Protein AF-A0A258JTA9-F1 (afdb_monomer_lite)

Sequence (506 aa):
QTIGQLLNALQRRSSAAPYWWALIGSVVWIAIGCTLALATQRNAVAEISSLDALLASPALLVILAGIVLPPLGFFATASVVRRTRDLQLIARSMTEVALRLAQPELIGTEAVVTVGQAVRREVAAMGDGVDRTIARAAELETVVRNEVSILERAYEDNEIRIRNLIEELQAERQNILIHSERLREGIIDADNLLSHEVQDVAEKVNAAVVGAAERVTALFQQRGDHITETLTRVGDSMIEAISSKGTELIDRLQATGADIRNDLTQSSDVVSEALKARTDELAANLLASSTEVTDLVARWSEDVRANADATRAALTEALAESSAQVNDEMTVRATEVNNAFRATAESVVFEFSNRGGELVRKVQDTGERVAETIAERGGDIADRIEMTGARIHEDVTVRGEALQQQLSETAERMVEAMDRTGGAVADVLTQKGDEISQLLVQSSTDLSERLDTVATDVNNALGTQGDKFNSSFRLTADQLVASLATNSDALDQMLTTRLTAIDETI

pLDDT: mean 79.35, std 16.79, range [24.11, 97.0]

Foldseek 3Di:
DDPVVVVVLVPDDFDPVLVVVLVVVLVVLLVVLVVVCCVPPVPLVVPCPDPVSCVVDVVNVVSVCSSPVVSVVSVVVSVVVRVVVVVVSVVPPPPPPPPPDDDDDDDDDDDDDDDDDDDDDDDDDDDYDDVCVVVVVVVVVVVVVVVVVVVVVVVVVVVVVVVVVVVVVVVVVVVVVVVVVVVVVVVVVVVVVVVVVVVVVVVVVVVVVVVVVVVVVVVVVVVVVVVVVVVVVVVVVVVVVCVVVVVVVVVVVVVVVVVVVVVVVVVVVVVVVVVVVVVVVVVVVVVVVVVVVVVVVVVVVVVVVVVVVVVVVVVVVVVVVVVVVVVVVVVVVVVVVVVVVVVVVVVVVVVVVVVVVVVVVVVVVVVVVVVVVVVVVVVVVVVVVVVVVVVVVVVCVVVVVVVVVVVVVVVVVVVVVVVVVVVVVVVVVVVVVVVVVVVVVVVVVVVVVVVVVVVVVVVVVVVVVVVVVVVVVVVVVVVVVVVVVPVVDVVVVPVVVVVVVVVPDD

Secondary structure (DSSP, 8-state):
--HHHHHHHTT-PPPSHHHHHHHHHHHHHHHHHHHHHHHHSHHHHHT--SHHHHHS-HHHHHHHHHHHHHHHHHHHHHHHHHHHHHHHHHTTSSSSSTT------------------------------STHHHHHHHHHHHHHHHHHHHHHHHHHHHHHHHHHHHHHHHHHHHHHHHHHHHHHHHHHHHHHHHHHHHHHHHHHHHHHHHHHHHHHHHHHHHHHHHHHHHHHHHHHHHHHHHHHHHHHHHHHHHHHHHHHHHHHHHHHHHHHHHHHHHHHHHHHHHHHHHHHHHHHHHHHHHHHHHHHHHHHHHHHHHHHHHHHHHHHHHHHHHHHHHHHHHHHHHHHHHHHHHHHHHHHHHHHHHHHHHHHHHHHHHHHHHHHHHHHHHHHHHHHHHHHHHHHHHHHHHHHHHHHHHHHHHHHHHHHHHHHHHHHHHHHHHHHHHHHHHHHHHHHHHHHHHHHHHHHHHHHHHHHHHHHHHHHHHHHHHHHHHHHHHHHHHHS--

Structure (mmCIF, N/CA/C/O backbone):
data_AF-A0A258JTA9-F1
#
_entry.id   AF-A0A258JTA9-F1
#
loop_
_atom_site.group_PDB
_atom_site.id
_atom_site.type_symbol
_atom_site.label_atom_id
_atom_site.label_alt_id
_atom_site.label_comp_id
_atom_site.label_asym_id
_atom_site.label_entity_id
_atom_site.label_seq_id
_atom_site.pdbx_PDB_ins_code
_atom_site.Cartn_x
_atom_site.Cartn_y
_atom_site.Cartn_z
_atom_site.occupancy
_atom_site.B_iso_or_equiv
_atom_site.auth_seq_id
_atom_site.auth_comp_id
_atom_site.auth_asym_id
_atom_site.auth_atom_id
_atom_site.pdbx_PDB_model_num
ATOM 1 N N . GLN A 1 1 ? -78.365 41.327 78.998 1.00 49.19 1 GLN A N 1
ATOM 2 C CA . GLN A 1 1 ? -78.152 40.523 77.769 1.00 49.19 1 GLN A CA 1
ATOM 3 C C . GLN A 1 1 ? -77.928 39.069 78.174 1.00 49.19 1 GLN A C 1
ATOM 5 O O . GLN A 1 1 ? -77.703 38.823 79.354 1.00 49.19 1 GLN A O 1
ATOM 10 N N . THR A 1 2 ? -78.083 38.107 77.263 1.00 46.44 2 THR A N 1
ATOM 11 C CA . THR A 1 2 ? -78.110 36.673 77.608 1.00 46.44 2 THR A CA 1
ATOM 12 C C . THR A 1 2 ? -76.718 36.037 77.604 1.00 46.44 2 THR A C 1
ATOM 14 O O . THR A 1 2 ? -75.885 36.339 76.752 1.00 46.44 2 THR A O 1
ATOM 17 N N . ILE A 1 3 ? -76.485 35.095 78.526 1.00 53.19 3 ILE A N 1
ATOM 18 C CA . ILE A 1 3 ? -75.197 34.391 78.716 1.00 53.19 3 ILE A CA 1
ATOM 19 C C . ILE A 1 3 ? -74.700 33.713 77.419 1.00 53.19 3 ILE A C 1
ATOM 21 O O . ILE A 1 3 ? -73.499 33.678 77.152 1.00 53.19 3 ILE A O 1
ATOM 25 N N . GLY A 1 4 ? -75.615 33.261 76.553 1.00 59.81 4 GLY A N 1
ATOM 26 C CA . GLY A 1 4 ? -75.282 32.684 75.245 1.00 59.81 4 GLY A CA 1
ATOM 27 C C . GLY A 1 4 ? -74.553 33.633 74.278 1.00 59.81 4 GLY A C 1
ATOM 28 O O . GLY A 1 4 ? -73.823 33.159 73.409 1.00 59.81 4 GLY A O 1
ATOM 29 N N . GLN A 1 5 ? -74.685 34.958 74.426 1.00 57.22 5 GLN A N 1
ATOM 30 C CA . GLN A 1 5 ? -73.959 35.920 73.583 1.00 57.22 5 GLN A CA 1
ATOM 31 C C . GLN A 1 5 ? -72.482 36.056 73.996 1.00 57.22 5 GLN A C 1
ATOM 33 O O . GLN A 1 5 ? -71.622 36.178 73.124 1.00 57.22 5 GLN A O 1
ATOM 38 N N . LEU A 1 6 ? -72.169 35.933 75.293 1.00 55.12 6 LEU A N 1
ATOM 39 C CA . LEU A 1 6 ? -70.789 35.893 75.798 1.00 55.12 6 LEU A CA 1
ATOM 40 C C . LEU A 1 6 ? -70.077 34.580 75.432 1.00 55.12 6 LEU A C 1
ATOM 42 O O . LEU A 1 6 ? -68.924 34.603 75.005 1.00 55.12 6 LEU A O 1
ATOM 46 N N . LEU A 1 7 ? -70.772 33.439 75.505 1.00 58.16 7 LEU A N 1
ATOM 47 C CA . LEU A 1 7 ? -70.212 32.143 75.093 1.00 58.16 7 LEU A CA 1
ATOM 48 C C . LEU A 1 7 ? -69.842 32.095 73.600 1.00 58.16 7 LEU A C 1
ATOM 50 O O . LEU A 1 7 ? -68.809 31.534 73.241 1.00 58.16 7 LEU A O 1
ATOM 54 N N . ASN A 1 8 ? -70.637 32.724 72.727 1.00 60.62 8 ASN A N 1
ATOM 55 C CA . ASN A 1 8 ? -70.366 32.754 71.284 1.00 60.62 8 ASN A CA 1
ATOM 56 C C . ASN A 1 8 ? -69.159 33.655 70.925 1.00 60.62 8 ASN A C 1
ATOM 58 O O . ASN A 1 8 ? -68.444 33.392 69.957 1.00 60.62 8 ASN A O 1
ATOM 62 N N . ALA A 1 9 ? -68.858 34.676 71.738 1.00 58.12 9 ALA A N 1
ATOM 63 C CA . ALA A 1 9 ? -67.655 35.496 71.561 1.00 58.12 9 ALA A CA 1
ATOM 64 C C . ALA A 1 9 ? -66.354 34.690 71.763 1.00 58.12 9 ALA A C 1
ATOM 66 O O . ALA A 1 9 ? -65.373 34.918 71.055 1.00 58.12 9 ALA A O 1
ATOM 67 N N . LEU A 1 10 ? -66.364 33.706 72.670 1.00 55.47 10 LEU A N 1
ATOM 68 C CA . LEU A 1 10 ? -65.202 32.877 73.021 1.00 55.47 10 LEU A CA 1
ATOM 69 C C . LEU A 1 10 ? -64.946 31.695 72.063 1.00 55.47 10 LEU A C 1
ATOM 71 O O . LEU A 1 10 ? -63.911 31.042 72.172 1.00 55.47 10 LEU A O 1
ATOM 75 N N . GLN A 1 11 ? -65.841 31.413 71.107 1.00 60.09 11 GLN A N 1
ATOM 76 C CA . GLN A 1 11 ? -65.712 30.265 70.189 1.00 60.09 11 GLN A CA 1
ATOM 77 C C . GLN A 1 11 ? -65.180 30.606 68.782 1.00 60.09 11 GLN A C 1
ATOM 79 O O . GLN A 1 11 ? -64.988 29.706 67.956 1.00 60.09 11 GLN A O 1
ATOM 84 N N . ARG A 1 12 ? -64.873 31.878 68.481 1.00 58.28 12 ARG A N 1
ATOM 85 C CA . ARG A 1 12 ? -64.285 32.277 67.186 1.00 58.28 12 ARG A CA 1
ATOM 86 C C . ARG A 1 12 ? -62.822 31.829 67.047 1.00 58.28 12 ARG A C 1
ATOM 88 O O . ARG A 1 12 ? -61.895 32.585 67.326 1.00 58.28 12 ARG A O 1
ATOM 95 N N . ARG A 1 13 ? -62.616 30.608 66.537 1.00 60.78 13 ARG A N 1
ATOM 96 C CA . ARG A 1 13 ? -61.301 30.091 66.109 1.00 60.78 13 ARG A CA 1
ATOM 97 C C . ARG A 1 13 ? -60.626 31.051 65.117 1.00 60.78 13 ARG A C 1
ATOM 99 O O . ARG A 1 13 ? -61.251 31.472 64.143 1.00 60.78 13 ARG A O 1
ATOM 106 N N . SER A 1 14 ? -59.344 31.357 65.328 1.00 64.62 14 SER A N 1
ATOM 107 C CA . SER A 1 14 ? -58.581 32.241 64.439 1.00 64.62 14 SER A CA 1
ATOM 108 C C . SER A 1 14 ? -58.376 31.645 63.045 1.00 64.62 14 SER A C 1
ATOM 110 O O . SER A 1 14 ? -58.149 30.443 62.884 1.00 64.62 14 SER A O 1
ATOM 112 N N . SER A 1 15 ? -58.471 32.496 62.018 1.00 74.69 15 SER A N 1
ATOM 113 C CA . SER A 1 15 ? -58.460 32.060 60.622 1.00 74.69 15 SER A CA 1
ATOM 114 C C . SER A 1 15 ? -57.087 31.538 60.188 1.00 74.69 15 SER A C 1
ATOM 116 O O . SER A 1 15 ? -56.055 32.174 60.396 1.00 74.69 15 SER A O 1
ATOM 118 N N . ALA A 1 16 ? -57.077 30.387 59.510 1.00 75.31 16 ALA A N 1
ATOM 119 C CA . ALA A 1 16 ? -55.859 29.743 59.006 1.00 75.31 16 ALA A CA 1
ATOM 120 C C . ALA A 1 16 ? -55.216 30.462 57.796 1.00 75.31 16 ALA A C 1
ATOM 122 O O . ALA A 1 16 ? -54.226 29.982 57.250 1.00 75.31 16 ALA A O 1
ATOM 123 N N . ALA A 1 17 ? -55.756 31.612 57.377 1.00 82.31 17 ALA A N 1
ATOM 124 C CA . ALA A 1 17 ? -55.323 32.350 56.191 1.00 82.31 17 ALA A CA 1
ATOM 125 C C . ALA A 1 17 ? -53.810 32.671 56.138 1.00 82.31 17 ALA A C 1
ATOM 127 O O . ALA A 1 17 ? -53.247 32.530 55.055 1.00 82.31 17 ALA A O 1
ATOM 128 N N . PRO A 1 18 ? -53.107 33.035 57.239 1.00 85.44 18 PRO A N 1
ATOM 129 C CA . PRO A 1 18 ? -51.659 33.262 57.186 1.00 85.44 18 PRO A CA 1
ATOM 130 C C . PRO A 1 18 ? -50.866 32.028 56.732 1.00 85.44 18 PRO A C 1
ATOM 132 O O . PRO A 1 18 ? -49.921 32.163 55.963 1.00 85.44 18 PRO A O 1
ATOM 135 N N . TYR A 1 19 ? -51.279 30.826 57.148 1.00 88.19 19 TYR A N 1
ATOM 136 C CA . TYR A 1 19 ? -50.619 29.581 56.745 1.00 88.19 19 TYR A CA 1
ATOM 137 C C . TYR A 1 19 ? -50.921 29.195 55.293 1.00 88.19 19 TYR A C 1
ATOM 139 O O . TYR A 1 19 ? -50.041 28.673 54.619 1.00 88.19 19 TYR A O 1
ATOM 147 N N . TRP A 1 20 ? -52.115 29.509 54.779 1.00 88.44 20 TRP A N 1
ATOM 148 C CA . TRP A 1 20 ? -52.418 29.342 53.352 1.00 88.44 20 TRP A CA 1
ATOM 149 C C . TRP A 1 20 ? -51.562 30.256 52.469 1.00 88.44 20 TRP A C 1
ATOM 151 O O . TRP A 1 20 ? -51.011 29.793 51.473 1.00 88.44 20 TRP A O 1
ATOM 161 N N . TRP A 1 21 ? -51.371 31.521 52.858 1.00 89.25 21 TRP A N 1
ATOM 162 C CA . TRP A 1 21 ? -50.460 32.426 52.146 1.00 89.25 21 TRP A CA 1
ATOM 163 C C . TRP A 1 21 ? -48.994 31.975 52.231 1.00 89.25 21 TRP A C 1
ATOM 165 O O . TRP A 1 21 ? -48.297 32.018 51.219 1.00 89.25 21 TRP A O 1
ATOM 175 N N . ALA A 1 22 ? -48.537 31.474 53.385 1.00 90.31 22 ALA A N 1
ATOM 176 C CA . ALA A 1 22 ? -47.195 30.898 53.520 1.00 90.31 22 ALA A CA 1
ATOM 177 C C . ALA A 1 22 ? -46.992 29.637 52.664 1.00 90.31 22 ALA A C 1
ATOM 179 O O . ALA A 1 22 ? -45.930 29.474 52.067 1.00 90.31 22 ALA A O 1
ATOM 180 N N . LEU A 1 23 ? -48.007 28.772 52.556 1.00 91.38 23 LEU A N 1
ATOM 181 C CA . LEU A 1 23 ? -47.975 27.585 51.701 1.00 91.38 23 LEU A CA 1
ATOM 182 C C . LEU A 1 23 ? -47.881 27.971 50.219 1.00 91.38 23 LEU A C 1
ATOM 184 O O . LEU A 1 23 ? -47.007 27.466 49.520 1.00 91.38 23 LEU A O 1
ATOM 188 N N . ILE A 1 24 ? -48.713 28.911 49.757 1.00 91.81 24 ILE A N 1
ATOM 189 C CA . ILE A 1 24 ? -48.670 29.421 48.375 1.00 91.81 24 ILE A CA 1
ATOM 190 C C . ILE A 1 24 ? -47.301 30.053 48.076 1.00 91.81 24 ILE A C 1
ATOM 192 O O . ILE A 1 24 ? -46.675 29.707 47.076 1.00 91.81 24 ILE A O 1
ATOM 196 N N . GLY A 1 25 ? -46.798 30.918 48.965 1.00 91.94 25 GLY A N 1
ATOM 197 C CA . GLY A 1 25 ? -45.475 31.535 48.825 1.00 91.94 25 GLY A CA 1
ATOM 198 C C . GLY A 1 25 ? -44.334 30.514 48.794 1.00 91.94 25 GLY A C 1
ATOM 199 O O . GLY A 1 25 ? -43.423 30.639 47.980 1.00 91.94 25 GLY A O 1
ATOM 200 N N . SER A 1 26 ? -44.417 29.460 49.612 1.00 93.31 26 SER A N 1
ATOM 201 C CA . SER A 1 26 ? -43.430 28.372 49.636 1.00 93.31 26 SER A CA 1
ATOM 202 C C . SER A 1 26 ? -43.426 27.563 48.338 1.00 93.31 26 SER A C 1
ATOM 204 O O . SER A 1 26 ? -42.358 27.300 47.797 1.00 93.31 26 SER A O 1
ATOM 206 N N . VAL A 1 27 ? -44.601 27.207 47.803 1.00 93.31 27 VAL A N 1
ATOM 207 C CA . VAL A 1 27 ? -44.718 26.471 46.530 1.00 93.31 27 VAL A CA 1
ATOM 208 C C . VAL A 1 27 ? -44.163 27.296 45.366 1.00 93.31 27 VAL A C 1
ATOM 210 O O . VAL A 1 27 ? -43.385 26.775 44.568 1.00 93.31 27 VAL A O 1
ATOM 213 N N . VAL A 1 28 ? -44.497 28.590 45.296 1.00 94.44 28 VAL A N 1
ATOM 214 C CA . VAL A 1 28 ? -43.964 29.500 44.268 1.00 94.44 28 VAL A CA 1
ATOM 215 C C . VAL A 1 28 ? -42.445 29.661 44.402 1.00 94.44 28 VAL A C 1
ATOM 217 O O . VAL A 1 28 ? -41.738 29.583 43.399 1.00 94.44 28 VAL A O 1
ATOM 220 N N . TRP A 1 29 ? -41.922 29.824 45.623 1.00 94.62 29 TRP A N 1
ATOM 221 C CA . TRP A 1 29 ? -40.479 29.952 45.849 1.00 94.62 29 TRP A CA 1
ATOM 222 C C . TRP A 1 29 ? -39.707 28.687 45.473 1.00 94.62 29 TRP A C 1
ATOM 224 O O . TRP A 1 29 ? -38.685 28.780 44.801 1.00 94.62 29 TRP A O 1
ATOM 234 N N . ILE A 1 30 ? -40.202 27.505 45.851 1.00 92.94 30 ILE A N 1
ATOM 235 C CA . ILE A 1 30 ? -39.561 26.227 45.512 1.00 92.94 30 ILE A CA 1
ATOM 236 C C . ILE A 1 30 ? -39.578 26.008 43.992 1.00 92.94 30 ILE A C 1
ATOM 238 O O . ILE A 1 30 ? -38.555 25.631 43.429 1.00 92.94 30 ILE A O 1
ATOM 242 N N . ALA A 1 31 ? -40.680 26.321 43.300 1.00 91.56 31 ALA A N 1
ATOM 243 C CA . ALA A 1 31 ? -40.740 26.233 41.839 1.00 91.56 31 ALA A CA 1
ATOM 244 C C . ALA A 1 31 ? -39.708 27.152 41.148 1.00 91.56 31 ALA A C 1
ATOM 246 O O . ALA A 1 31 ? -38.986 26.714 40.248 1.00 91.56 31 ALA A O 1
ATOM 247 N N . ILE A 1 32 ? -39.581 28.406 41.595 1.00 91.00 32 ILE A N 1
ATOM 248 C CA . ILE A 1 32 ? -38.581 29.352 41.071 1.00 91.00 32 ILE A CA 1
ATOM 249 C C . ILE A 1 32 ? -37.153 28.892 41.415 1.00 91.00 32 ILE A C 1
ATOM 251 O O . ILE A 1 32 ? -36.283 28.875 40.548 1.00 91.00 32 ILE A O 1
ATOM 255 N N . GLY A 1 33 ? -36.906 28.464 42.654 1.00 88.44 33 GLY A N 1
ATOM 256 C CA . GLY A 1 33 ? -35.593 28.007 43.107 1.00 88.44 33 GLY A CA 1
ATOM 257 C C . GLY A 1 33 ? -35.110 26.751 42.378 1.00 88.44 33 GLY A C 1
ATOM 258 O O . GLY A 1 33 ? -33.976 26.716 41.906 1.00 88.44 33 GLY A O 1
ATOM 259 N N . CYS A 1 34 ? -35.974 25.746 42.205 1.00 87.31 34 CYS A N 1
ATOM 260 C CA . CYS A 1 34 ? -35.643 24.525 41.469 1.00 87.31 34 CYS A CA 1
ATOM 261 C C . CYS A 1 34 ? -35.430 24.780 39.969 1.00 87.31 34 CYS A C 1
ATOM 263 O O . CYS A 1 34 ? -34.494 24.228 39.393 1.00 87.31 34 CYS A O 1
ATOM 265 N N . THR A 1 35 ? -36.245 25.627 39.326 1.00 87.81 35 THR A N 1
ATOM 266 C CA . THR A 1 35 ? -36.029 25.975 37.907 1.00 87.81 35 THR A CA 1
ATOM 267 C C . THR A 1 35 ? -34.733 26.764 37.700 1.00 87.81 35 THR A C 1
ATOM 269 O O . THR A 1 35 ? -33.990 26.461 36.768 1.00 87.81 35 THR A O 1
ATOM 272 N N . LEU A 1 36 ? -34.399 27.703 38.592 1.00 85.94 36 LEU A N 1
ATOM 273 C CA . LEU A 1 36 ? -33.142 28.457 38.535 1.00 85.94 36 LEU A CA 1
ATOM 274 C C . LEU A 1 36 ? -31.917 27.568 38.819 1.00 85.94 36 LEU A C 1
ATOM 276 O O . LEU A 1 36 ? -30.904 27.691 38.129 1.00 85.94 36 LEU A O 1
ATOM 280 N N . ALA A 1 37 ? -32.012 26.624 39.761 1.00 84.69 37 ALA A N 1
ATOM 281 C CA . ALA A 1 37 ? -30.968 25.627 40.015 1.00 84.69 37 ALA A CA 1
ATOM 282 C C . ALA A 1 37 ? -30.707 24.737 38.785 1.00 84.69 37 ALA A C 1
ATOM 284 O O . ALA A 1 37 ? -29.565 24.599 38.347 1.00 84.69 37 ALA A O 1
ATOM 285 N N . LEU A 1 38 ? -31.767 24.197 38.170 1.00 82.88 38 LEU A N 1
ATOM 286 C CA . LEU A 1 38 ? -31.668 23.377 36.957 1.00 82.88 38 LEU A CA 1
ATOM 287 C C . LEU A 1 38 ? -31.138 24.163 35.747 1.00 82.88 38 LEU A C 1
ATOM 289 O O . LEU A 1 38 ? -30.428 23.595 34.920 1.00 82.88 38 LEU A O 1
ATOM 293 N N . ALA A 1 39 ? -31.452 25.458 35.645 1.00 83.44 39 ALA A N 1
ATOM 294 C CA . ALA A 1 39 ? -30.948 26.324 34.580 1.00 83.44 39 ALA A CA 1
ATOM 295 C C . ALA A 1 39 ? -29.464 26.698 34.753 1.00 83.44 39 ALA A C 1
ATOM 297 O O . ALA A 1 39 ? -28.754 26.836 33.759 1.00 83.44 39 ALA A O 1
ATOM 298 N N . THR A 1 40 ? -28.987 26.859 35.992 1.00 82.06 40 THR A N 1
ATOM 299 C CA . THR A 1 40 ? -27.616 27.323 36.285 1.00 82.06 40 THR A CA 1
ATOM 300 C C . THR A 1 40 ? -26.603 26.196 36.484 1.00 82.06 40 THR A C 1
ATOM 302 O O . THR A 1 40 ? -25.434 26.384 36.158 1.00 82.06 40 THR A O 1
ATOM 305 N N . GLN A 1 41 ? -27.016 25.030 36.993 1.00 78.50 41 GLN A N 1
ATOM 306 C CA . GLN A 1 41 ? -26.116 23.919 37.341 1.00 78.50 41 GLN A CA 1
ATOM 307 C C . GLN A 1 41 ? -26.603 22.558 36.813 1.00 78.50 41 GLN A C 1
ATOM 309 O O . GLN A 1 41 ? -26.440 21.529 37.467 1.00 78.50 41 GLN A O 1
ATOM 314 N N . ARG A 1 42 ? -27.178 22.539 35.600 1.00 76.31 42 ARG A N 1
ATOM 315 C CA . ARG A 1 42 ? -27.792 21.353 34.968 1.00 76.31 42 ARG A CA 1
ATOM 316 C C . ARG A 1 42 ? -26.973 20.061 35.095 1.00 76.31 42 ARG A C 1
ATOM 318 O O . ARG A 1 42 ? -27.551 19.021 35.391 1.00 76.31 42 ARG A O 1
ATOM 325 N N . ASN A 1 43 ? -25.657 20.124 34.877 1.00 71.81 43 ASN A N 1
ATOM 326 C CA . ASN A 1 43 ? -24.784 18.947 34.921 1.00 71.81 43 ASN A CA 1
ATOM 327 C C . ASN A 1 43 ? -24.559 18.465 36.364 1.00 71.81 43 ASN A C 1
ATOM 329 O O . ASN A 1 43 ? -24.815 17.303 36.655 1.00 71.81 43 ASN A O 1
ATOM 333 N N . ALA A 1 44 ? -24.192 19.364 37.284 1.00 70.25 44 ALA A N 1
ATOM 334 C CA . ALA A 1 44 ? -23.971 19.014 38.690 1.00 70.25 44 ALA A CA 1
ATOM 335 C C . ALA A 1 44 ? -25.245 18.484 39.376 1.00 70.25 44 ALA A C 1
ATOM 337 O O . ALA A 1 44 ? -25.161 17.628 40.248 1.00 70.25 44 ALA A O 1
ATOM 338 N N . VAL A 1 45 ? -26.433 18.944 38.956 1.00 68.31 45 VAL A N 1
ATOM 339 C CA . VAL A 1 45 ? -27.718 18.401 39.433 1.00 68.31 45 VAL A CA 1
ATOM 340 C C . VAL A 1 45 ? -28.025 17.018 38.835 1.00 68.31 45 VAL A C 1
ATOM 342 O O . VAL A 1 45 ? -28.660 16.201 39.495 1.00 68.31 45 VAL A O 1
ATOM 345 N N . ALA A 1 46 ? -27.553 16.719 37.620 1.00 72.56 46 ALA A N 1
ATOM 346 C CA . ALA A 1 46 ? -27.692 15.394 37.006 1.00 72.56 46 ALA A CA 1
ATOM 347 C C . ALA A 1 46 ? -26.727 14.344 37.597 1.00 72.56 46 ALA A C 1
ATOM 349 O O . ALA A 1 46 ? -27.010 13.151 37.525 1.00 72.56 46 ALA A O 1
ATOM 350 N N . GLU A 1 47 ? -25.619 14.775 38.206 1.00 68.19 47 GLU A N 1
ATOM 351 C CA . GLU A 1 47 ? -24.616 13.908 38.846 1.00 68.19 47 GLU A CA 1
ATOM 352 C C . GLU A 1 47 ? -24.958 13.528 40.306 1.00 68.19 47 GLU A C 1
ATOM 354 O O . GLU A 1 47 ? -24.233 12.740 40.922 1.00 68.19 47 GLU A O 1
ATOM 359 N N . ILE A 1 48 ? -26.079 14.021 40.863 1.00 73.25 48 ILE A N 1
ATOM 360 C CA . ILE A 1 48 ? -26.550 13.694 42.225 1.00 73.25 48 ILE A CA 1
ATOM 361 C C . ILE A 1 48 ? -27.062 12.243 42.282 1.00 73.25 48 ILE A C 1
ATOM 363 O O . ILE A 1 48 ? -28.259 11.962 42.258 1.00 73.25 48 ILE A O 1
ATOM 367 N N . SER A 1 49 ? -26.122 11.309 42.380 1.00 72.31 49 SER A N 1
ATOM 368 C CA . SER A 1 49 ? -26.356 9.864 42.502 1.00 72.31 49 SER A CA 1
ATOM 369 C C . SER A 1 49 ? -26.452 9.379 43.955 1.00 72.31 49 SER A C 1
ATOM 371 O O . SER A 1 49 ? -26.911 8.266 44.203 1.00 72.31 49 SER A O 1
ATOM 373 N N . SER A 1 50 ? -26.054 10.203 44.932 1.00 78.38 50 SER A N 1
ATOM 374 C CA . SER A 1 50 ? -26.132 9.890 46.363 1.00 78.38 50 SER A CA 1
ATOM 375 C C . SER A 1 50 ? -26.289 11.149 47.227 1.00 78.38 50 SER A C 1
ATOM 377 O O . SER A 1 50 ? -25.998 12.266 46.795 1.00 78.38 50 SER A O 1
ATOM 379 N N . LEU A 1 51 ? -26.712 10.967 48.485 1.00 73.44 51 LEU A N 1
ATOM 380 C CA . LEU A 1 51 ? -26.708 12.037 49.497 1.00 73.44 51 LEU A CA 1
ATOM 381 C C . LEU A 1 51 ? -25.289 12.535 49.818 1.00 73.44 51 LEU A C 1
ATOM 383 O O . LEU A 1 51 ? -25.118 13.692 50.191 1.00 73.44 51 LEU A O 1
ATOM 387 N N . ASP A 1 52 ? -24.280 11.682 49.649 1.00 77.19 52 ASP A N 1
ATOM 388 C CA . ASP A 1 52 ? -22.881 12.015 49.919 1.00 77.19 52 ASP A CA 1
ATOM 389 C C . ASP A 1 52 ? -22.313 12.945 48.832 1.00 77.19 52 ASP A C 1
ATOM 391 O O . ASP A 1 52 ? -21.679 13.949 49.139 1.00 77.19 52 ASP A O 1
ATOM 395 N N . ALA A 1 53 ? -22.671 12.723 47.559 1.00 74.69 53 ALA A N 1
ATOM 396 C CA . ALA A 1 53 ? -22.344 13.637 46.458 1.00 74.69 53 ALA A CA 1
ATOM 397 C C . ALA A 1 53 ? -22.957 15.043 46.648 1.00 74.69 53 ALA A C 1
ATOM 399 O O . ALA A 1 53 ? -22.343 16.051 46.288 1.00 74.69 53 ALA A O 1
ATOM 400 N N . LEU A 1 54 ? -24.145 15.123 47.262 1.00 76.00 54 LEU A N 1
ATOM 401 C CA . LEU A 1 54 ? -24.797 16.388 47.622 1.00 76.00 54 LEU A CA 1
ATOM 402 C C . LEU A 1 54 ? -24.084 17.111 48.782 1.00 76.00 54 LEU A C 1
ATOM 404 O O . LEU A 1 54 ? -24.043 18.338 48.798 1.00 76.00 54 LEU A O 1
ATOM 408 N N . LEU A 1 55 ? -23.511 16.370 49.737 1.00 80.50 55 LEU A N 1
ATOM 409 C CA . LEU A 1 55 ? -22.739 16.922 50.860 1.00 80.50 55 LEU A CA 1
ATOM 410 C C . LEU A 1 55 ? -21.309 17.316 50.457 1.00 80.50 55 LEU A C 1
ATOM 412 O O . LEU A 1 55 ? -20.789 18.323 50.936 1.00 80.50 55 LEU A O 1
ATOM 416 N N . ALA A 1 56 ? -20.692 16.571 49.540 1.00 80.94 56 ALA A N 1
ATOM 417 C CA . ALA A 1 56 ? -19.339 16.812 49.038 1.00 80.94 56 ALA A CA 1
ATOM 418 C C . ALA A 1 56 ? -19.213 18.049 48.123 1.00 80.94 56 ALA A C 1
ATOM 420 O O . ALA A 1 56 ? -18.101 18.437 47.763 1.00 80.94 56 ALA A O 1
ATOM 421 N N . SER A 1 57 ? -20.328 18.678 47.732 1.00 79.81 57 SER A N 1
ATOM 422 C CA . SER A 1 57 ? -20.378 19.770 46.753 1.00 79.81 57 SER A CA 1
ATOM 423 C C . SER A 1 57 ? -20.892 21.088 47.375 1.00 79.81 57 SER A C 1
ATOM 425 O O . SER A 1 57 ? -22.097 21.351 47.402 1.00 79.81 57 SER A O 1
ATOM 427 N N . PRO A 1 58 ? -19.996 21.998 47.827 1.00 81.56 58 PRO A N 1
ATOM 428 C CA . PRO A 1 58 ? -20.389 23.235 48.516 1.00 81.56 58 PRO A CA 1
ATOM 429 C C . PRO A 1 58 ? -21.372 24.121 47.735 1.00 81.56 58 PRO A C 1
ATOM 431 O O . PRO A 1 58 ? -22.217 24.787 48.332 1.00 81.56 58 PRO A O 1
ATOM 434 N N . ALA A 1 59 ? -21.298 24.110 46.400 1.00 81.44 59 ALA A N 1
ATOM 435 C CA . ALA A 1 59 ? -22.208 24.859 45.537 1.00 81.44 59 ALA A CA 1
ATOM 436 C C . ALA A 1 59 ? -23.660 24.348 45.610 1.00 81.44 59 ALA A C 1
ATOM 438 O O . ALA A 1 59 ? -24.586 25.159 45.687 1.00 81.44 59 ALA A O 1
ATOM 439 N N . LEU A 1 60 ? -23.869 23.024 45.645 1.00 82.75 60 LEU A N 1
ATOM 440 C CA . LEU A 1 60 ? -25.209 22.446 45.762 1.00 82.75 60 LEU A CA 1
ATOM 441 C C . LEU A 1 60 ? -25.783 22.644 47.169 1.00 82.75 60 LEU A C 1
ATOM 443 O O . LEU A 1 60 ? -26.974 22.916 47.290 1.00 82.75 60 LEU A O 1
ATOM 447 N N . LEU A 1 61 ? -24.954 22.616 48.220 1.00 85.00 61 LEU A N 1
ATOM 448 C CA . LEU A 1 61 ? -25.396 22.944 49.582 1.00 85.00 61 LEU A CA 1
ATOM 449 C C . LEU A 1 61 ? -25.889 24.393 49.718 1.00 85.00 61 LEU A C 1
ATOM 451 O O . LEU A 1 61 ? -26.905 24.633 50.372 1.00 85.00 61 LEU A O 1
ATOM 455 N N . VAL A 1 62 ? -25.230 25.357 49.064 1.00 86.88 62 VAL A N 1
ATOM 456 C CA . VAL A 1 62 ? -25.692 26.759 49.032 1.00 86.88 62 VAL A CA 1
ATOM 457 C C . VAL A 1 62 ? -27.028 26.893 48.290 1.00 86.88 62 VAL A C 1
ATOM 459 O O . VAL A 1 62 ? -27.920 27.603 48.759 1.00 86.88 62 VAL A O 1
ATOM 462 N N . ILE A 1 63 ? -27.213 26.177 47.175 1.00 86.50 63 ILE A N 1
ATOM 463 C CA . ILE A 1 63 ? -28.485 26.154 46.433 1.00 86.50 63 ILE A CA 1
ATOM 464 C C . ILE A 1 63 ? -29.599 25.493 47.259 1.00 86.50 63 ILE A C 1
ATOM 466 O O . ILE A 1 63 ? -30.687 26.056 47.381 1.00 86.50 63 ILE A O 1
ATOM 470 N N . LEU A 1 64 ? -29.324 24.342 47.879 1.00 86.25 64 LEU A N 1
ATOM 471 C CA . LEU A 1 64 ? -30.254 23.630 48.758 1.00 86.25 64 LEU A CA 1
ATOM 472 C C . LEU A 1 64 ? -30.716 24.532 49.912 1.00 86.25 64 LEU A C 1
ATOM 474 O O . LEU A 1 64 ? -31.916 24.660 50.157 1.00 86.25 64 LEU A O 1
ATOM 478 N N . ALA A 1 65 ? -29.780 25.227 50.566 1.00 88.38 65 ALA A N 1
ATOM 479 C CA . ALA A 1 65 ? -30.091 26.203 51.604 1.00 88.38 65 ALA A CA 1
ATOM 480 C C . ALA A 1 65 ? -30.972 27.350 51.070 1.00 88.38 65 ALA A C 1
ATOM 482 O O . ALA A 1 65 ? -31.983 27.675 51.692 1.00 88.38 65 ALA A O 1
ATOM 483 N N . GLY A 1 66 ? -30.651 27.917 49.901 1.00 88.94 66 GLY A N 1
ATOM 484 C CA . GLY A 1 66 ? -31.437 28.984 49.262 1.00 88.94 66 GLY A CA 1
ATOM 485 C C . GLY A 1 66 ? -32.865 28.581 48.858 1.00 88.94 66 GLY A C 1
ATOM 486 O O . GLY A 1 66 ? -33.764 29.426 48.834 1.00 88.94 66 GLY A O 1
ATOM 487 N N . ILE A 1 67 ? -33.102 27.293 48.592 1.00 90.31 67 ILE A N 1
ATOM 488 C CA . ILE A 1 67 ? -34.437 26.743 48.312 1.00 90.31 67 ILE A CA 1
ATOM 489 C C . ILE A 1 67 ? -35.216 26.479 49.613 1.00 90.31 67 ILE A C 1
ATOM 491 O O . ILE A 1 67 ? -36.413 26.756 49.664 1.00 90.31 67 ILE A O 1
ATOM 495 N N . VAL A 1 68 ? -34.559 25.975 50.666 1.00 90.62 68 VAL A N 1
ATOM 496 C CA . VAL A 1 68 ? -35.221 25.477 51.892 1.00 90.62 68 VAL A CA 1
ATOM 497 C C . VAL A 1 68 ? -35.429 26.550 52.975 1.00 90.62 68 VAL A C 1
ATOM 499 O O . VAL A 1 68 ? -36.455 26.529 53.658 1.00 90.62 68 VAL A O 1
ATOM 502 N N . LEU A 1 69 ? -34.512 27.512 53.141 1.00 91.44 69 LEU A N 1
ATOM 503 C CA . LEU A 1 69 ? -34.626 28.548 54.186 1.00 91.44 69 LEU A CA 1
ATOM 504 C C . LEU A 1 69 ? -35.841 29.484 54.014 1.00 91.44 69 LEU A C 1
ATOM 506 O O . LEU A 1 69 ? -36.541 29.719 55.004 1.00 91.44 69 LEU A O 1
ATOM 510 N N . PRO A 1 70 ? -36.142 30.028 52.816 1.00 92.25 70 PRO A N 1
ATOM 511 C CA . PRO A 1 70 ? -37.236 30.992 52.668 1.00 92.25 70 PRO A CA 1
ATOM 512 C C . PRO A 1 70 ? -38.641 30.417 52.945 1.00 92.25 70 PRO A C 1
ATOM 514 O O . PRO A 1 70 ? -39.395 31.085 53.656 1.00 92.25 70 PRO A O 1
ATOM 517 N N . PRO A 1 71 ? -38.995 29.178 52.533 1.00 92.94 71 PRO A N 1
ATOM 518 C CA . PRO A 1 71 ? -40.203 28.490 53.002 1.00 92.94 71 PRO A CA 1
ATOM 519 C C . PRO A 1 71 ? -40.333 28.430 54.530 1.00 92.94 71 PRO A C 1
ATOM 521 O O . PRO A 1 71 ? -41.388 28.766 55.074 1.00 92.94 71 PRO A O 1
ATOM 524 N N . LEU A 1 72 ? -39.257 28.084 55.249 1.00 90.62 72 LEU A N 1
ATOM 525 C CA . LEU A 1 72 ? -39.256 28.095 56.719 1.00 90.62 72 LEU A CA 1
ATOM 526 C C . LEU A 1 72 ? -39.509 29.512 57.267 1.00 90.62 72 LEU A C 1
ATOM 528 O O . LEU A 1 72 ? -40.275 29.674 58.216 1.00 90.62 72 LEU A O 1
ATOM 532 N N . GLY A 1 73 ? -38.953 30.544 56.624 1.00 90.06 73 GLY A N 1
ATOM 533 C CA . GLY A 1 73 ? -39.232 31.953 56.925 1.00 90.06 73 GLY A CA 1
ATOM 534 C C . GLY A 1 73 ? -40.699 32.361 56.713 1.00 90.06 73 GLY A C 1
ATOM 535 O O . GLY A 1 73 ? -41.272 33.066 57.552 1.00 90.06 73 GLY A O 1
ATOM 536 N N . PHE A 1 74 ? -41.350 31.887 55.646 1.00 92.94 74 PHE A N 1
ATOM 537 C CA . PHE A 1 74 ? -42.777 32.137 55.402 1.00 92.94 74 PHE A CA 1
ATOM 538 C C . PHE A 1 74 ? -43.666 31.477 56.467 1.00 92.94 74 PHE A C 1
ATOM 540 O O . PHE A 1 74 ? -44.596 32.107 56.976 1.00 92.94 74 PHE A O 1
ATOM 547 N N . PHE A 1 75 ? -43.365 30.241 56.875 1.00 91.19 75 PHE A N 1
ATOM 548 C CA . PHE A 1 75 ? -44.107 29.578 57.953 1.00 91.19 75 PHE A CA 1
ATOM 549 C C . PHE A 1 75 ? -43.830 30.194 59.334 1.00 91.19 75 PHE A C 1
ATOM 551 O O . PHE A 1 75 ? -44.766 30.368 60.121 1.00 91.19 75 PHE A O 1
ATOM 558 N N . ALA A 1 76 ? -42.590 30.609 59.614 1.00 89.81 76 ALA A N 1
ATOM 559 C CA . ALA A 1 76 ? -42.240 31.322 60.841 1.00 89.81 76 ALA A CA 1
ATOM 560 C C . ALA A 1 76 ? -43.006 32.651 60.956 1.00 89.81 76 ALA A C 1
ATOM 562 O O . ALA A 1 76 ? -43.686 32.887 61.959 1.00 89.81 76 ALA A O 1
ATOM 563 N N . THR A 1 77 ? -42.987 33.484 59.910 1.00 87.88 77 THR A N 1
ATOM 564 C CA . THR A 1 77 ? -43.729 34.758 59.889 1.00 87.88 77 THR A CA 1
ATOM 565 C C . THR A 1 77 ? -45.246 34.558 59.974 1.00 87.88 77 THR A C 1
ATOM 567 O O . THR A 1 77 ? -45.901 35.256 60.751 1.00 87.88 77 THR A O 1
ATOM 570 N N . ALA A 1 78 ? -45.816 33.556 59.294 1.00 87.69 78 ALA A N 1
ATOM 571 C CA . ALA A 1 78 ? -47.231 33.203 59.441 1.00 87.69 78 ALA A CA 1
ATOM 572 C C . ALA A 1 78 ? -47.606 32.780 60.874 1.00 87.69 78 ALA A C 1
ATOM 574 O O . ALA A 1 78 ? -48.681 33.153 61.358 1.00 87.69 78 ALA A O 1
ATOM 575 N N . SER A 1 79 ? -46.723 32.057 61.574 1.00 86.19 79 SER A N 1
ATOM 576 C CA . SER A 1 79 ? -46.949 31.654 62.968 1.00 86.19 79 SER A CA 1
ATOM 577 C C . SER A 1 79 ? -46.996 32.854 63.923 1.00 86.19 79 SER A C 1
ATOM 579 O O . SER A 1 79 ? -47.897 32.936 64.763 1.00 86.19 79 SER A O 1
ATOM 581 N N . VAL A 1 80 ? -46.104 33.836 63.735 1.00 86.31 80 VAL A N 1
ATOM 582 C CA . VAL A 1 80 ? -46.082 35.088 64.507 1.00 86.31 80 VAL A CA 1
ATOM 583 C C . VAL A 1 80 ? -47.339 35.910 64.219 1.00 86.31 80 VAL A C 1
ATOM 585 O O . VAL A 1 80 ? -48.059 36.263 65.150 1.00 86.31 80 VAL A O 1
ATOM 588 N N . VAL A 1 81 ? -47.673 36.136 62.941 1.00 84.06 81 VAL A N 1
ATOM 589 C CA . VAL A 1 81 ? -48.871 36.896 62.531 1.00 84.06 81 VAL A CA 1
ATOM 590 C C . VAL A 1 81 ? -50.158 36.285 63.093 1.00 84.06 81 VAL A C 1
ATOM 592 O O . VAL A 1 81 ? -51.063 37.024 63.491 1.00 84.06 81 VAL A O 1
ATOM 595 N N . ARG A 1 82 ? -50.255 34.951 63.169 1.00 81.81 82 ARG A N 1
ATOM 596 C CA . ARG A 1 82 ? -51.384 34.285 63.830 1.00 81.81 82 ARG A CA 1
ATOM 597 C C . ARG A 1 82 ? -51.385 34.549 65.339 1.00 81.81 82 ARG A C 1
ATOM 599 O O . ARG A 1 82 ? -52.387 35.037 65.855 1.00 81.81 82 ARG A O 1
ATOM 606 N N . ARG A 1 83 ? -50.264 34.305 66.025 1.00 77.06 83 ARG A N 1
ATOM 607 C CA . ARG A 1 83 ? -50.157 34.440 67.489 1.00 77.06 83 ARG A CA 1
ATOM 608 C C . ARG A 1 83 ? -50.405 35.875 67.974 1.00 77.06 83 ARG A C 1
ATOM 610 O O . ARG A 1 83 ? -51.041 36.065 69.006 1.00 77.06 83 ARG A O 1
ATOM 617 N N . THR A 1 84 ? -49.994 36.889 67.210 1.00 78.38 84 THR A N 1
ATOM 618 C CA . THR A 1 84 ? -50.323 38.300 67.490 1.00 78.38 84 THR A CA 1
ATOM 619 C C . THR A 1 84 ? -51.827 38.577 67.380 1.00 78.38 84 THR A C 1
ATOM 621 O O . THR A 1 84 ? -52.370 39.310 68.206 1.00 78.38 84 THR A O 1
ATOM 624 N N . ARG A 1 85 ? -52.530 37.972 66.411 1.00 73.50 85 ARG A N 1
ATOM 625 C CA . ARG A 1 85 ? -53.995 38.105 66.272 1.00 73.50 85 ARG A CA 1
ATOM 626 C C . ARG A 1 85 ? -54.759 37.374 67.378 1.00 73.50 85 ARG A C 1
ATOM 628 O O . ARG A 1 85 ? -55.761 37.898 67.854 1.00 73.50 85 ARG A O 1
ATOM 635 N N . ASP A 1 86 ? -54.270 36.214 67.819 1.00 73.19 86 ASP A N 1
ATOM 636 C CA . ASP A 1 86 ? -54.841 35.487 68.961 1.00 73.19 86 ASP A CA 1
ATOM 637 C C . ASP A 1 86 ? -54.749 36.330 70.254 1.00 73.19 86 ASP A C 1
ATOM 639 O O . ASP A 1 86 ? -55.733 36.473 70.979 1.00 73.19 86 ASP A O 1
ATOM 643 N N . LEU A 1 87 ? -53.608 36.991 70.500 1.00 68.44 87 LEU A N 1
ATOM 644 C CA . LEU A 1 87 ? -53.431 37.904 71.642 1.00 68.44 87 LEU A CA 1
ATOM 645 C C . LEU A 1 87 ? -54.336 39.150 71.566 1.00 68.44 87 LEU A C 1
ATOM 647 O O . LEU A 1 87 ? -54.884 39.573 72.584 1.00 68.44 87 LEU A O 1
ATOM 651 N N . GLN A 1 88 ? -54.549 39.715 70.372 1.00 68.38 88 GLN A N 1
ATOM 652 C CA . GLN A 1 88 ? -55.463 40.851 70.170 1.00 68.38 88 GLN A CA 1
ATOM 653 C C . GLN A 1 88 ? -56.938 40.505 70.440 1.00 68.38 88 GLN A C 1
ATOM 655 O O . GLN A 1 88 ? -57.702 41.385 70.840 1.00 68.38 88 GLN A O 1
ATOM 660 N N . LEU A 1 89 ? -57.346 39.245 70.248 1.00 62.84 89 LEU A N 1
ATOM 661 C CA . LEU A 1 89 ? -58.693 38.776 70.593 1.00 62.84 89 LEU A CA 1
ATOM 662 C C . LEU A 1 89 ? -58.883 38.643 72.112 1.00 62.84 89 LEU A C 1
ATOM 664 O O . LEU A 1 89 ? -59.924 39.046 72.627 1.00 62.84 89 LEU A O 1
ATOM 668 N N . ILE A 1 90 ? -57.871 38.150 72.832 1.00 64.19 90 ILE A N 1
ATOM 669 C CA . ILE A 1 90 ? -57.915 37.961 74.295 1.00 64.19 90 ILE A CA 1
ATOM 670 C C . ILE A 1 90 ? -57.890 39.307 75.043 1.00 64.19 90 ILE A C 1
ATOM 672 O O . ILE A 1 90 ? -58.576 39.478 76.049 1.00 64.19 90 ILE A O 1
ATOM 676 N N . ALA A 1 91 ? -57.164 40.304 74.528 1.00 60.69 91 ALA A N 1
ATOM 677 C CA . ALA A 1 91 ? -57.037 41.621 75.162 1.00 60.69 91 ALA A CA 1
ATOM 678 C C . ALA A 1 91 ? -58.359 42.415 75.288 1.00 60.69 91 ALA A C 1
ATOM 680 O O . ALA A 1 91 ? -58.405 43.404 76.017 1.00 60.69 91 ALA A O 1
ATOM 681 N N . ARG A 1 92 ? -59.437 42.013 74.595 1.00 60.06 92 ARG A N 1
ATOM 682 C CA . ARG A 1 92 ? -60.738 42.711 74.613 1.00 60.06 92 ARG A CA 1
ATOM 683 C C . ARG A 1 92 ? -61.767 42.173 75.614 1.00 60.06 92 ARG A C 1
ATOM 685 O O . ARG A 1 92 ? -62.804 42.808 75.758 1.00 60.06 92 ARG A O 1
ATOM 692 N N . SER A 1 93 ? -61.511 41.060 76.308 1.00 55.72 93 SER A N 1
ATOM 693 C CA . SER A 1 93 ? -62.503 40.417 77.196 1.00 55.72 93 SER A CA 1
ATOM 694 C C . SER A 1 93 ? -62.223 40.541 78.702 1.00 55.72 93 SER A C 1
ATOM 696 O O . SER A 1 93 ? -62.927 39.925 79.494 1.00 55.72 93 SER A O 1
ATOM 698 N N . MET A 1 94 ? -61.212 41.313 79.120 1.00 47.09 94 MET A N 1
ATOM 699 C CA . MET A 1 94 ? -60.830 41.453 80.541 1.00 47.09 94 MET A CA 1
ATOM 700 C C . MET A 1 94 ? -61.505 42.622 81.283 1.00 47.09 94 MET A C 1
ATOM 702 O O . MET A 1 94 ? -61.551 42.622 82.509 1.00 47.09 94 MET A O 1
ATOM 706 N N . THR A 1 95 ? -62.042 43.619 80.576 1.00 54.81 95 THR A N 1
ATOM 707 C CA . THR A 1 95 ? -62.473 44.891 81.196 1.00 54.81 95 THR A CA 1
ATOM 708 C C . THR A 1 95 ? -63.878 44.851 81.815 1.00 54.81 95 THR A C 1
ATOM 710 O O . THR A 1 95 ? -64.202 45.689 82.649 1.00 54.81 95 THR A O 1
ATOM 713 N N . GLU A 1 96 ? -64.726 43.894 81.430 1.00 52.84 96 GLU A N 1
ATOM 714 C CA . GLU A 1 96 ? -66.157 43.880 81.795 1.00 52.84 96 GLU A CA 1
ATOM 715 C C . GLU A 1 96 ? -66.456 43.148 83.122 1.00 52.84 96 GLU A C 1
ATOM 717 O O . GLU A 1 96 ? -67.500 43.361 83.735 1.00 52.84 96 GLU A O 1
ATOM 722 N N . VAL A 1 97 ? -65.520 42.327 83.616 1.00 48.84 97 VAL A N 1
ATOM 723 C CA . VAL A 1 97 ? -65.682 41.539 84.859 1.00 48.84 97 VAL A CA 1
ATOM 724 C C . VAL A 1 97 ? -65.201 42.301 86.107 1.00 48.84 97 VAL A C 1
ATOM 726 O O . VAL A 1 97 ? -65.670 42.042 87.212 1.00 48.84 97 VAL A O 1
ATOM 729 N N . ALA A 1 98 ? -64.325 43.298 85.947 1.00 51.31 98 ALA A N 1
ATOM 730 C CA . ALA A 1 98 ? -63.691 44.026 87.054 1.00 51.31 98 ALA A CA 1
ATOM 731 C C . ALA A 1 98 ? -64.614 45.002 87.827 1.00 51.31 98 ALA A C 1
ATOM 733 O O . ALA A 1 98 ? -64.173 45.617 88.793 1.00 51.31 98 ALA A O 1
ATOM 734 N N . LEU A 1 99 ? -65.878 45.170 87.414 1.00 52.97 99 LEU A N 1
ATOM 735 C CA . LEU A 1 99 ? -66.783 46.234 87.889 1.00 52.97 99 LEU A CA 1
ATOM 736 C C . LEU A 1 99 ? -68.059 45.735 88.605 1.00 52.97 99 LEU A C 1
ATOM 738 O O . LEU A 1 99 ? -69.028 46.484 88.723 1.00 52.97 99 LEU A O 1
ATOM 742 N N . ARG A 1 100 ? -68.099 44.481 89.086 1.00 47.09 100 ARG A N 1
ATOM 743 C CA . ARG A 1 100 ? -69.297 43.894 89.735 1.00 47.09 100 ARG A CA 1
ATOM 744 C C . ARG A 1 100 ? -69.057 43.157 91.065 1.00 47.09 100 ARG A C 1
ATOM 746 O O . ARG A 1 100 ? -69.692 42.144 91.337 1.00 47.09 100 ARG A O 1
ATOM 753 N N . LEU A 1 101 ? -68.200 43.701 91.932 1.00 47.81 101 LEU A N 1
ATOM 754 C CA . LEU A 1 101 ? -68.056 43.254 93.328 1.00 47.81 101 LEU A CA 1
ATOM 755 C C . LEU A 1 101 ? -68.065 44.444 94.307 1.00 47.81 101 LEU A C 1
ATOM 757 O O . LEU A 1 101 ? -67.009 44.938 94.693 1.00 47.81 101 LEU A O 1
ATOM 761 N N . ALA A 1 102 ? -69.261 44.903 94.706 1.00 36.59 102 ALA A N 1
ATOM 762 C CA . ALA A 1 102 ? -69.441 45.911 95.759 1.00 36.59 102 ALA A CA 1
ATOM 763 C C . ALA A 1 102 ? -70.844 45.872 96.426 1.00 36.59 102 ALA A C 1
ATOM 765 O O . ALA A 1 102 ? -71.794 46.427 95.886 1.00 36.59 102 ALA A O 1
ATOM 766 N N . GLN A 1 103 ? -70.902 45.312 97.646 1.00 36.12 103 GLN A N 1
ATOM 767 C CA . GLN A 1 103 ? -71.893 45.551 98.730 1.00 36.12 103 GLN A CA 1
ATOM 768 C C . GLN A 1 103 ? -73.360 45.006 98.599 1.00 36.12 103 GLN A C 1
ATOM 770 O O . GLN A 1 103 ? -73.738 44.576 97.511 1.00 36.12 103 GLN A O 1
ATOM 775 N N . PRO A 1 104 ? -74.133 44.880 99.723 1.00 50.31 104 PRO A N 1
ATOM 776 C CA . PRO A 1 104 ? -75.223 43.885 99.882 1.00 50.31 104 PRO A CA 1
ATOM 777 C C . PRO A 1 104 ? -76.667 44.441 100.136 1.00 50.31 104 PRO A C 1
ATOM 779 O O . PRO A 1 104 ? -76.973 45.574 99.778 1.00 50.31 104 PRO A O 1
ATOM 782 N N . GLU A 1 105 ? -77.564 43.605 100.698 1.00 33.38 105 GLU A N 1
ATOM 783 C CA . GLU A 1 105 ? -79.055 43.671 100.711 1.00 33.38 105 GLU A CA 1
ATOM 784 C C . GLU A 1 105 ? -79.763 44.576 101.766 1.00 33.38 105 GLU A C 1
ATOM 786 O O . GLU A 1 105 ? -79.133 45.066 102.701 1.00 33.38 105 GLU A O 1
ATOM 791 N N . LEU A 1 106 ? -81.106 44.730 101.645 1.00 35.75 106 LEU A N 1
ATOM 792 C CA . LEU A 1 106 ? -82.059 45.319 102.627 1.00 35.75 106 LEU A CA 1
ATOM 793 C C . LEU A 1 106 ? -83.523 44.769 102.464 1.00 35.75 106 LEU A C 1
ATOM 795 O O . LEU A 1 106 ? -83.805 44.107 101.469 1.00 35.75 106 LEU A O 1
ATOM 799 N N . ILE A 1 107 ? -84.436 44.982 103.445 1.00 37.12 107 ILE A N 1
ATOM 800 C CA . ILE A 1 107 ? -85.564 44.060 103.831 1.00 37.12 107 ILE A CA 1
ATOM 801 C C . ILE A 1 107 ? -86.951 44.755 104.118 1.00 37.12 107 ILE A C 1
ATOM 803 O O . ILE A 1 107 ? -86.941 45.887 104.591 1.00 37.12 107 ILE A O 1
ATOM 807 N N . GLY A 1 108 ? -88.121 44.062 103.976 1.00 39.66 108 GLY A N 1
ATOM 808 C CA . GLY A 1 108 ? -89.333 44.208 104.871 1.00 39.66 108 GLY A CA 1
ATOM 809 C C . GLY A 1 108 ? -90.789 44.349 104.282 1.00 39.66 108 GLY A C 1
ATOM 810 O O . GLY A 1 108 ? -90.878 44.592 103.082 1.00 39.66 108 GLY A O 1
ATOM 811 N N . THR A 1 109 ? -91.964 44.343 105.006 1.00 45.84 109 THR A N 1
ATOM 812 C CA . THR A 1 109 ? -92.576 43.552 106.170 1.00 45.84 109 THR A CA 1
ATOM 813 C C . THR A 1 109 ? -93.997 44.061 106.702 1.00 45.84 109 THR A C 1
ATOM 815 O O . THR A 1 109 ? -94.627 44.805 105.957 1.00 45.84 109 THR A O 1
ATOM 818 N N . GLU A 1 110 ? -94.520 43.644 107.912 1.00 48.03 110 GLU A N 1
ATOM 819 C CA . GLU A 1 110 ? -95.829 43.947 108.666 1.00 48.03 110 GLU A CA 1
ATOM 820 C C . GLU A 1 110 ? -95.735 43.554 110.223 1.00 48.03 110 GLU A C 1
ATOM 822 O O . GLU A 1 110 ? -94.627 43.130 110.555 1.00 48.03 110 GLU A O 1
ATOM 827 N N . ALA A 1 111 ? -96.628 43.579 111.284 1.00 54.59 111 ALA A N 1
ATOM 828 C CA . ALA A 1 111 ? -98.092 43.791 111.650 1.00 54.59 111 ALA A CA 1
ATOM 829 C C . ALA A 1 111 ? -98.386 44.139 113.198 1.00 54.59 111 ALA A C 1
ATOM 831 O O . ALA A 1 111 ? -97.434 44.449 113.914 1.00 54.59 111 ALA A O 1
ATOM 832 N N . VAL A 1 112 ? -99.650 44.111 113.761 1.00 55.62 112 VAL A N 1
ATOM 833 C CA . VAL A 1 112 ? -100.119 44.757 115.081 1.00 55.62 112 VAL A CA 1
ATOM 834 C C . VAL A 1 112 ? -101.257 44.041 115.951 1.00 55.62 112 VAL A C 1
ATOM 836 O O . VAL A 1 112 ? -102.073 43.345 115.357 1.00 55.62 112 VAL A O 1
ATOM 839 N N . VAL A 1 113 ? -101.402 44.240 117.315 1.00 55.16 113 VAL A N 1
ATOM 840 C CA . VAL A 1 113 ? -102.534 43.759 118.244 1.00 55.16 113 VAL A CA 1
ATOM 841 C C . VAL A 1 113 ? -102.669 44.432 119.692 1.00 55.16 113 VAL A C 1
ATOM 843 O O . VAL A 1 113 ? -101.657 44.942 120.162 1.00 55.16 113 VAL A O 1
ATOM 846 N N . THR A 1 114 ? -103.837 44.437 120.434 1.00 56.66 114 THR A N 1
ATOM 847 C CA . THR A 1 114 ? -104.092 45.053 121.826 1.00 56.66 114 THR A CA 1
ATOM 848 C C . THR A 1 114 ? -105.312 44.527 122.720 1.00 56.66 114 THR A C 1
ATOM 850 O O . THR A 1 114 ? -106.200 43.890 122.160 1.00 56.66 114 THR A O 1
ATOM 853 N N . VAL A 1 115 ? -105.411 44.787 124.079 1.00 42.53 115 VAL A N 1
ATOM 854 C CA . VAL A 1 115 ? -106.570 44.472 125.051 1.00 42.53 115 VAL A CA 1
ATOM 855 C C . VAL A 1 115 ? -106.576 45.172 126.492 1.00 42.53 115 VAL A C 1
ATOM 857 O O . VAL A 1 115 ? -105.543 45.728 126.851 1.00 42.53 115 VAL A O 1
ATOM 860 N N . GLY A 1 116 ? -107.660 45.127 127.352 1.00 40.38 116 GLY A N 1
ATOM 861 C CA . GLY A 1 116 ? -107.702 45.540 128.829 1.00 40.38 116 GLY A CA 1
ATOM 862 C C . GLY A 1 116 ? -109.083 45.640 129.633 1.00 40.38 116 GLY A C 1
ATOM 863 O O . GLY A 1 116 ? -110.114 45.681 128.969 1.00 40.38 116 GLY A O 1
ATOM 864 N N . GLN A 1 117 ? -109.145 45.683 131.018 1.00 32.81 117 GLN A N 1
ATOM 865 C CA . GLN A 1 117 ? -110.368 45.789 131.952 1.00 32.81 117 GLN A CA 1
ATOM 866 C C . GLN A 1 117 ? -110.143 46.337 133.448 1.00 32.81 117 GLN A C 1
ATOM 868 O O . GLN A 1 117 ? -108.995 46.624 133.774 1.00 32.81 117 GLN A O 1
ATOM 873 N N . ALA A 1 118 ? -111.174 46.504 134.359 1.00 28.73 118 ALA A N 1
ATOM 874 C CA . ALA A 1 118 ? -111.110 47.093 135.773 1.00 28.73 118 ALA A CA 1
ATOM 875 C C . ALA A 1 118 ? -112.295 46.807 136.825 1.00 28.73 118 ALA A C 1
ATOM 877 O O . ALA A 1 118 ? -113.318 46.273 136.407 1.00 28.73 118 ALA A O 1
ATOM 878 N N . VAL A 1 119 ? -112.216 47.172 138.159 1.00 24.47 119 VAL A N 1
ATOM 879 C CA . VAL A 1 119 ? -113.218 46.888 139.297 1.00 24.47 119 VAL A CA 1
ATOM 880 C C . VAL A 1 119 ? -113.095 47.730 140.655 1.00 24.47 119 VAL A C 1
ATOM 882 O O . VAL A 1 119 ? -111.989 48.210 140.887 1.00 24.47 119 VAL A O 1
ATOM 885 N N . ARG A 1 120 ? -114.139 47.923 141.562 1.00 24.11 120 ARG A N 1
ATOM 886 C CA . ARG A 1 120 ? -114.110 48.543 142.986 1.00 24.11 120 ARG A CA 1
ATOM 887 C C . ARG A 1 120 ? -115.475 48.734 143.804 1.00 24.11 120 ARG A C 1
ATOM 889 O O . ARG A 1 120 ? -116.426 49.135 143.143 1.00 24.11 120 ARG A O 1
ATOM 896 N N . ARG A 1 121 ? -115.581 48.620 145.188 1.00 27.14 121 ARG A N 1
ATOM 897 C CA . ARG A 1 121 ? -116.647 49.202 146.158 1.00 27.14 121 ARG A CA 1
ATOM 898 C C . ARG A 1 121 ? -116.577 48.835 147.714 1.00 27.14 121 ARG A C 1
ATOM 900 O O . ARG A 1 121 ? -116.330 47.669 147.961 1.00 27.14 121 ARG A O 1
ATOM 907 N N . GLU A 1 122 ? -116.924 49.734 148.705 1.00 30.02 122 GLU A N 1
ATOM 908 C CA . GLU A 1 122 ? -117.625 49.564 150.073 1.00 30.02 122 GLU A CA 1
ATOM 909 C C . GLU A 1 122 ? -117.647 50.891 150.971 1.00 30.02 122 GLU A C 1
ATOM 911 O O . GLU A 1 122 ? -116.998 51.845 150.549 1.00 30.02 122 GLU A O 1
ATOM 916 N N . VAL A 1 123 ? -118.374 50.969 152.140 1.00 38.28 123 VAL A N 1
ATOM 917 C CA . VAL A 1 123 ? -118.162 51.739 153.449 1.00 38.28 123 VAL A CA 1
ATOM 918 C C . VAL A 1 123 ? -119.313 52.647 154.006 1.00 38.28 123 VAL A C 1
ATOM 920 O O . VAL A 1 123 ? -119.857 53.433 153.237 1.00 38.28 123 VAL A O 1
ATOM 923 N N . ALA A 1 124 ? -119.603 52.625 155.345 1.00 46.69 124 ALA A N 1
ATOM 924 C CA . ALA A 1 124 ? -120.036 53.783 156.207 1.00 46.69 124 ALA A CA 1
ATOM 925 C C . ALA A 1 124 ? -120.293 53.483 157.732 1.00 46.69 124 ALA A C 1
ATOM 927 O O . ALA A 1 124 ? -121.219 52.732 158.020 1.00 46.69 124 ALA A O 1
ATOM 928 N N . ALA A 1 125 ? -119.576 54.134 158.688 1.00 49.88 125 ALA A N 1
ATOM 929 C CA . ALA A 1 125 ? -120.010 54.517 160.075 1.00 49.88 125 ALA A CA 1
ATOM 930 C C . ALA A 1 125 ? -118.851 55.066 160.970 1.00 49.88 125 ALA A C 1
ATOM 932 O O . ALA A 1 125 ? -117.893 54.335 161.205 1.00 49.88 125 ALA A O 1
ATOM 933 N N . MET A 1 126 ? -118.941 56.291 161.531 1.00 51.09 126 MET A N 1
ATOM 934 C CA . MET A 1 126 ? -118.018 56.857 162.560 1.00 51.09 126 MET A CA 1
ATOM 935 C C . MET A 1 126 ? -118.659 58.015 163.370 1.00 51.09 126 MET A C 1
ATOM 937 O O . MET A 1 126 ? -119.611 58.627 162.890 1.00 51.09 126 MET A O 1
ATOM 941 N N . GLY A 1 127 ? -118.104 58.333 164.556 1.00 47.12 127 GLY A N 1
ATOM 942 C CA . GLY A 1 127 ? -118.474 59.473 165.425 1.00 47.12 127 GLY A CA 1
ATOM 943 C C . GLY A 1 127 ? -118.653 59.065 166.903 1.00 47.12 127 GLY A C 1
ATOM 944 O O . GLY A 1 127 ? -119.751 58.682 167.283 1.00 47.12 127 GLY A O 1
ATOM 945 N N . ASP A 1 128 ? -117.612 58.872 167.724 1.00 61.12 128 ASP A N 1
ATOM 946 C CA . ASP A 1 128 ? -116.643 59.829 168.321 1.00 61.12 128 ASP A CA 1
ATOM 947 C C . ASP A 1 128 ? -117.183 60.649 169.523 1.00 61.12 128 ASP A C 1
ATOM 949 O O . ASP A 1 128 ? -118.337 61.057 169.546 1.00 61.12 128 ASP A O 1
ATOM 953 N N . GLY A 1 129 ? -116.384 60.938 170.564 1.00 54.31 129 GLY A N 1
ATOM 954 C CA . GLY A 1 129 ? -114.966 60.563 170.709 1.00 54.31 129 GLY A CA 1
ATOM 955 C C . GLY A 1 129 ? -114.220 61.097 171.942 1.00 54.31 129 GLY A C 1
ATOM 956 O O . GLY A 1 129 ? -113.102 61.581 171.787 1.00 54.31 129 GLY A O 1
ATOM 957 N N . VAL A 1 130 ? -114.789 61.009 173.156 1.00 44.09 130 VAL A N 1
ATOM 958 C CA . VAL A 1 130 ? -114.099 61.447 174.397 1.00 44.09 130 VAL A CA 1
ATOM 959 C C . VAL A 1 130 ? -113.428 60.282 175.138 1.00 44.09 130 VAL A C 1
ATOM 961 O O . VAL A 1 130 ? -112.210 60.323 175.315 1.00 44.09 130 VAL A O 1
ATOM 964 N N . ASP A 1 131 ? -114.143 59.194 175.456 1.00 52.78 131 ASP A N 1
ATOM 965 C CA . ASP A 1 131 ? -113.551 57.991 176.088 1.00 52.78 131 ASP A CA 1
ATOM 966 C C . ASP A 1 131 ? -112.417 57.371 175.248 1.00 52.78 131 ASP A C 1
ATOM 968 O O . ASP A 1 131 ? -111.460 56.792 175.769 1.00 52.78 131 ASP A O 1
ATOM 972 N N . ARG A 1 132 ? -112.464 57.568 173.921 1.00 56.03 132 ARG A N 1
ATOM 973 C CA . ARG A 1 132 ? -111.430 57.093 172.990 1.00 56.03 132 ARG A CA 1
ATOM 974 C C . ARG A 1 132 ? -110.053 57.730 173.223 1.00 56.03 132 ARG A C 1
ATOM 976 O O . ARG A 1 132 ? -109.049 57.176 172.785 1.00 56.03 132 ARG A O 1
ATOM 983 N N . THR A 1 133 ? -109.962 58.857 173.928 1.00 47.44 133 THR A N 1
ATOM 984 C CA . THR A 1 133 ? -108.661 59.476 174.249 1.00 47.44 133 THR A CA 1
ATOM 985 C C . THR A 1 133 ? -107.816 58.630 175.205 1.00 47.44 133 THR A C 1
ATOM 987 O O . THR A 1 133 ? -106.595 58.642 175.079 1.00 47.44 133 THR A O 1
ATOM 990 N N . ILE A 1 134 ? -108.441 57.827 176.075 1.00 47.28 134 ILE A N 1
ATOM 991 C CA . ILE A 1 134 ? -107.743 56.854 176.931 1.00 47.28 134 ILE A CA 1
ATOM 992 C C . ILE A 1 134 ? -107.467 55.554 176.155 1.00 47.28 134 ILE A C 1
ATOM 994 O O . ILE A 1 134 ? -106.380 54.990 176.270 1.00 47.28 134 ILE A O 1
ATOM 998 N N . ALA A 1 135 ? -108.386 55.128 175.278 1.00 56.16 135 ALA A N 1
ATOM 999 C CA . ALA A 1 135 ? -108.157 53.983 174.387 1.00 56.16 135 ALA A CA 1
ATOM 1000 C C . ALA A 1 135 ? -106.942 54.178 173.455 1.00 56.16 135 ALA A C 1
ATOM 1002 O O . ALA A 1 135 ? -106.196 53.231 173.219 1.00 56.16 135 ALA A O 1
ATOM 1003 N N . ARG A 1 136 ? -106.681 55.411 172.993 1.00 53.00 136 ARG A N 1
ATOM 1004 C CA . ARG A 1 136 ? -105.548 55.749 172.109 1.00 53.00 136 ARG A CA 1
ATOM 1005 C C . ARG A 1 136 ? -104.162 55.415 172.672 1.00 53.00 136 ARG A C 1
ATOM 1007 O O . ARG A 1 136 ? -103.242 55.207 171.887 1.00 53.00 136 ARG A O 1
ATOM 1014 N N . ALA A 1 137 ? -103.998 55.337 173.995 1.00 50.84 137 ALA A N 1
ATOM 1015 C CA . ALA A 1 137 ? -102.742 54.880 174.596 1.00 50.84 137 ALA A CA 1
ATOM 1016 C C . ALA A 1 137 ? -102.552 53.355 174.445 1.00 50.84 137 ALA A C 1
ATOM 1018 O O . ALA A 1 137 ? -101.450 52.901 174.147 1.00 50.84 137 ALA A O 1
ATOM 1019 N N . ALA A 1 138 ? -103.631 52.575 174.579 1.00 56.53 138 ALA A N 1
ATOM 1020 C CA . ALA A 1 138 ? -103.619 51.116 174.423 1.00 56.53 138 ALA A CA 1
ATOM 1021 C C . ALA A 1 138 ? -103.608 50.663 172.946 1.00 56.53 138 ALA A C 1
ATOM 1023 O O . ALA A 1 138 ? -103.009 49.638 172.609 1.00 56.53 138 ALA A O 1
ATOM 1024 N N . GLU A 1 139 ? -104.220 51.443 172.045 1.00 54.41 139 GLU A N 1
ATOM 1025 C CA . GLU A 1 139 ? -104.130 51.224 170.592 1.00 54.41 139 GLU A CA 1
ATOM 1026 C C . GLU A 1 139 ? -102.659 51.284 170.115 1.00 54.41 139 GLU A C 1
ATOM 1028 O O . GLU A 1 139 ? -102.245 50.466 169.294 1.00 54.41 139 GLU A O 1
ATOM 1033 N N . LEU A 1 140 ? -101.838 52.186 170.673 1.00 53.97 140 LEU A N 1
ATOM 1034 C CA . LEU A 1 140 ? -100.446 52.400 170.246 1.00 53.97 140 LEU A CA 1
ATOM 1035 C C . LEU A 1 140 ? -99.488 51.247 170.596 1.00 53.97 140 LEU A C 1
ATOM 1037 O O . LEU A 1 140 ? -98.687 50.856 169.747 1.00 53.97 140 LEU A O 1
ATOM 1041 N N . GLU A 1 141 ? -99.584 50.665 171.798 1.00 59.00 141 GLU A N 1
ATOM 1042 C CA . GLU A 1 141 ? -98.787 49.479 172.168 1.00 59.00 141 GLU A CA 1
ATOM 1043 C C . GLU A 1 141 ? -99.114 48.290 171.248 1.00 59.00 141 GLU A C 1
ATOM 1045 O O . GLU A 1 141 ? -98.220 47.585 170.773 1.00 59.00 141 GLU A O 1
ATOM 1050 N N . THR A 1 142 ? -100.401 48.119 170.935 1.00 61.59 142 THR A N 1
ATOM 1051 C CA . THR A 1 142 ? -100.896 47.043 170.068 1.00 61.59 142 THR A CA 1
ATOM 1052 C C . THR A 1 142 ? -100.370 47.185 168.636 1.00 61.59 142 THR A C 1
ATOM 1054 O O . THR A 1 142 ? -99.919 46.198 168.054 1.00 61.59 142 THR A O 1
ATOM 1057 N N . VAL A 1 143 ? -100.358 48.404 168.080 1.00 60.41 143 VAL A N 1
ATOM 1058 C CA . VAL A 1 143 ? -99.827 48.672 166.730 1.00 60.41 143 VAL A CA 1
ATOM 1059 C C . VAL A 1 143 ? -98.325 48.398 166.650 1.00 60.41 143 VAL A C 1
ATOM 1061 O O . VAL A 1 143 ? -97.903 47.673 165.754 1.00 60.41 143 VAL A O 1
ATOM 1064 N N . VAL A 1 144 ? -97.515 48.892 167.596 1.00 61.47 144 VAL A N 1
ATOM 1065 C CA . VAL A 1 144 ? -96.055 48.650 167.577 1.00 61.47 144 VAL A CA 1
ATOM 1066 C C . VAL A 1 144 ? -95.740 47.153 167.645 1.00 61.47 144 VAL A C 1
ATOM 1068 O O . VAL A 1 144 ? -94.868 46.671 166.923 1.00 61.47 144 VAL A O 1
ATOM 1071 N N . ARG A 1 145 ? -96.476 46.394 168.464 1.00 62.69 145 ARG A N 1
ATOM 1072 C CA . ARG A 1 145 ? -96.281 44.944 168.600 1.00 62.69 145 ARG A CA 1
ATOM 1073 C C . ARG A 1 145 ? -96.674 44.171 167.335 1.00 62.69 145 ARG A C 1
ATOM 1075 O O . ARG A 1 145 ? -96.029 43.177 167.009 1.00 62.69 145 ARG A O 1
ATOM 1082 N N . ASN A 1 146 ? -97.690 44.642 166.614 1.00 65.50 146 ASN A N 1
ATOM 1083 C CA . ASN A 1 146 ? -98.100 44.081 165.328 1.00 65.50 146 ASN A CA 1
ATOM 1084 C C . ASN A 1 146 ? -97.073 44.382 164.222 1.00 65.50 146 ASN A C 1
ATOM 1086 O O . ASN A 1 146 ? -96.683 43.478 163.487 1.00 65.50 146 ASN A O 1
ATOM 1090 N N . GLU A 1 147 ? -96.570 45.616 164.151 1.00 67.56 147 GLU A N 1
ATOM 1091 C CA . GLU A 1 147 ? -95.603 46.028 163.126 1.00 67.56 147 GLU A CA 1
ATOM 1092 C C . GLU A 1 147 ? -94.242 45.333 163.293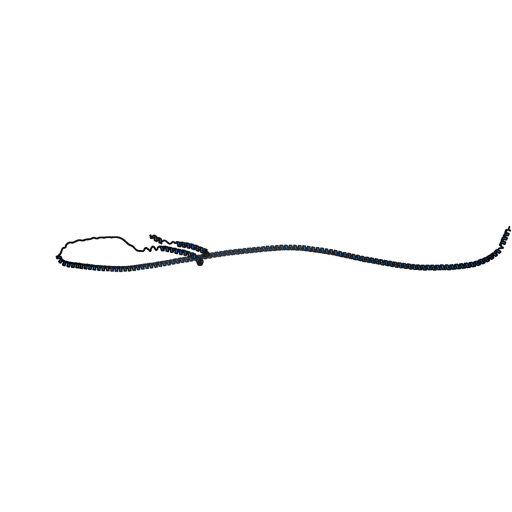 1.00 67.56 147 GLU A C 1
ATOM 1094 O O . GLU A 1 147 ? -93.629 44.923 162.308 1.00 67.56 147 GLU A O 1
ATOM 1099 N N . VAL A 1 148 ? -93.801 45.108 164.540 1.00 63.31 148 VAL A N 1
ATOM 1100 C CA . VAL A 1 148 ? -92.618 44.278 164.836 1.00 63.31 148 VAL A CA 1
ATOM 1101 C C . VAL A 1 148 ? -92.823 42.835 164.368 1.00 63.31 148 VAL A C 1
ATOM 1103 O O . VAL A 1 148 ? -91.923 42.282 163.745 1.00 63.31 148 VAL A O 1
ATOM 1106 N N . SER A 1 149 ? -94.004 42.241 164.584 1.00 65.00 149 SER A N 1
ATOM 1107 C CA . SER A 1 149 ? -94.299 40.873 164.127 1.00 65.00 149 SER A CA 1
ATOM 1108 C C . SER A 1 149 ? -94.339 40.749 162.595 1.00 65.00 149 SER A C 1
ATOM 1110 O O . SER A 1 149 ? -93.904 39.737 162.045 1.00 65.00 149 SER A O 1
ATOM 1112 N N . ILE A 1 150 ? -94.799 41.790 161.889 1.00 67.69 150 ILE A N 1
ATOM 1113 C CA . ILE A 1 150 ? -94.723 41.866 160.421 1.00 67.69 150 ILE A CA 1
ATOM 1114 C C . ILE A 1 150 ? -93.259 41.937 159.962 1.00 67.69 150 ILE A C 1
ATOM 1116 O O . ILE A 1 150 ? -92.887 41.242 159.016 1.00 67.69 150 ILE A O 1
ATOM 1120 N N . LEU A 1 151 ? -92.419 42.728 160.640 1.00 66.50 151 LEU A N 1
ATOM 1121 C CA . LEU A 1 151 ? -90.995 42.845 160.317 1.00 66.50 151 LEU A CA 1
ATOM 1122 C C . LEU A 1 151 ? -90.239 41.528 160.554 1.00 66.50 151 LEU A C 1
ATOM 1124 O O . LEU A 1 151 ? -89.489 41.084 159.690 1.00 66.50 151 LEU A O 1
ATOM 1128 N N . GLU A 1 152 ? -90.467 40.893 161.704 1.00 69.62 152 GLU A N 1
ATOM 1129 C CA . GLU A 1 152 ? -89.861 39.621 162.114 1.00 69.62 152 GLU A CA 1
ATOM 1130 C C . GLU A 1 152 ? -90.161 38.516 161.086 1.00 69.62 152 GLU A C 1
ATOM 1132 O O . GLU A 1 152 ? -89.244 37.878 160.567 1.00 69.62 152 GLU A O 1
ATOM 1137 N N . ARG A 1 153 ? -91.429 38.402 160.667 1.00 70.56 153 ARG A N 1
ATOM 1138 C CA . ARG A 1 153 ? -91.860 37.475 159.611 1.00 70.56 153 ARG A CA 1
ATOM 1139 C C . ARG A 1 153 ? -91.253 37.794 158.241 1.00 70.56 153 ARG A C 1
ATOM 1141 O O . ARG A 1 153 ? -90.869 36.884 157.513 1.00 70.56 153 ARG A O 1
ATOM 1148 N N . ALA A 1 154 ? -91.144 39.076 157.886 1.00 68.75 154 ALA A N 1
ATOM 1149 C CA . ALA A 1 154 ? -90.555 39.498 156.615 1.00 68.75 154 ALA A CA 1
ATOM 1150 C C . ALA A 1 154 ? -89.044 39.209 156.531 1.00 68.75 154 ALA A C 1
ATOM 1152 O O . ALA A 1 154 ? -88.536 38.955 155.439 1.00 68.75 154 ALA A O 1
ATOM 1153 N N . TYR A 1 155 ? -88.325 39.218 157.659 1.00 72.75 155 TYR A N 1
ATOM 1154 C CA . TYR A 1 155 ? -86.929 38.775 157.711 1.00 72.75 155 TYR A CA 1
ATOM 1155 C C . TYR A 1 155 ? -86.798 37.248 157.628 1.00 72.75 155 TYR A C 1
ATOM 1157 O O . TYR A 1 155 ? -85.923 36.772 156.905 1.00 72.75 155 TYR A O 1
ATOM 1165 N N . GLU A 1 156 ? -87.683 36.491 158.282 1.00 71.69 156 GLU A N 1
ATOM 1166 C CA . GLU A 1 156 ? -87.709 35.019 158.228 1.00 71.69 156 GLU A CA 1
ATOM 1167 C C . GLU A 1 156 ? -87.961 34.502 156.792 1.00 71.69 156 GLU A C 1
ATOM 1169 O O . GLU A 1 156 ? -87.163 33.722 156.262 1.00 71.69 156 GLU A O 1
ATOM 1174 N N . ASP A 1 157 ? -88.976 35.036 156.095 1.00 76.88 157 ASP A N 1
ATOM 1175 C CA . ASP A 1 157 ? -89.246 34.745 154.672 1.00 76.88 157 ASP A CA 1
ATOM 1176 C C . ASP A 1 157 ? -88.061 35.116 153.751 1.00 76.88 157 ASP A C 1
ATOM 1178 O O . ASP A 1 157 ? -87.827 34.480 152.715 1.00 76.88 157 ASP A O 1
ATOM 1182 N N . ASN A 1 158 ? -87.299 36.158 154.101 1.00 71.31 158 ASN A N 1
ATOM 1183 C CA . ASN A 1 158 ? -86.165 36.622 153.302 1.00 71.31 158 ASN A CA 1
ATOM 1184 C C . ASN A 1 158 ? -84.899 35.776 153.529 1.00 71.31 158 ASN A C 1
ATOM 1186 O O . ASN A 1 158 ? -84.157 35.535 152.576 1.00 71.31 158 ASN A O 1
ATOM 1190 N N . GLU A 1 159 ? -84.668 35.258 154.741 1.00 81.31 159 GLU A N 1
ATOM 1191 C CA . GLU A 1 159 ? -83.584 34.295 154.981 1.00 81.31 159 GLU A CA 1
ATOM 1192 C C . GLU A 1 159 ? -83.828 32.994 154.202 1.00 81.31 159 GLU A C 1
ATOM 1194 O O . GLU A 1 159 ? -82.925 32.511 153.514 1.00 81.31 159 GLU A O 1
ATOM 1199 N N . ILE A 1 160 ? -85.063 32.474 154.229 1.00 79.06 160 ILE A N 1
ATOM 1200 C CA . ILE A 1 160 ? -85.467 31.293 153.449 1.00 79.06 160 ILE A CA 1
ATOM 1201 C C . ILE A 1 160 ? -85.207 31.529 151.952 1.00 79.06 160 ILE A C 1
ATOM 1203 O O . ILE A 1 160 ? -84.589 30.697 151.286 1.00 79.06 160 ILE A O 1
ATOM 1207 N N . ARG A 1 161 ? -85.600 32.694 151.419 1.00 80.69 161 ARG A N 1
ATOM 1208 C CA . ARG A 1 161 ? -85.362 33.059 150.011 1.00 80.69 161 ARG A CA 1
ATOM 1209 C C . ARG A 1 161 ? -83.875 33.091 149.645 1.00 80.69 161 ARG A C 1
ATOM 1211 O O . ARG A 1 161 ? -83.507 32.574 148.592 1.00 80.69 161 ARG A O 1
ATOM 1218 N N . ILE A 1 162 ? -83.029 33.697 150.480 1.00 77.50 162 ILE A N 1
ATOM 1219 C CA . ILE A 1 162 ? -81.582 33.784 150.226 1.00 77.50 162 ILE A CA 1
ATOM 1220 C C . ILE A 1 162 ? -80.937 32.394 150.294 1.00 77.50 162 ILE A C 1
ATOM 1222 O O . ILE A 1 162 ? -80.092 32.077 149.458 1.00 77.50 162 ILE A O 1
ATOM 1226 N N . ARG A 1 163 ? -81.365 31.546 151.237 1.00 81.25 163 ARG A N 1
ATOM 1227 C CA . ARG A 1 163 ? -80.887 30.164 151.366 1.00 81.25 163 ARG A CA 1
ATOM 1228 C C . ARG A 1 163 ? -81.202 29.346 150.109 1.00 81.25 163 ARG A C 1
ATOM 1230 O O . ARG A 1 163 ? -80.282 28.783 149.521 1.00 81.25 163 ARG A O 1
ATOM 1237 N N . ASN A 1 164 ? -82.449 29.391 149.637 1.00 82.12 164 ASN A N 1
ATOM 1238 C CA . ASN A 1 164 ? -82.872 28.714 148.406 1.00 82.12 164 ASN A CA 1
ATOM 1239 C C . ASN A 1 164 ? -82.066 29.188 147.180 1.00 82.12 164 ASN A C 1
ATOM 1241 O O . ASN A 1 164 ? -81.600 28.366 146.399 1.00 82.12 164 ASN A O 1
ATOM 1245 N N . LEU A 1 165 ? -81.836 30.501 147.035 1.00 80.56 165 LEU A N 1
ATOM 1246 C CA . LEU A 1 165 ? -81.066 31.053 145.912 1.00 80.56 165 LEU A CA 1
ATOM 1247 C C . LEU A 1 165 ? -79.587 30.617 145.937 1.00 80.56 165 LEU A C 1
ATOM 1249 O O . LEU A 1 165 ? -78.971 30.432 144.888 1.00 80.56 165 LEU A O 1
ATOM 1253 N N . ILE A 1 166 ? -78.999 30.438 147.125 1.00 80.62 166 ILE A N 1
ATOM 1254 C CA . ILE A 1 166 ? -77.635 29.908 147.270 1.00 80.62 166 ILE A CA 1
ATOM 1255 C C . ILE A 1 166 ? -77.587 28.420 146.892 1.00 80.62 166 ILE A C 1
ATOM 1257 O O . ILE A 1 166 ? -76.631 28.003 146.239 1.00 80.62 166 ILE A O 1
ATOM 1261 N N . GLU A 1 167 ? -78.604 27.634 147.251 1.00 83.56 167 GLU A N 1
ATOM 1262 C CA . GLU A 1 167 ? -78.721 26.228 146.840 1.00 83.56 167 GLU A CA 1
ATOM 1263 C C . GLU A 1 167 ? -78.894 26.095 145.315 1.00 83.56 167 GLU A C 1
ATOM 1265 O O . GLU A 1 167 ? -78.170 25.317 144.690 1.00 83.56 167 GLU A O 1
ATOM 1270 N N . GLU A 1 168 ? -79.742 26.922 144.690 1.00 82.75 168 GLU A N 1
ATOM 1271 C CA . GLU A 1 168 ? -79.879 27.003 143.225 1.00 82.75 168 GLU A CA 1
ATOM 1272 C C . GLU A 1 168 ? -78.549 27.371 142.544 1.00 82.75 168 GLU A C 1
ATOM 1274 O O . GLU A 1 168 ? -78.114 26.677 141.626 1.00 82.75 168 GLU A O 1
ATOM 1279 N N . LEU A 1 169 ? -77.839 28.403 143.019 1.00 80.06 169 LEU A N 1
ATOM 1280 C CA . LEU A 1 169 ? -76.550 28.813 142.442 1.00 80.06 169 LEU A CA 1
ATOM 1281 C C . LEU A 1 169 ? -75.433 27.773 142.642 1.00 80.06 169 LEU A C 1
ATOM 1283 O O . LEU A 1 169 ? -74.535 27.664 141.800 1.00 80.06 169 LEU A O 1
ATOM 1287 N N . GLN A 1 170 ? -75.467 26.991 143.726 1.00 81.06 170 GLN A N 1
ATOM 1288 C CA . GLN A 1 170 ? -74.549 25.862 143.908 1.00 81.06 170 GLN A CA 1
ATOM 1289 C C . GLN A 1 170 ? -74.878 24.705 142.955 1.00 81.06 170 GLN A C 1
ATOM 1291 O O . GLN A 1 170 ? -73.954 24.143 142.360 1.00 81.06 170 GLN A O 1
ATOM 1296 N N . ALA A 1 171 ? -76.161 24.393 142.749 1.00 83.69 171 ALA A N 1
ATOM 1297 C CA . ALA A 1 171 ? -76.598 23.398 141.772 1.00 83.69 171 ALA A CA 1
ATOM 1298 C C . ALA A 1 171 ? -76.233 23.808 140.333 1.00 83.69 171 ALA A C 1
ATOM 1300 O O . ALA A 1 171 ? -75.668 23.003 139.591 1.00 83.69 171 ALA A O 1
ATOM 1301 N N . GLU A 1 172 ? -76.458 25.071 139.962 1.00 84.38 172 GLU A N 1
ATOM 1302 C CA . GLU A 1 172 ? -76.117 25.627 138.647 1.00 84.38 172 GLU A CA 1
ATOM 1303 C C . GLU A 1 172 ? -74.606 25.536 138.377 1.00 84.38 172 GLU A C 1
ATOM 1305 O O . GLU A 1 172 ? -74.170 25.005 137.353 1.00 84.38 172 GLU A O 1
ATOM 1310 N N . ARG A 1 173 ? -73.775 25.950 139.347 1.00 86.31 173 ARG A N 1
ATOM 1311 C CA . ARG A 1 173 ? -72.313 25.814 139.256 1.00 86.31 173 ARG A CA 1
ATOM 1312 C C . ARG A 1 173 ? -71.878 24.353 139.111 1.00 86.31 173 ARG A C 1
ATOM 1314 O O . ARG A 1 173 ? -70.974 24.068 138.325 1.00 86.31 173 ARG A O 1
ATOM 1321 N N . GLN A 1 174 ? -72.491 23.436 139.858 1.00 85.81 174 GLN A N 1
ATOM 1322 C CA . GLN A 1 174 ? -72.161 22.013 139.788 1.00 85.81 174 GLN A CA 1
ATOM 1323 C C . GLN A 1 174 ? -72.558 21.411 138.431 1.00 85.81 174 GLN A C 1
ATOM 1325 O O . GLN A 1 174 ? -71.779 20.653 137.852 1.00 85.81 174 GLN A O 1
ATOM 1330 N N . ASN A 1 175 ? -73.705 21.809 137.872 1.00 84.56 175 ASN A N 1
ATOM 1331 C CA . ASN A 1 175 ? -74.121 21.442 136.517 1.00 84.56 175 ASN A CA 1
ATOM 1332 C C . ASN A 1 175 ? -73.138 21.958 135.456 1.00 84.56 175 ASN A C 1
ATOM 1334 O O . ASN A 1 175 ? -72.756 21.193 134.571 1.00 84.56 175 ASN A O 1
ATOM 1338 N N . ILE A 1 176 ? -72.666 23.205 135.564 1.00 83.44 176 ILE A N 1
ATOM 1339 C CA . ILE A 1 176 ? -71.666 23.775 134.643 1.00 83.44 176 ILE A CA 1
ATOM 1340 C C . ILE A 1 176 ? -70.333 23.017 134.721 1.00 83.44 176 ILE A C 1
ATOM 1342 O O . ILE A 1 176 ? -69.733 22.738 133.682 1.00 83.44 176 ILE A O 1
ATOM 1346 N N . LEU A 1 177 ? -69.878 22.630 135.919 1.00 87.19 177 LEU A N 1
ATOM 1347 C CA . LEU A 1 177 ? -68.670 21.810 136.082 1.00 87.19 177 LEU A CA 1
ATOM 1348 C C . LEU A 1 177 ? -68.840 20.417 135.456 1.00 87.19 177 LEU A C 1
ATOM 1350 O O . LEU A 1 177 ? -67.982 19.992 134.687 1.00 87.19 177 LEU A O 1
ATOM 1354 N N . ILE A 1 178 ? -69.968 19.743 135.703 1.00 86.81 178 ILE A N 1
ATOM 1355 C CA . ILE A 1 178 ? -70.292 18.439 135.099 1.00 86.81 178 ILE A CA 1
ATOM 1356 C C . ILE A 1 178 ? -70.388 18.540 133.567 1.00 86.81 178 ILE A C 1
ATOM 1358 O O . ILE A 1 178 ? -69.927 17.647 132.859 1.00 86.81 178 ILE A O 1
ATOM 1362 N N . HIS A 1 179 ? -70.967 19.618 133.036 1.00 85.81 179 HIS A N 1
ATOM 1363 C CA . HIS A 1 179 ? -71.069 19.840 131.593 1.00 85.81 179 HIS A CA 1
ATOM 1364 C C . HIS A 1 179 ? -69.700 20.134 130.960 1.00 85.81 179 HIS A C 1
ATOM 1366 O O . HIS A 1 179 ? -69.398 19.617 129.888 1.00 85.81 179 HIS A O 1
ATOM 1372 N N . SER A 1 180 ? -68.851 20.906 131.643 1.00 87.19 180 SER A N 1
ATOM 1373 C CA . SER A 1 180 ? -67.484 21.209 131.195 1.00 87.19 180 SER A CA 1
ATOM 1374 C C . SER A 1 180 ? -66.594 19.965 131.194 1.00 87.19 180 SER A C 1
ATOM 1376 O O . SER A 1 180 ? -65.810 19.776 130.267 1.00 87.19 180 SER A O 1
ATOM 1378 N N . GLU A 1 181 ? -66.740 19.092 132.194 1.00 86.56 181 GLU A N 1
ATOM 1379 C CA . GLU A 1 181 ? -66.003 17.828 132.258 1.00 86.56 181 GLU A CA 1
ATOM 1380 C C . GLU A 1 181 ? -66.451 16.865 131.149 1.00 86.56 181 GLU A C 1
ATOM 1382 O O . GLU A 1 181 ? -65.607 16.356 130.422 1.00 86.56 181 GLU A O 1
ATOM 1387 N N . ARG A 1 182 ? -67.763 16.716 130.913 1.00 84.94 182 ARG A N 1
ATOM 1388 C CA . ARG A 1 182 ? -68.294 15.937 129.774 1.00 84.94 182 ARG A CA 1
ATOM 1389 C C . ARG A 1 182 ? -67.858 16.485 128.414 1.00 84.94 182 ARG A C 1
ATOM 1391 O O . ARG A 1 182 ? -67.633 15.713 127.489 1.00 84.94 182 ARG A O 1
ATOM 1398 N N . LEU A 1 183 ? -67.744 17.808 128.274 1.00 86.38 183 LEU A N 1
ATOM 1399 C CA . LEU A 1 183 ? -67.224 18.427 127.054 1.00 86.38 183 LEU A CA 1
ATOM 1400 C C . LEU A 1 183 ? -65.734 18.103 126.867 1.00 86.38 183 LEU A C 1
ATOM 1402 O O . LEU A 1 183 ? -65.311 17.806 125.754 1.00 86.38 183 LEU A O 1
ATOM 1406 N N . ARG A 1 184 ? -64.946 18.119 127.950 1.00 88.12 184 ARG A N 1
ATOM 1407 C CA . ARG A 1 184 ? -63.526 17.736 127.944 1.00 88.12 184 ARG A CA 1
ATOM 1408 C C . ARG A 1 184 ? -63.339 16.261 127.584 1.00 88.12 184 ARG A C 1
ATOM 1410 O O . ARG A 1 184 ? -62.519 15.957 126.725 1.00 88.12 184 ARG A O 1
ATOM 1417 N N . GLU A 1 185 ? -64.120 15.383 128.203 1.00 87.94 185 GLU A N 1
ATOM 1418 C CA . GLU A 1 185 ? -64.185 13.942 127.936 1.00 87.94 185 GLU A CA 1
ATOM 1419 C C . GLU A 1 185 ? -64.525 13.679 126.458 1.00 87.94 185 GLU A C 1
ATOM 1421 O O . GLU A 1 185 ? -63.725 13.083 125.742 1.00 87.94 185 GLU A O 1
ATOM 1426 N N . GLY A 1 186 ? -65.614 14.265 125.946 1.00 89.38 186 GLY A N 1
ATOM 1427 C CA . GLY A 1 186 ? -66.017 14.124 124.542 1.00 89.38 186 GLY A CA 1
ATOM 1428 C C . GLY A 1 186 ? -65.035 14.714 123.517 1.00 89.38 186 GLY A C 1
ATOM 1429 O O . GLY A 1 186 ? -64.960 14.215 122.396 1.00 89.38 186 GLY A O 1
ATOM 1430 N N . ILE A 1 187 ? -64.257 15.744 123.875 1.00 86.50 187 ILE A N 1
ATOM 1431 C CA . ILE A 1 187 ? -63.168 16.263 123.024 1.00 86.50 187 ILE A CA 1
ATOM 1432 C C . ILE A 1 187 ? -61.982 15.290 122.999 1.00 86.50 187 ILE A C 1
ATOM 1434 O O . ILE A 1 187 ? -61.415 15.065 121.933 1.00 86.50 187 ILE A O 1
ATOM 1438 N N . ILE A 1 188 ? -61.625 14.692 124.140 1.00 90.94 188 ILE A N 1
ATOM 1439 C CA . ILE A 1 188 ? -60.556 13.684 124.226 1.00 90.94 188 ILE A CA 1
ATOM 1440 C C . ILE A 1 188 ? -60.949 12.421 123.446 1.00 90.94 188 ILE A C 1
ATOM 1442 O O . ILE A 1 188 ? -60.135 11.893 122.691 1.00 90.94 188 ILE A O 1
ATOM 1446 N N . ASP A 1 189 ? -62.197 11.965 123.556 1.00 90.62 189 ASP A N 1
ATOM 1447 C CA . ASP A 1 189 ? -62.705 10.832 122.776 1.00 90.62 189 ASP A CA 1
ATOM 1448 C C . ASP A 1 189 ? -62.714 11.127 121.268 1.00 90.62 189 ASP A C 1
ATOM 1450 O O . ASP A 1 189 ? -62.329 10.270 120.472 1.00 90.62 189 ASP A O 1
ATOM 1454 N N . ALA A 1 190 ? -63.090 12.345 120.860 1.00 89.69 190 ALA A N 1
ATOM 1455 C CA . ALA A 1 190 ? -63.063 12.758 119.457 1.00 89.69 190 ALA A CA 1
ATOM 1456 C C . ALA A 1 190 ? -61.635 12.860 118.886 1.00 89.69 190 ALA A C 1
ATOM 1458 O O . ALA A 1 190 ? -61.416 12.465 117.742 1.00 89.69 190 ALA A O 1
ATOM 1459 N N . ASP A 1 191 ? -60.667 13.350 119.667 1.00 90.94 191 ASP A N 1
ATOM 1460 C CA . ASP A 1 191 ? -59.251 13.419 119.274 1.00 90.94 191 ASP A CA 1
ATOM 1461 C C . ASP A 1 191 ? -58.639 12.015 119.138 1.00 90.94 191 ASP A C 1
ATOM 1463 O O . ASP A 1 191 ? -58.031 11.698 118.115 1.00 90.94 191 ASP A O 1
ATOM 1467 N N . ASN A 1 192 ? -58.901 11.123 120.103 1.00 91.00 192 ASN A N 1
ATOM 1468 C CA . ASN A 1 192 ? -58.506 9.713 120.024 1.00 91.00 192 ASN A CA 1
ATOM 1469 C C . ASN A 1 192 ? -59.123 9.014 118.800 1.00 91.00 192 ASN A C 1
ATOM 1471 O O . ASN A 1 192 ? -58.415 8.325 118.064 1.00 91.00 192 ASN A O 1
ATOM 1475 N N . LEU A 1 193 ? -60.426 9.202 118.555 1.00 91.69 193 LEU A N 1
ATOM 1476 C CA . LEU A 1 193 ? -61.130 8.612 117.414 1.00 91.69 193 LEU A CA 1
ATOM 1477 C C . LEU A 1 193 ? -60.563 9.110 116.077 1.00 91.69 193 LEU A C 1
ATOM 1479 O O . LEU A 1 193 ? -60.305 8.304 115.186 1.00 91.69 193 LEU A O 1
ATOM 1483 N N . LEU A 1 194 ? -60.334 10.420 115.945 1.00 90.06 194 LEU A N 1
ATOM 1484 C CA . LEU A 1 194 ? -59.800 11.023 114.723 1.00 90.06 194 LEU A CA 1
ATOM 1485 C C . LEU A 1 194 ? -58.334 10.634 114.490 1.00 90.06 194 LEU A C 1
ATOM 1487 O O . LEU A 1 194 ? -57.954 10.363 113.354 1.00 90.06 194 LEU A O 1
ATOM 1491 N N . SER A 1 195 ? -57.526 10.544 115.548 1.00 93.06 195 SER A N 1
ATOM 1492 C CA . SER A 1 195 ? -56.154 10.027 115.488 1.00 93.06 195 SER A CA 1
ATOM 1493 C C . SER A 1 195 ? -56.127 8.576 114.990 1.00 93.06 195 SER A C 1
ATOM 1495 O O . SER A 1 195 ? -55.387 8.250 114.058 1.00 93.06 195 SER A O 1
ATOM 1497 N N . HIS A 1 196 ? -57.012 7.723 115.522 1.00 93.44 196 HIS A N 1
ATOM 1498 C CA . HIS A 1 196 ? -57.189 6.356 115.034 1.00 93.44 196 HIS A CA 1
ATOM 1499 C C . HIS A 1 196 ? -57.662 6.304 113.576 1.00 93.44 196 HIS A C 1
ATOM 1501 O O . HIS A 1 196 ? -57.068 5.569 112.795 1.00 93.44 196 HIS A O 1
ATOM 1507 N N . GLU A 1 197 ? -58.669 7.082 113.168 1.00 91.81 197 GLU A N 1
ATOM 1508 C CA . GLU A 1 197 ? -59.171 7.048 111.786 1.00 91.81 197 GLU A CA 1
ATOM 1509 C C . GLU A 1 197 ? -58.150 7.603 110.774 1.00 91.81 197 GLU A C 1
ATOM 1511 O O . GLU A 1 197 ? -58.015 7.060 109.675 1.00 91.81 197 GLU A O 1
ATOM 1516 N N . VAL A 1 198 ? -57.351 8.609 111.149 1.00 92.00 198 VAL A N 1
ATOM 1517 C CA . VAL A 1 198 ? -56.220 9.096 110.338 1.00 92.00 198 VAL A CA 1
ATOM 1518 C C . VAL A 1 198 ? -55.134 8.026 110.194 1.00 92.00 198 VAL A C 1
ATOM 1520 O O . VAL A 1 198 ? -54.635 7.838 109.083 1.00 92.00 198 VAL A O 1
ATOM 1523 N N . GLN A 1 199 ? -54.799 7.292 111.260 1.00 93.56 199 GLN A N 1
ATOM 1524 C CA . GLN A 1 199 ? -53.870 6.156 111.195 1.00 93.56 199 GLN A CA 1
ATOM 1525 C C . GLN A 1 199 ? -54.416 5.046 110.278 1.00 93.56 199 GLN A C 1
ATOM 1527 O O . GLN A 1 199 ? -53.721 4.602 109.364 1.00 93.56 199 GLN A O 1
ATOM 1532 N N . ASP A 1 200 ? -55.686 4.669 110.448 1.00 93.50 200 ASP A N 1
ATOM 1533 C CA . ASP A 1 200 ? -56.382 3.661 109.638 1.00 93.50 200 ASP A CA 1
ATOM 1534 C C . ASP A 1 200 ? -56.394 4.041 108.144 1.00 93.50 200 ASP A C 1
ATOM 1536 O O . ASP A 1 200 ? -56.197 3.196 107.268 1.00 93.50 200 ASP A O 1
ATOM 1540 N N . VAL A 1 201 ? -56.613 5.322 107.826 1.00 91.81 201 VAL A N 1
ATOM 1541 C CA . VAL A 1 201 ? -56.557 5.853 106.455 1.00 91.81 201 VAL A CA 1
ATOM 1542 C C . VAL A 1 201 ? -55.122 5.884 105.925 1.00 91.81 201 VAL A C 1
ATOM 1544 O O . VAL A 1 201 ? -54.906 5.505 104.773 1.00 91.81 201 VAL A O 1
ATOM 1547 N N . ALA A 1 202 ? -54.134 6.277 106.733 1.00 91.88 202 ALA A N 1
ATOM 1548 C CA . ALA A 1 202 ? -52.728 6.282 106.335 1.00 91.88 202 ALA A CA 1
ATOM 1549 C C . ALA A 1 202 ? -52.219 4.866 106.009 1.00 91.88 202 ALA A C 1
ATOM 1551 O O . ALA A 1 202 ? -51.550 4.675 104.991 1.00 91.88 202 ALA A O 1
ATOM 1552 N N . GLU A 1 203 ? -52.594 3.861 106.803 1.00 94.19 203 GLU A N 1
ATOM 1553 C CA . GLU A 1 203 ? -52.270 2.455 106.542 1.00 94.19 203 GLU A CA 1
ATOM 1554 C C . GLU A 1 203 ? -52.956 1.932 105.272 1.00 94.19 203 GLU A C 1
ATOM 1556 O O . GLU A 1 203 ? -52.293 1.333 104.421 1.00 94.19 203 GLU A O 1
ATOM 1561 N N . LYS A 1 204 ? -54.247 2.239 105.065 1.00 92.62 204 LYS A N 1
ATOM 1562 C CA . LYS A 1 204 ? -54.978 1.888 103.829 1.00 92.62 204 LYS A CA 1
ATOM 1563 C C . LYS A 1 204 ? -54.366 2.545 102.587 1.00 92.62 204 LYS A C 1
ATOM 1565 O O . LYS A 1 204 ? -54.245 1.890 101.552 1.00 92.62 204 LYS A O 1
ATOM 1570 N N . VAL A 1 205 ? -53.948 3.810 102.677 1.00 91.75 205 VAL A N 1
ATOM 1571 C CA . VAL A 1 205 ? -53.260 4.525 101.587 1.00 91.75 205 VAL A CA 1
ATOM 1572 C C . VAL A 1 205 ? -51.886 3.914 101.315 1.00 91.75 205 VAL A C 1
ATOM 1574 O O . VAL A 1 205 ? -51.566 3.661 100.155 1.00 91.75 205 VAL A O 1
ATOM 1577 N N . ASN A 1 206 ? -51.097 3.616 102.349 1.00 94.75 206 ASN A N 1
ATOM 1578 C CA . ASN A 1 206 ? -49.785 2.986 102.195 1.00 94.75 206 ASN A CA 1
ATOM 1579 C C . ASN A 1 206 ? -49.907 1.602 101.528 1.00 94.75 206 ASN A C 1
ATOM 1581 O O . ASN A 1 206 ? -49.261 1.347 100.513 1.00 94.75 206 ASN A O 1
ATOM 1585 N N . ALA A 1 207 ? -50.822 0.752 102.005 1.00 93.88 207 ALA A N 1
ATOM 1586 C CA . ALA A 1 207 ? -51.110 -0.548 101.397 1.00 93.88 207 ALA A CA 1
ATOM 1587 C C . ALA A 1 207 ? -51.574 -0.425 99.931 1.00 93.88 207 ALA A C 1
ATOM 1589 O O . ALA A 1 207 ? -51.130 -1.189 99.071 1.00 93.88 207 ALA A O 1
ATOM 1590 N N . ALA A 1 208 ? -52.415 0.566 99.611 1.00 92.31 208 ALA A N 1
ATOM 1591 C CA . ALA A 1 208 ? -52.852 0.828 98.239 1.00 92.31 208 ALA A CA 1
ATOM 1592 C C . ALA A 1 208 ? -51.711 1.314 97.324 1.00 92.31 208 ALA A C 1
ATOM 1594 O O . ALA A 1 208 ? -51.684 0.948 96.145 1.00 92.31 208 ALA A O 1
ATOM 1595 N N . VAL A 1 209 ? -50.764 2.102 97.849 1.00 93.94 209 VAL A N 1
ATOM 1596 C CA . VAL A 1 209 ? -49.571 2.576 97.126 1.00 93.94 209 VAL A CA 1
ATOM 1597 C C . VAL A 1 209 ? -48.570 1.441 96.903 1.00 93.94 209 VAL A C 1
ATOM 1599 O O . VAL A 1 209 ? -48.122 1.263 95.771 1.00 93.94 209 VAL A O 1
ATOM 1602 N N . VAL A 1 210 ? -48.273 0.626 97.921 1.00 94.81 210 VAL A N 1
ATOM 1603 C CA . VAL A 1 210 ? -47.414 -0.567 97.790 1.00 94.81 210 VAL A CA 1
ATOM 1604 C C . VAL A 1 210 ? -48.011 -1.534 96.767 1.00 94.81 210 VAL A C 1
ATOM 1606 O O . VAL A 1 210 ? -47.370 -1.835 95.761 1.00 94.81 210 VAL A O 1
ATOM 1609 N N . GLY A 1 211 ? -49.286 -1.901 96.921 1.00 94.31 211 GLY A N 1
ATOM 1610 C CA . GLY A 1 211 ? -49.981 -2.763 95.965 1.00 94.31 211 GLY A CA 1
ATOM 1611 C C . GLY A 1 211 ? -50.144 -2.143 94.570 1.00 94.31 211 GLY A C 1
ATOM 1612 O O . GLY A 1 211 ? -50.405 -2.860 93.605 1.00 94.31 211 GLY A O 1
ATOM 1613 N N . ALA A 1 212 ? -50.011 -0.821 94.402 1.00 92.88 212 ALA A N 1
ATOM 1614 C CA . ALA A 1 212 ? -49.900 -0.184 93.087 1.00 92.88 212 ALA A CA 1
ATOM 1615 C C . ALA A 1 212 ? -48.482 -0.298 92.508 1.00 92.88 212 ALA A C 1
ATOM 1617 O O . ALA A 1 212 ? -48.344 -0.648 91.336 1.00 92.88 212 ALA A O 1
ATOM 1618 N N . ALA A 1 213 ? -47.442 -0.069 93.313 1.00 92.69 213 ALA A N 1
ATOM 1619 C CA . ALA A 1 213 ? -46.045 -0.208 92.908 1.00 92.69 213 ALA A CA 1
ATOM 1620 C C . ALA A 1 213 ? -45.700 -1.652 92.501 1.00 92.69 213 ALA A C 1
ATOM 1622 O O . ALA A 1 213 ? -45.046 -1.859 91.479 1.00 92.69 213 ALA A O 1
ATOM 1623 N N . GLU A 1 214 ? -46.207 -2.651 93.226 1.00 95.00 214 GLU A N 1
ATOM 1624 C CA . GLU A 1 214 ? -46.073 -4.073 92.881 1.00 95.00 214 GLU A CA 1
ATOM 1625 C C . GLU A 1 214 ? -46.724 -4.391 91.527 1.00 95.00 214 GLU A C 1
ATOM 1627 O O . GLU A 1 214 ? -46.075 -4.951 90.642 1.00 95.00 214 GLU A O 1
ATOM 1632 N N . ARG A 1 215 ? -47.977 -3.959 91.309 1.00 93.75 215 ARG A N 1
ATOM 1633 C CA . ARG A 1 215 ? -48.682 -4.133 90.022 1.00 93.75 215 ARG A CA 1
ATOM 1634 C C . ARG A 1 215 ? -47.971 -3.437 88.861 1.00 93.75 215 ARG A C 1
ATOM 1636 O O . ARG A 1 215 ? -47.911 -3.997 87.770 1.00 93.75 215 ARG A O 1
ATOM 1643 N N . VAL A 1 216 ? -47.434 -2.236 89.079 1.00 94.06 216 VAL A N 1
ATOM 1644 C CA . VAL A 1 216 ? -46.661 -1.492 88.071 1.00 94.06 216 VAL A CA 1
ATOM 1645 C C . VAL A 1 216 ? -45.340 -2.199 87.760 1.00 94.06 216 VAL A C 1
ATOM 1647 O O . VAL A 1 216 ? -44.990 -2.329 86.590 1.00 94.06 216 VAL A O 1
ATOM 1650 N N . THR A 1 217 ? -44.647 -2.723 88.772 1.00 94.62 217 THR A N 1
ATOM 1651 C CA . THR A 1 217 ? -43.398 -3.484 88.599 1.00 94.62 217 THR A CA 1
ATOM 1652 C C . THR A 1 217 ? -43.647 -4.781 87.827 1.00 94.62 217 THR A C 1
ATOM 1654 O O . THR A 1 217 ? -42.959 -5.044 86.843 1.00 94.62 217 THR A O 1
ATOM 1657 N N . ALA A 1 218 ? -44.685 -5.540 88.190 1.00 94.94 218 ALA A N 1
ATOM 1658 C CA . ALA A 1 218 ? -45.087 -6.752 87.475 1.00 94.94 218 ALA A CA 1
ATOM 1659 C C . ALA A 1 218 ? -45.488 -6.466 86.015 1.00 94.94 218 ALA A C 1
ATOM 1661 O O . ALA A 1 218 ? -45.085 -7.199 85.112 1.00 94.94 218 ALA A O 1
ATOM 1662 N N . LEU A 1 219 ? -46.221 -5.372 85.760 1.00 95.25 219 LEU A N 1
ATOM 1663 C CA . LEU A 1 219 ? -46.548 -4.925 84.402 1.00 95.25 219 LEU A CA 1
ATOM 1664 C C . LEU A 1 219 ? -45.300 -4.545 83.599 1.00 95.25 219 LEU A C 1
ATOM 1666 O O . LEU A 1 219 ? -45.210 -4.918 82.431 1.00 95.25 219 LEU A O 1
ATOM 1670 N N . PHE A 1 220 ? -44.340 -3.829 84.194 1.00 94.19 220 PHE A N 1
ATOM 1671 C CA . PHE A 1 220 ? -43.084 -3.490 83.522 1.00 94.19 220 PHE A CA 1
ATOM 1672 C C . PHE A 1 220 ? -42.237 -4.724 83.222 1.00 94.19 220 PHE A C 1
ATOM 1674 O O . PHE A 1 220 ? -41.705 -4.811 82.119 1.00 94.19 220 PHE A O 1
ATOM 1681 N N . GLN A 1 221 ? -42.156 -5.687 84.143 1.00 94.81 221 GLN A N 1
ATOM 1682 C CA . GLN A 1 221 ? -41.432 -6.936 83.919 1.00 94.81 221 GLN A CA 1
ATOM 1683 C C . GLN A 1 221 ? -42.079 -7.746 82.787 1.00 94.81 221 GLN A C 1
ATOM 1685 O O . GLN A 1 221 ? -41.419 -8.008 81.787 1.00 94.81 221 GLN A O 1
ATOM 1690 N N . GLN A 1 222 ? -43.398 -7.973 82.837 1.00 95.19 222 GLN A N 1
ATOM 1691 C CA . GLN A 1 222 ? -44.143 -8.630 81.754 1.00 95.19 222 GLN A CA 1
ATOM 1692 C C . GLN A 1 222 ? -43.973 -7.913 80.399 1.00 95.19 222 GLN A C 1
ATOM 1694 O O . GLN A 1 222 ? -43.922 -8.557 79.348 1.00 95.19 222 GLN A O 1
ATOM 1699 N N . ARG A 1 223 ? -43.890 -6.573 80.389 1.00 93.94 223 ARG A N 1
ATOM 1700 C CA . ARG A 1 223 ? -43.632 -5.811 79.157 1.00 93.94 223 ARG A CA 1
ATOM 1701 C C . ARG A 1 223 ? -42.185 -5.924 78.689 1.00 93.94 223 ARG A C 1
ATOM 1703 O O . ARG A 1 223 ? -41.981 -5.995 77.485 1.00 93.94 223 ARG A O 1
ATOM 1710 N N . GLY A 1 224 ? -41.213 -5.957 79.598 1.00 96.06 224 GLY A N 1
ATOM 1711 C CA . GLY A 1 224 ? -39.798 -6.174 79.295 1.00 96.06 224 GLY A CA 1
ATOM 1712 C C . GLY A 1 224 ? -39.545 -7.558 78.701 1.00 96.06 224 GLY A C 1
ATOM 1713 O O . GLY A 1 224 ? -38.888 -7.662 77.667 1.00 96.06 224 GLY A O 1
ATOM 1714 N N . ASP A 1 225 ? -40.156 -8.592 79.279 1.00 94.88 225 ASP A N 1
ATOM 1715 C CA . ASP A 1 225 ? -40.101 -9.968 78.778 1.00 94.88 225 ASP A CA 1
ATOM 1716 C C . ASP A 1 225 ? -40.678 -10.049 77.353 1.00 94.88 225 ASP A C 1
ATOM 1718 O O . ASP A 1 225 ? -40.021 -10.544 76.440 1.00 94.88 225 ASP A O 1
ATOM 1722 N N . HIS A 1 226 ? -41.861 -9.467 77.118 1.00 95.38 226 HIS A N 1
ATOM 1723 C CA . HIS A 1 226 ? -42.492 -9.453 75.792 1.00 95.38 226 HIS A CA 1
ATOM 1724 C C . HIS A 1 226 ? -41.762 -8.562 74.765 1.00 95.38 226 HIS A C 1
ATOM 1726 O O . HIS A 1 226 ? -41.712 -8.886 73.577 1.00 95.38 226 HIS A O 1
ATOM 1732 N N . ILE A 1 227 ? -41.160 -7.445 75.188 1.00 94.12 227 ILE A N 1
ATOM 1733 C CA . ILE A 1 227 ? -40.281 -6.632 74.329 1.00 94.12 227 ILE A CA 1
ATOM 1734 C C . ILE A 1 227 ? -39.037 -7.440 73.943 1.00 94.12 227 ILE A C 1
ATOM 1736 O O . ILE A 1 227 ? -38.640 -7.421 72.783 1.00 94.12 227 ILE A O 1
ATOM 1740 N N . THR A 1 228 ? -38.465 -8.204 74.873 1.00 95.75 228 THR A N 1
ATOM 1741 C CA . THR A 1 228 ? -37.309 -9.071 74.601 1.00 95.75 228 THR A CA 1
ATOM 1742 C C . THR A 1 228 ? -37.688 -10.193 73.631 1.00 95.75 228 THR A C 1
ATOM 1744 O O . THR A 1 228 ? -37.053 -10.331 72.593 1.00 95.75 228 THR A O 1
ATOM 1747 N N . GLU A 1 229 ? -38.780 -10.918 73.891 1.00 96.62 229 GLU A N 1
ATOM 1748 C CA . GLU A 1 229 ? -39.337 -11.954 73.005 1.00 96.62 229 GLU A CA 1
ATOM 1749 C C . GLU A 1 229 ? -39.595 -11.431 71.580 1.00 96.62 229 GLU A C 1
ATOM 1751 O O . GLU A 1 229 ? -39.224 -12.067 70.589 1.00 96.62 229 GLU A O 1
ATOM 1756 N N . THR A 1 230 ? -40.230 -10.261 71.455 1.00 95.50 230 THR A N 1
ATOM 1757 C CA . THR A 1 230 ? -40.534 -9.666 70.146 1.00 95.50 230 THR A CA 1
ATOM 1758 C C . THR A 1 230 ? -39.282 -9.170 69.427 1.00 95.50 230 THR A C 1
ATOM 1760 O O . THR A 1 230 ? -39.188 -9.367 68.216 1.00 95.50 230 THR A O 1
ATOM 1763 N N . LEU A 1 231 ? -38.300 -8.604 70.137 1.00 94.12 231 LEU A N 1
ATOM 1764 C CA . LEU A 1 231 ? -37.017 -8.200 69.556 1.00 94.12 231 LEU A CA 1
ATOM 1765 C C . LEU A 1 231 ? -36.167 -9.399 69.124 1.00 94.12 231 LEU A C 1
ATOM 1767 O O . LEU A 1 231 ? -35.639 -9.365 68.016 1.00 94.12 231 LEU A O 1
ATOM 1771 N N . THR A 1 232 ? -36.080 -10.466 69.926 1.00 96.12 232 THR A N 1
ATOM 1772 C CA . THR A 1 232 ? -35.398 -11.714 69.541 1.00 96.12 232 THR A CA 1
ATOM 1773 C C . THR A 1 232 ? -36.024 -12.290 68.275 1.00 96.12 232 THR A C 1
ATOM 1775 O O . THR A 1 232 ? -35.331 -12.445 67.276 1.00 96.12 232 THR A O 1
ATOM 1778 N N . ARG A 1 233 ? -37.352 -12.466 68.244 1.00 95.31 233 ARG A N 1
ATOM 1779 C CA . ARG A 1 233 ? -38.065 -12.992 67.069 1.00 95.31 233 ARG A CA 1
ATOM 1780 C C . ARG A 1 233 ? -37.900 -12.125 65.813 1.00 95.31 233 ARG A C 1
ATOM 1782 O O . ARG A 1 233 ? -37.835 -12.663 64.708 1.00 95.31 233 ARG A O 1
ATOM 1789 N N . VAL A 1 234 ? -37.836 -10.797 65.951 1.00 95.50 234 VAL A N 1
ATOM 1790 C CA . VAL A 1 234 ? -37.530 -9.880 64.834 1.00 95.50 234 VAL A CA 1
ATOM 1791 C C . VAL A 1 234 ? -36.064 -9.991 64.400 1.00 95.50 234 VAL A C 1
ATOM 1793 O O . VAL A 1 234 ? -35.797 -9.971 63.200 1.00 95.50 234 VAL A O 1
ATOM 1796 N N . GLY A 1 235 ? -35.132 -10.155 65.341 1.00 95.62 235 GLY A N 1
ATOM 1797 C CA . GLY A 1 235 ? -33.717 -10.411 65.069 1.00 95.62 235 GLY A CA 1
ATOM 1798 C C . GLY A 1 235 ? -33.507 -11.712 64.296 1.00 95.62 235 GLY A C 1
ATOM 1799 O O . GLY A 1 235 ? -32.895 -11.685 63.233 1.00 95.62 235 GLY A O 1
ATOM 1800 N N . ASP A 1 236 ? -34.093 -12.815 64.760 1.00 96.44 236 ASP A N 1
ATOM 1801 C CA . ASP A 1 236 ? -34.029 -14.123 64.099 1.00 96.44 236 ASP A CA 1
ATOM 1802 C C . ASP A 1 236 ? -34.619 -14.059 62.681 1.00 96.44 236 ASP A C 1
ATOM 1804 O O . ASP A 1 236 ? -33.968 -14.465 61.719 1.00 96.44 236 ASP A O 1
ATOM 1808 N N . SER A 1 237 ? -35.798 -13.438 62.525 1.00 95.69 237 SER A N 1
ATOM 1809 C CA . SER A 1 237 ? -36.431 -13.218 61.211 1.00 95.69 237 SER A CA 1
ATOM 1810 C C . SER A 1 237 ? -35.553 -12.378 60.274 1.00 95.69 237 SER A C 1
ATOM 1812 O O . SER A 1 237 ? -35.529 -12.606 59.065 1.00 95.69 237 SER A O 1
ATOM 1814 N N . MET A 1 238 ? -34.830 -11.389 60.811 1.00 94.69 238 MET A N 1
ATOM 1815 C CA . MET A 1 238 ? -33.912 -10.551 60.039 1.00 94.69 238 MET A CA 1
ATOM 1816 C C . MET A 1 238 ? -32.643 -11.316 59.645 1.00 94.69 238 MET A C 1
ATOM 1818 O O . MET A 1 238 ? -32.197 -11.185 58.508 1.00 94.69 238 MET A O 1
ATOM 1822 N N . ILE A 1 239 ? -32.087 -12.138 60.539 1.00 96.44 239 ILE A N 1
ATOM 1823 C CA . ILE A 1 239 ? -30.932 -13.003 60.258 1.00 96.44 239 ILE A CA 1
ATOM 1824 C C . ILE A 1 239 ? -31.290 -14.031 59.179 1.00 96.44 239 ILE A C 1
ATOM 1826 O O . ILE A 1 239 ? -30.534 -14.193 58.222 1.00 96.44 239 ILE A O 1
ATOM 1830 N N . GLU A 1 240 ? -32.458 -14.671 59.274 1.00 96.62 240 GL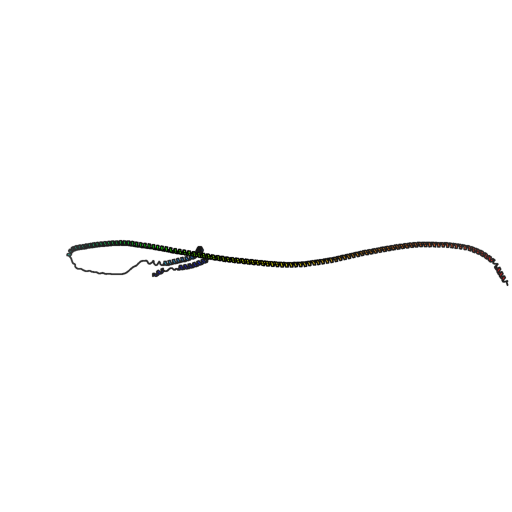U A N 1
ATOM 1831 C CA . GLU A 1 240 ? -32.951 -15.614 58.265 1.00 96.62 240 GLU A CA 1
ATOM 1832 C C . GLU A 1 240 ? -33.179 -14.924 56.909 1.00 96.62 240 GLU A C 1
ATOM 1834 O O . GLU A 1 240 ? -32.697 -15.406 55.881 1.00 96.62 240 GLU A O 1
ATOM 1839 N N . ALA A 1 241 ? -33.825 -13.752 56.893 1.00 94.94 241 ALA A N 1
ATOM 1840 C CA . ALA A 1 241 ? -34.052 -12.983 55.670 1.00 94.94 241 ALA A CA 1
ATOM 1841 C C . ALA A 1 241 ? -32.742 -12.510 55.009 1.00 94.94 241 ALA A C 1
ATOM 1843 O O . ALA A 1 241 ? -32.607 -12.609 53.787 1.00 94.94 241 ALA A O 1
ATOM 1844 N N . ILE A 1 242 ? -31.769 -12.033 55.794 1.00 95.12 242 ILE A N 1
ATOM 1845 C CA . ILE A 1 242 ? -30.444 -11.620 55.303 1.00 95.12 242 ILE A CA 1
ATOM 1846 C C . ILE A 1 242 ? -29.658 -12.830 54.791 1.00 95.12 242 ILE A C 1
ATOM 1848 O O . ILE A 1 242 ? -29.075 -12.746 53.714 1.00 95.12 242 ILE A O 1
ATOM 1852 N N . SER A 1 243 ? -29.679 -13.959 55.503 1.00 96.62 243 SER A N 1
ATOM 1853 C CA . SER A 1 243 ? -29.022 -15.201 55.078 1.00 96.62 243 SER A CA 1
ATOM 1854 C C . SER A 1 243 ? -29.613 -15.720 53.761 1.00 96.62 243 SER A C 1
ATOM 1856 O O . SER A 1 243 ? -28.890 -15.922 52.788 1.00 96.62 243 SER A O 1
ATOM 1858 N N . SER A 1 244 ? -30.946 -15.808 53.671 1.00 96.44 244 SER A N 1
ATOM 1859 C CA . SER A 1 244 ? -31.671 -16.194 52.455 1.00 96.44 244 SER A CA 1
ATOM 1860 C C . SER A 1 244 ? -31.352 -15.282 51.265 1.00 96.44 244 SER A C 1
ATOM 1862 O O . SER A 1 244 ? -31.058 -15.769 50.173 1.00 96.44 244 SER A O 1
ATOM 1864 N N . LYS A 1 245 ? -31.381 -13.955 51.458 1.00 94.62 245 LYS A N 1
ATOM 1865 C CA . LYS A 1 245 ? -31.083 -12.980 50.394 1.00 94.62 245 LYS A CA 1
ATOM 1866 C C . LYS A 1 245 ? -29.599 -12.928 50.036 1.00 94.62 245 LYS A C 1
ATOM 1868 O O . LYS A 1 245 ? -29.283 -12.675 48.879 1.00 94.62 245 LYS A O 1
ATOM 1873 N N . GLY A 1 246 ? -28.706 -13.202 50.986 1.00 95.94 246 GLY A N 1
ATOM 1874 C CA . GLY A 1 246 ? -27.273 -13.362 50.750 1.00 95.94 246 GLY A CA 1
ATOM 1875 C C . GLY A 1 246 ? -26.983 -14.563 49.852 1.00 95.94 246 GLY A C 1
ATOM 1876 O O . GLY A 1 246 ? -26.292 -14.409 48.849 1.00 95.94 246 GLY A O 1
ATOM 1877 N N . THR A 1 247 ? -27.581 -15.720 50.149 1.00 96.38 247 THR A N 1
ATOM 1878 C CA . THR A 1 247 ? -27.491 -16.919 49.299 1.00 96.38 247 THR A CA 1
ATOM 1879 C C . THR A 1 247 ? -28.077 -16.657 47.912 1.00 96.38 247 THR A C 1
ATOM 1881 O O . THR A 1 247 ? -27.379 -16.847 46.924 1.00 96.38 247 THR A O 1
ATOM 1884 N N . GLU A 1 248 ? -29.289 -16.095 47.815 1.00 95.94 248 GLU A N 1
ATOM 1885 C CA . GLU A 1 248 ? -29.905 -15.763 46.518 1.00 95.94 248 GLU A CA 1
ATOM 1886 C C . GLU A 1 248 ? -29.042 -14.792 45.686 1.00 95.94 248 GLU A C 1
ATOM 1888 O O . GLU A 1 248 ? -28.959 -14.916 44.464 1.00 95.94 248 GLU A O 1
ATOM 1893 N N . LEU A 1 249 ? -28.378 -13.824 46.328 1.00 94.56 249 LEU A N 1
ATOM 1894 C CA . LEU A 1 249 ? -27.464 -12.901 45.654 1.00 94.56 249 LEU A CA 1
ATOM 1895 C C . LEU A 1 249 ? -26.191 -13.611 45.168 1.00 94.56 249 LEU A C 1
ATOM 1897 O O . LEU A 1 249 ? -25.746 -13.345 44.053 1.00 94.56 249 LEU A O 1
ATOM 1901 N N . ILE A 1 250 ? -25.624 -14.520 45.968 1.00 96.75 250 ILE A N 1
ATOM 1902 C CA . ILE A 1 250 ? -24.467 -15.342 45.582 1.00 96.75 250 ILE A CA 1
ATOM 1903 C C . ILE A 1 250 ? -24.829 -16.241 44.396 1.00 96.75 250 ILE A C 1
ATOM 1905 O O . ILE A 1 250 ? -24.099 -16.238 43.407 1.00 96.75 250 ILE A O 1
ATOM 1909 N N . ASP A 1 251 ? -25.968 -16.932 44.443 1.00 97.00 251 ASP A N 1
ATOM 1910 C CA . ASP A 1 251 ? -26.445 -17.807 43.367 1.00 97.00 251 ASP A CA 1
ATOM 1911 C C . ASP A 1 251 ? -26.659 -17.019 42.063 1.00 97.00 251 ASP A C 1
ATOM 1913 O O . ASP A 1 251 ? -26.176 -17.414 40.999 1.00 97.00 251 ASP A O 1
ATOM 1917 N N . ARG A 1 252 ? -27.307 -15.845 42.141 1.00 95.44 252 ARG A N 1
ATOM 1918 C CA . ARG A 1 252 ? -27.487 -14.932 40.995 1.00 95.44 252 ARG A CA 1
ATOM 1919 C C . ARG A 1 252 ? -26.155 -14.444 40.425 1.00 95.44 252 ARG A C 1
ATOM 1921 O O . ARG A 1 252 ? -26.014 -14.382 39.204 1.00 95.44 252 ARG A O 1
ATOM 1928 N N . LEU A 1 253 ? -25.182 -14.099 41.272 1.00 94.12 253 LEU A N 1
ATOM 1929 C CA . LEU A 1 253 ? -23.849 -13.663 40.836 1.00 94.12 253 LEU A CA 1
ATOM 1930 C C . LEU A 1 253 ? -23.043 -14.811 40.212 1.00 94.12 253 LEU A C 1
ATOM 1932 O O . LEU A 1 253 ? -22.350 -14.588 39.220 1.00 94.12 253 LEU A O 1
ATOM 1936 N N . GLN A 1 254 ? -23.154 -16.033 40.740 1.00 95.94 254 GLN A N 1
ATOM 1937 C CA . GLN A 1 254 ? -22.511 -17.216 40.165 1.00 95.94 254 GLN A CA 1
ATOM 1938 C C . GLN A 1 254 ? -23.115 -17.597 38.811 1.00 95.94 254 GLN A C 1
ATOM 1940 O O . GLN A 1 254 ? -22.354 -17.855 37.881 1.00 95.94 254 GLN A O 1
ATOM 1945 N N . ALA A 1 255 ? -24.446 -17.566 38.674 1.00 95.69 255 ALA A N 1
ATOM 1946 C CA . ALA A 1 255 ? -25.129 -17.784 37.398 1.00 95.69 255 ALA A CA 1
ATOM 1947 C C . ALA A 1 255 ? -24.713 -16.728 36.362 1.00 95.69 255 ALA A C 1
ATOM 1949 O O . ALA A 1 255 ? -24.130 -17.069 35.338 1.00 95.69 255 ALA A O 1
ATOM 1950 N N . THR A 1 256 ? -24.856 -15.439 36.693 1.00 95.19 256 THR A N 1
ATOM 1951 C CA . THR A 1 256 ? -24.460 -14.330 35.800 1.00 95.19 256 THR A CA 1
ATOM 1952 C C . THR A 1 256 ? -22.973 -14.409 35.411 1.00 95.19 256 THR A C 1
ATOM 1954 O O . THR A 1 256 ? -22.608 -14.150 34.268 1.00 95.19 256 THR A O 1
ATOM 1957 N N . GLY A 1 257 ? -22.094 -14.804 36.340 1.00 95.62 257 GLY A N 1
ATOM 1958 C CA . GLY A 1 257 ? -20.658 -14.996 36.095 1.00 95.62 257 GLY A CA 1
ATOM 1959 C C . GLY A 1 257 ? -20.278 -16.294 35.361 1.00 95.62 257 GLY A C 1
ATOM 1960 O O . GLY A 1 257 ? -19.113 -16.458 34.975 1.00 95.62 257 GLY A O 1
ATOM 1961 N N . ALA A 1 258 ? -21.223 -17.219 35.180 1.00 95.31 258 ALA A N 1
ATOM 1962 C CA . ALA A 1 258 ? -21.112 -18.363 34.280 1.00 95.31 258 ALA A CA 1
ATOM 1963 C C . ALA A 1 258 ? -21.630 -17.995 32.881 1.00 95.31 258 ALA A C 1
ATOM 1965 O O . ALA A 1 258 ? -20.931 -18.250 31.905 1.00 95.31 258 ALA A O 1
ATOM 1966 N N . ASP A 1 259 ? -22.771 -17.307 32.795 1.00 96.50 259 ASP A N 1
ATOM 1967 C CA . ASP A 1 259 ? -23.358 -16.824 31.539 1.00 96.50 259 ASP A CA 1
ATOM 1968 C C . ASP A 1 259 ? -22.388 -15.888 30.800 1.00 96.50 259 ASP A C 1
ATOM 1970 O O . ASP A 1 259 ? -21.988 -16.183 29.677 1.00 96.50 259 ASP A O 1
ATOM 1974 N N . ILE A 1 260 ? -21.857 -14.858 31.478 1.00 94.44 260 ILE A N 1
ATOM 1975 C CA . ILE A 1 260 ? -20.831 -13.947 30.923 1.00 94.44 260 ILE A CA 1
ATOM 1976 C C . ILE A 1 260 ? -19.589 -14.707 30.425 1.00 94.44 260 ILE A C 1
ATOM 1978 O O . ILE A 1 260 ? -18.940 -14.284 29.468 1.00 94.44 260 ILE A O 1
ATOM 1982 N N . ARG A 1 261 ? -19.227 -15.827 31.065 1.00 96.19 261 ARG A N 1
ATOM 1983 C CA . ARG A 1 261 ? -18.076 -16.641 30.648 1.00 96.19 261 ARG A CA 1
ATOM 1984 C C . ARG A 1 261 ? -18.386 -17.433 29.383 1.00 96.19 261 ARG A C 1
ATOM 1986 O O . ARG A 1 261 ? -17.539 -17.480 28.498 1.00 96.19 261 ARG A O 1
ATOM 1993 N N . ASN A 1 262 ? -19.581 -18.012 29.295 1.00 96.25 262 ASN A N 1
ATOM 1994 C CA . ASN A 1 262 ? -20.050 -18.724 28.110 1.00 96.25 262 ASN A CA 1
ATOM 1995 C C . ASN A 1 262 ? -20.168 -17.767 26.914 1.00 96.25 262 ASN A C 1
ATOM 1997 O O . ASN A 1 262 ? -19.615 -18.062 25.858 1.00 96.25 262 ASN A O 1
ATOM 2001 N N . ASP A 1 263 ? -20.779 -16.594 27.106 1.00 95.69 263 ASP A N 1
ATOM 2002 C CA . ASP A 1 263 ? -20.901 -15.540 26.090 1.00 95.69 263 ASP A CA 1
ATOM 2003 C C . ASP A 1 263 ? -19.526 -15.062 25.597 1.00 95.69 263 ASP A C 1
ATOM 2005 O O . ASP A 1 263 ? -19.316 -14.873 24.395 1.00 95.69 263 ASP A O 1
ATOM 2009 N N . LEU A 1 264 ? -18.558 -14.893 26.509 1.00 93.62 264 LEU A N 1
ATOM 2010 C CA . LEU A 1 264 ? -17.193 -14.486 26.169 1.00 93.62 264 LEU A CA 1
ATOM 2011 C C . LEU A 1 264 ? -16.429 -15.586 25.417 1.00 93.62 264 LEU A C 1
ATOM 2013 O O . LEU A 1 264 ? -15.740 -15.277 24.446 1.00 93.62 264 LEU A O 1
ATOM 2017 N N . THR A 1 265 ? -16.564 -16.854 25.818 1.00 96.56 265 THR A N 1
ATOM 2018 C CA . THR A 1 265 ? -15.993 -17.993 25.082 1.00 96.56 265 THR A CA 1
ATOM 2019 C C . THR A 1 265 ? -16.610 -18.101 23.688 1.00 96.56 265 THR A C 1
ATOM 2021 O O . THR A 1 265 ? -15.870 -18.086 22.710 1.00 96.56 265 THR A O 1
ATOM 2024 N N . GLN A 1 266 ? -17.940 -18.076 23.567 1.00 96.31 266 GLN A N 1
ATOM 2025 C CA . GLN A 1 266 ? -18.625 -18.120 22.273 1.00 96.31 266 GLN A CA 1
ATOM 2026 C C . GLN A 1 266 ? -18.224 -16.940 21.371 1.00 96.31 266 GLN A C 1
ATOM 2028 O O . GLN A 1 266 ? -17.987 -17.123 20.178 1.00 96.31 266 GLN A O 1
ATOM 2033 N N . SER A 1 267 ? -18.093 -15.736 21.934 1.00 94.62 267 SER A N 1
ATOM 2034 C CA . SER A 1 267 ? -17.612 -14.559 21.200 1.00 94.62 267 SER A CA 1
ATOM 2035 C C . SER A 1 267 ? -16.157 -14.719 20.746 1.00 94.62 267 SER A C 1
ATOM 2037 O O . SER A 1 267 ? -15.825 -14.353 19.620 1.00 94.62 267 SER A O 1
ATOM 2039 N N . SER A 1 268 ? -15.293 -15.292 21.589 1.00 95.31 268 SER A N 1
ATOM 2040 C CA . SER A 1 268 ? -13.894 -15.595 21.261 1.00 95.31 268 SER A CA 1
ATOM 2041 C C . SER A 1 268 ? -13.779 -16.628 20.136 1.00 95.31 268 SER A C 1
ATOM 2043 O O . SER A 1 268 ? -12.957 -16.460 19.234 1.00 95.31 268 SER A O 1
ATOM 2045 N N . ASP A 1 269 ? -14.620 -17.662 20.150 1.00 96.00 269 ASP A N 1
ATOM 2046 C CA . ASP A 1 269 ? -14.655 -18.697 19.115 1.00 96.00 269 ASP A CA 1
ATOM 2047 C C . ASP A 1 269 ? -15.140 -18.116 17.777 1.00 96.00 269 ASP A C 1
ATOM 2049 O O . ASP A 1 269 ? -14.476 -18.283 16.755 1.00 96.00 269 ASP A O 1
ATOM 2053 N N . VAL A 1 270 ? -16.227 -17.330 17.784 1.00 96.12 270 VAL A N 1
ATOM 2054 C CA . VAL A 1 270 ? -16.745 -16.630 16.590 1.00 96.12 270 VAL A CA 1
ATOM 2055 C C . VAL A 1 270 ? -15.716 -15.653 16.011 1.00 96.12 270 VAL A C 1
ATOM 2057 O O . VAL A 1 270 ? -15.531 -15.609 14.793 1.00 96.12 270 VAL A O 1
ATOM 2060 N N . VAL A 1 271 ? -15.012 -14.890 16.855 1.00 94.62 271 VAL A N 1
ATOM 2061 C CA . VAL A 1 271 ? -13.926 -14.000 16.411 1.00 94.62 271 VAL A CA 1
ATOM 2062 C C . VAL A 1 271 ? -12.763 -14.801 15.823 1.00 94.62 271 VAL A C 1
ATOM 2064 O O . VAL A 1 271 ? -12.219 -14.398 14.796 1.00 94.62 271 VAL A O 1
ATOM 2067 N N . SER A 1 272 ? -12.402 -15.941 16.416 1.00 96.50 272 SER A N 1
ATOM 2068 C CA . SER A 1 272 ? -11.305 -16.793 15.936 1.00 96.50 272 SER A CA 1
ATOM 2069 C C . SER A 1 272 ? -11.623 -17.442 14.585 1.00 96.50 272 SER A C 1
ATOM 2071 O O . SER A 1 272 ? -10.791 -17.404 13.678 1.00 96.50 272 SER A O 1
ATOM 2073 N N . GLU A 1 273 ? -12.838 -17.972 14.417 1.00 96.00 273 GLU A N 1
ATOM 2074 C CA . GLU A 1 273 ? -13.329 -18.534 13.152 1.00 96.00 273 GLU A CA 1
ATOM 2075 C C . GLU A 1 273 ? -13.366 -17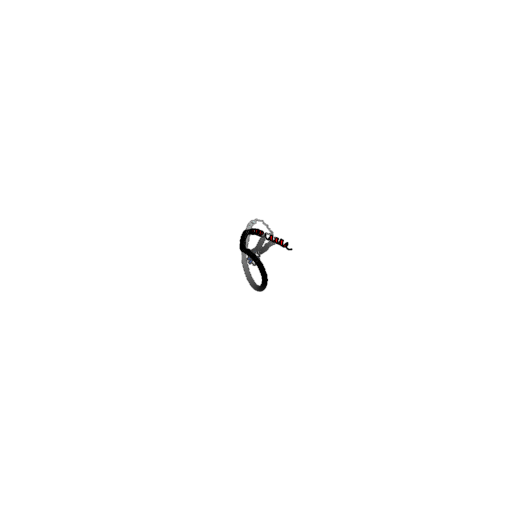.456 12.053 1.00 96.00 273 GLU A C 1
ATOM 2077 O O . GLU A 1 273 ? -12.866 -17.670 10.947 1.00 96.00 273 GLU A O 1
ATOM 2082 N N . ALA A 1 274 ? -13.870 -16.256 12.369 1.00 95.38 274 ALA A N 1
ATOM 2083 C CA . ALA A 1 274 ? -13.902 -15.133 11.435 1.00 95.38 274 ALA A CA 1
ATOM 2084 C C . ALA A 1 274 ? -12.495 -14.643 11.045 1.00 95.38 274 ALA A C 1
ATOM 2086 O O . ALA A 1 274 ? -12.238 -14.389 9.867 1.00 95.38 274 ALA A O 1
ATOM 2087 N N . LEU A 1 275 ? -11.563 -14.533 12.001 1.00 94.31 275 LEU A N 1
ATOM 2088 C CA . LEU A 1 275 ? -10.187 -14.105 11.728 1.00 94.31 275 LEU A CA 1
ATOM 2089 C C . LEU A 1 275 ? -9.452 -15.122 10.843 1.00 94.31 275 LEU A C 1
ATOM 2091 O O . LEU A 1 275 ? -8.751 -14.739 9.904 1.00 94.31 275 LEU A O 1
ATOM 2095 N N . LYS A 1 276 ? -9.656 -16.417 11.108 1.00 96.06 276 LYS A N 1
ATOM 2096 C CA . LYS A 1 276 ? -9.127 -17.518 10.300 1.00 96.06 276 LYS A CA 1
ATOM 2097 C C . LYS A 1 276 ? -9.692 -17.483 8.880 1.00 96.06 276 LYS A C 1
ATOM 2099 O O . LYS A 1 276 ? -8.913 -17.387 7.939 1.00 96.06 276 LYS A O 1
ATOM 2104 N N . ALA A 1 277 ? -11.017 -17.441 8.718 1.00 95.62 277 ALA A N 1
ATOM 2105 C CA . ALA A 1 277 ? -11.660 -17.386 7.403 1.00 95.62 277 ALA A CA 1
ATOM 2106 C C . ALA A 1 277 ? -11.174 -16.192 6.558 1.00 95.62 277 ALA A C 1
ATOM 2108 O O . ALA A 1 277 ? -10.934 -16.337 5.361 1.00 95.62 277 ALA A O 1
ATOM 2109 N N . ARG A 1 278 ? -10.953 -15.025 7.182 1.00 94.31 278 ARG A N 1
ATOM 2110 C CA . ARG A 1 278 ? -10.397 -13.837 6.507 1.00 94.31 278 ARG A CA 1
ATOM 2111 C C . ARG A 1 278 ? -8.906 -13.956 6.185 1.00 94.31 278 ARG A C 1
ATOM 2113 O O . ARG A 1 278 ? -8.448 -13.353 5.218 1.00 94.31 278 ARG A O 1
ATOM 2120 N N . THR A 1 279 ? -8.156 -14.738 6.959 1.00 95.81 279 THR A N 1
ATOM 2121 C CA . THR A 1 279 ? -6.749 -15.063 6.669 1.00 95.81 279 THR A CA 1
ATOM 2122 C C . THR A 1 279 ? -6.648 -16.037 5.493 1.00 95.81 279 THR A C 1
ATOM 2124 O O . THR A 1 279 ? -5.841 -15.816 4.593 1.00 95.81 279 THR A O 1
ATOM 2127 N N . ASP A 1 280 ? -7.516 -17.051 5.450 1.00 95.31 280 ASP A N 1
ATOM 2128 C CA . ASP A 1 280 ? -7.610 -18.016 4.348 1.00 95.31 280 ASP A CA 1
ATOM 2129 C C . ASP A 1 280 ? -8.063 -17.326 3.038 1.00 95.31 280 ASP A C 1
ATOM 2131 O O . ASP A 1 280 ? -7.466 -17.540 1.982 1.00 95.31 280 ASP A O 1
ATOM 2135 N N . GLU A 1 281 ? -9.050 -16.420 3.110 1.00 95.81 281 GLU A N 1
ATOM 2136 C CA . GLU A 1 281 ? -9.488 -15.556 1.996 1.00 95.81 281 GLU A CA 1
ATOM 2137 C C . GLU A 1 281 ? -8.338 -14.677 1.467 1.00 95.81 281 GLU A C 1
ATOM 2139 O O . GLU A 1 281 ? -8.102 -14.606 0.259 1.00 95.81 281 GLU A O 1
ATOM 2144 N N . LEU A 1 282 ? -7.579 -14.031 2.362 1.00 93.50 282 LEU A N 1
ATOM 2145 C CA . LEU A 1 282 ? -6.428 -13.204 1.991 1.00 93.50 282 LEU A CA 1
ATOM 2146 C C . LEU A 1 282 ? -5.310 -14.032 1.338 1.00 93.50 282 LEU A C 1
ATOM 2148 O O . LEU A 1 282 ? -4.739 -13.599 0.337 1.00 93.50 282 LEU A O 1
ATOM 2152 N N . ALA A 1 283 ? -5.016 -15.223 1.865 1.00 94.44 283 ALA A N 1
ATOM 2153 C CA . ALA A 1 283 ? -4.016 -16.126 1.301 1.00 94.44 283 ALA A CA 1
ATOM 2154 C C . ALA A 1 283 ? -4.403 -16.597 -0.113 1.00 94.44 283 ALA A C 1
ATOM 2156 O O . ALA A 1 283 ? -3.564 -16.575 -1.016 1.00 94.44 283 ALA A O 1
ATOM 2157 N N . ALA A 1 284 ? -5.675 -16.950 -0.330 1.00 94.62 284 ALA A N 1
ATOM 2158 C CA . ALA A 1 284 ? -6.192 -17.317 -1.648 1.00 94.62 284 ALA A CA 1
ATOM 2159 C C . ALA A 1 284 ? -6.096 -16.152 -2.652 1.00 94.62 284 ALA A C 1
ATOM 2161 O O . ALA A 1 284 ? -5.604 -16.340 -3.766 1.00 94.62 284 ALA A O 1
ATOM 2162 N N . ASN A 1 285 ? -6.487 -14.940 -2.243 1.00 95.31 285 ASN A N 1
ATOM 2163 C CA . ASN A 1 285 ? -6.414 -13.741 -3.085 1.00 95.31 285 ASN A CA 1
ATOM 2164 C C . ASN A 1 285 ? -4.967 -13.362 -3.454 1.00 95.31 285 ASN A C 1
ATOM 2166 O O . ASN A 1 285 ? -4.696 -13.010 -4.603 1.00 95.31 285 ASN A O 1
ATOM 2170 N N . LEU A 1 286 ? -4.017 -13.479 -2.518 1.00 94.00 286 LEU A N 1
ATOM 2171 C CA . LEU A 1 286 ? -2.592 -13.248 -2.788 1.00 94.00 286 LEU A CA 1
ATOM 2172 C C . LEU A 1 286 ? -2.006 -14.289 -3.753 1.00 94.00 286 LEU A C 1
ATOM 2174 O O . LEU A 1 286 ? -1.229 -13.932 -4.637 1.00 94.00 286 LEU A O 1
ATOM 2178 N N . LEU A 1 287 ? -2.393 -15.562 -3.626 1.00 95.25 287 LEU A N 1
ATOM 2179 C CA . LEU A 1 287 ? -1.944 -16.632 -4.524 1.00 95.25 287 LEU A CA 1
ATOM 2180 C C . LEU A 1 287 ? -2.513 -16.441 -5.942 1.00 95.25 287 LEU A C 1
ATOM 2182 O O . LEU A 1 287 ? -1.771 -16.544 -6.922 1.00 95.25 287 LEU A O 1
ATOM 2186 N N . ALA A 1 288 ? -3.793 -16.072 -6.056 1.00 94.12 288 ALA A N 1
ATOM 2187 C CA . ALA A 1 288 ? -4.423 -15.723 -7.328 1.00 94.12 288 ALA A CA 1
ATOM 2188 C C . ALA A 1 288 ? -3.729 -14.526 -8.004 1.00 94.12 288 ALA A C 1
ATOM 2190 O O . ALA A 1 288 ? -3.312 -14.636 -9.155 1.00 94.12 288 ALA A O 1
ATOM 2191 N N . SER A 1 289 ? -3.510 -13.426 -7.274 1.00 94.06 289 SER A N 1
ATOM 2192 C CA . SER A 1 289 ? -2.831 -12.234 -7.806 1.00 94.06 289 SER A CA 1
ATOM 2193 C C . SER A 1 289 ? -1.368 -12.509 -8.191 1.00 94.06 289 SER A C 1
ATOM 2195 O O . SER A 1 289 ? -0.912 -12.063 -9.239 1.00 94.06 289 SER A O 1
ATOM 2197 N N . SER A 1 290 ? -0.640 -13.324 -7.418 1.00 94.69 290 SER A N 1
ATOM 2198 C CA . SER A 1 290 ? 0.715 -13.776 -7.781 1.00 94.69 290 SER A CA 1
ATOM 2199 C C . SER A 1 290 ? 0.731 -14.601 -9.079 1.00 94.69 290 SER A C 1
ATOM 2201 O O . SER A 1 290 ? 1.647 -14.481 -9.897 1.00 94.69 290 SER A O 1
ATOM 2203 N N . THR A 1 291 ? -0.316 -15.398 -9.313 1.00 94.50 291 THR A N 1
ATOM 2204 C CA . THR A 1 291 ? -0.484 -16.176 -10.552 1.00 94.50 291 THR A CA 1
ATOM 2205 C C . THR A 1 291 ? -0.786 -15.262 -11.743 1.00 94.50 291 THR A C 1
ATOM 2207 O O . THR A 1 291 ? -0.152 -15.394 -12.788 1.00 94.50 291 THR A O 1
ATOM 2210 N N . GLU A 1 292 ? -1.685 -14.288 -11.572 1.00 95.19 292 GLU A N 1
ATOM 2211 C CA . GLU A 1 292 ? -2.008 -13.266 -12.578 1.00 95.19 292 GLU A CA 1
ATOM 2212 C C . GLU A 1 292 ? -0.776 -12.432 -12.964 1.00 95.19 292 GL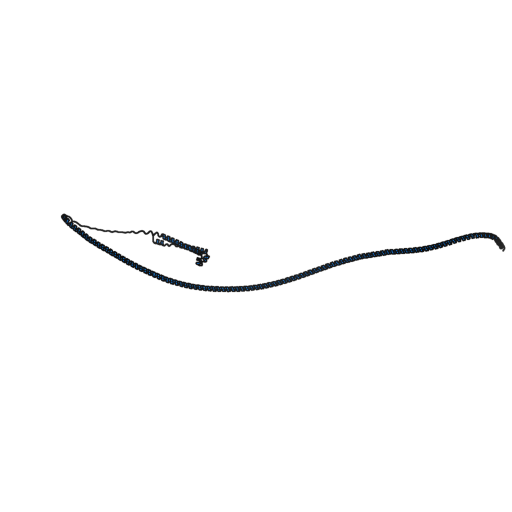U A C 1
ATOM 2214 O O . GLU A 1 292 ? -0.478 -12.282 -14.147 1.00 95.19 292 GLU A O 1
ATOM 2219 N N . VAL A 1 293 ? 0.003 -11.959 -11.984 1.00 94.25 293 VAL A N 1
ATOM 2220 C CA . VAL A 1 293 ? 1.263 -11.235 -12.226 1.00 94.25 293 VAL A CA 1
ATOM 2221 C C . VAL A 1 293 ? 2.273 -12.105 -12.982 1.00 94.25 293 VAL A C 1
ATOM 2223 O O . VAL A 1 293 ? 2.955 -11.606 -13.876 1.00 94.25 293 VAL A O 1
ATOM 2226 N N . THR A 1 294 ? 2.351 -13.403 -12.678 1.00 95.56 294 THR A N 1
ATOM 2227 C CA . THR A 1 294 ? 3.252 -14.333 -13.381 1.00 95.56 294 THR A CA 1
ATOM 2228 C C . THR A 1 294 ? 2.855 -14.507 -14.853 1.00 95.56 294 THR A C 1
ATOM 2230 O O . THR A 1 294 ? 3.720 -14.459 -15.727 1.00 95.56 294 THR A O 1
ATOM 2233 N N . ASP A 1 295 ? 1.560 -14.649 -15.145 1.00 95.62 295 ASP A N 1
ATOM 2234 C CA . ASP A 1 295 ? 1.029 -14.747 -16.513 1.00 95.62 295 ASP A CA 1
ATOM 2235 C C . ASP A 1 295 ? 1.206 -13.425 -17.291 1.00 95.62 295 ASP A C 1
ATOM 2237 O O . ASP A 1 295 ? 1.688 -13.424 -18.423 1.00 95.62 295 ASP A O 1
ATOM 2241 N N . LEU A 1 296 ? 0.939 -12.273 -16.663 1.00 95.19 296 LEU A N 1
ATOM 2242 C CA . LEU A 1 296 ? 1.193 -10.955 -17.260 1.00 95.19 296 LEU A CA 1
ATOM 2243 C C . LEU A 1 296 ? 2.675 -10.745 -17.614 1.00 95.19 296 LEU A C 1
ATOM 2245 O O . LEU A 1 296 ? 2.978 -10.260 -18.705 1.00 95.19 296 LEU A O 1
ATOM 2249 N N . VAL A 1 297 ? 3.604 -11.141 -16.737 1.00 94.88 297 VAL A N 1
ATOM 2250 C CA . VAL A 1 297 ? 5.053 -11.064 -17.003 1.00 94.88 297 VAL A CA 1
ATOM 2251 C C . VAL A 1 297 ? 5.476 -12.035 -18.110 1.00 94.88 297 VAL A C 1
ATOM 2253 O O . VAL A 1 297 ? 6.310 -11.671 -18.944 1.00 94.88 297 VAL A O 1
ATOM 2256 N N . ALA A 1 298 ? 4.894 -13.237 -18.171 1.00 94.56 298 ALA A N 1
ATOM 2257 C CA . ALA A 1 298 ? 5.156 -14.193 -19.247 1.00 94.56 298 ALA A CA 1
ATOM 2258 C C . ALA A 1 298 ? 4.697 -13.650 -20.613 1.00 94.56 298 ALA A C 1
ATOM 2260 O O . ALA A 1 298 ? 5.495 -13.601 -21.549 1.00 94.56 298 ALA A O 1
ATOM 2261 N N . ARG A 1 299 ? 3.456 -13.153 -20.706 1.00 95.12 299 ARG A N 1
ATOM 2262 C CA . ARG A 1 299 ? 2.900 -12.537 -21.926 1.00 95.12 299 ARG A CA 1
ATOM 2263 C C . ARG A 1 299 ? 3.706 -11.322 -22.377 1.00 95.12 299 ARG A C 1
ATOM 2265 O O . ARG A 1 299 ? 4.076 -11.236 -23.541 1.00 95.12 299 ARG A O 1
ATOM 2272 N N . TRP A 1 300 ? 4.052 -10.425 -21.452 1.00 94.38 300 TRP A N 1
ATOM 2273 C CA . TRP A 1 300 ? 4.887 -9.261 -21.760 1.00 94.38 300 TRP A CA 1
ATOM 2274 C C . TRP A 1 300 ? 6.279 -9.660 -22.274 1.00 94.38 300 TRP A C 1
ATOM 2276 O O . TRP A 1 300 ? 6.812 -9.021 -23.179 1.00 94.38 300 TRP A O 1
ATOM 2286 N N . SER A 1 301 ? 6.854 -10.749 -21.753 1.00 94.50 301 SER A N 1
ATOM 2287 C CA . SER A 1 301 ? 8.131 -11.287 -22.241 1.00 94.50 301 SER A CA 1
ATOM 2288 C C . SER A 1 301 ? 8.020 -11.845 -23.669 1.00 94.50 301 SER A C 1
ATOM 2290 O O . SER A 1 301 ? 8.942 -11.659 -24.465 1.00 94.50 301 SER A O 1
ATOM 2292 N N . GLU A 1 302 ? 6.894 -12.480 -24.011 1.00 94.88 302 GLU A N 1
ATOM 2293 C CA . GLU A 1 302 ? 6.577 -12.939 -25.373 1.00 94.88 302 GLU A CA 1
ATOM 2294 C C . GLU A 1 302 ? 6.398 -11.747 -26.336 1.00 94.88 302 GLU A C 1
ATOM 2296 O O . GLU A 1 302 ? 7.030 -11.711 -27.391 1.00 94.88 302 GLU A O 1
ATOM 2301 N N . ASP A 1 303 ? 5.640 -10.714 -25.945 1.00 95.88 303 ASP A N 1
ATOM 2302 C CA . ASP A 1 303 ? 5.432 -9.490 -26.740 1.00 95.88 303 ASP A CA 1
ATOM 2303 C C . ASP A 1 303 ? 6.740 -8.714 -26.986 1.00 95.88 303 ASP A C 1
ATOM 2305 O O . ASP A 1 303 ? 6.988 -8.211 -28.088 1.00 95.88 303 ASP A O 1
ATOM 2309 N N . VAL A 1 304 ? 7.607 -8.611 -25.971 1.00 94.75 304 VAL A N 1
ATOM 2310 C CA . VAL A 1 304 ? 8.935 -7.985 -26.095 1.00 94.75 304 VAL A CA 1
ATOM 2311 C C . VAL A 1 304 ? 9.829 -8.797 -27.034 1.00 94.75 304 VAL A C 1
ATOM 2313 O O . VAL A 1 304 ? 10.505 -8.218 -27.886 1.00 94.75 304 VAL A O 1
ATOM 2316 N N . ARG A 1 305 ? 9.803 -10.132 -26.933 1.00 95.81 305 ARG A N 1
ATOM 2317 C CA . ARG A 1 305 ? 10.533 -11.036 -27.834 1.00 95.81 305 ARG A CA 1
ATOM 2318 C C . ARG A 1 305 ? 10.041 -10.904 -29.281 1.00 95.81 305 ARG A C 1
ATOM 2320 O O . ARG A 1 305 ? 10.866 -10.766 -30.183 1.00 95.81 305 ARG A O 1
ATOM 2327 N N . ALA A 1 306 ? 8.728 -10.890 -29.503 1.00 94.75 306 ALA A N 1
ATOM 2328 C CA . ALA A 1 306 ? 8.126 -10.736 -30.825 1.00 94.75 306 ALA A CA 1
ATOM 2329 C C . ALA A 1 306 ? 8.486 -9.384 -31.468 1.00 94.75 306 ALA A C 1
ATOM 2331 O O . ALA A 1 306 ? 8.912 -9.345 -32.623 1.00 94.75 306 ALA A O 1
ATOM 2332 N N . ASN A 1 307 ? 8.410 -8.284 -30.709 1.00 95.38 307 ASN A N 1
ATOM 2333 C CA . ASN A 1 307 ? 8.851 -6.965 -31.177 1.00 95.38 307 ASN A CA 1
ATOM 2334 C C . ASN A 1 307 ? 10.359 -6.915 -31.470 1.00 95.38 307 ASN A C 1
ATOM 2336 O O . ASN A 1 307 ? 10.770 -6.270 -32.437 1.00 95.38 307 ASN A O 1
ATOM 2340 N N . ALA A 1 308 ? 11.192 -7.600 -30.681 1.00 93.75 308 ALA A N 1
ATOM 2341 C CA . ALA A 1 308 ? 12.632 -7.670 -30.923 1.00 93.75 308 ALA A CA 1
ATOM 2342 C C . ALA A 1 308 ? 12.963 -8.426 -32.223 1.00 93.75 308 ALA A C 1
ATOM 2344 O O . ALA A 1 308 ? 13.760 -7.931 -33.021 1.00 93.75 308 ALA A O 1
ATOM 2345 N N . ASP A 1 309 ? 12.328 -9.574 -32.483 1.00 95.31 309 ASP A N 1
ATOM 2346 C CA . ASP A 1 309 ? 12.518 -10.314 -33.739 1.00 95.31 309 ASP A CA 1
ATOM 2347 C C . ASP A 1 309 ? 11.948 -9.558 -34.956 1.00 95.31 309 ASP A C 1
ATOM 2349 O O . ASP A 1 309 ? 12.602 -9.519 -36.000 1.00 95.31 309 ASP A O 1
ATOM 2353 N N . ALA A 1 310 ? 10.804 -8.874 -34.823 1.00 94.44 310 ALA A N 1
ATOM 2354 C CA . ALA A 1 310 ? 10.259 -8.011 -35.877 1.00 94.44 310 ALA A CA 1
ATOM 2355 C C . ALA A 1 310 ? 11.187 -6.820 -36.193 1.00 94.44 310 ALA A C 1
ATOM 2357 O O . ALA A 1 310 ? 11.481 -6.548 -37.358 1.00 94.44 310 ALA A O 1
ATOM 2358 N N . THR A 1 311 ? 11.724 -6.158 -35.163 1.00 94.31 311 THR A N 1
ATOM 2359 C CA . THR A 1 311 ? 12.707 -5.069 -35.317 1.00 94.31 311 THR A CA 1
ATOM 2360 C C . THR A 1 311 ? 13.995 -5.575 -35.970 1.00 94.31 311 THR A C 1
ATOM 2362 O O . THR A 1 311 ? 14.557 -4.910 -36.840 1.00 94.31 311 THR A O 1
ATOM 2365 N N . ARG A 1 312 ? 14.453 -6.778 -35.599 1.00 95.06 312 ARG A N 1
ATOM 2366 C CA . ARG A 1 312 ? 15.632 -7.428 -36.187 1.00 95.06 312 ARG A CA 1
ATOM 2367 C C . ARG A 1 312 ? 15.419 -7.778 -37.663 1.00 95.06 312 ARG A C 1
ATOM 2369 O O . ARG A 1 312 ? 16.350 -7.611 -38.450 1.00 95.06 312 ARG A O 1
ATOM 2376 N N . ALA A 1 313 ? 14.222 -8.223 -38.046 1.00 93.94 313 ALA A N 1
ATOM 2377 C CA . ALA A 1 313 ? 13.864 -8.467 -39.442 1.00 93.94 313 ALA A CA 1
ATOM 2378 C C . ALA A 1 313 ? 13.884 -7.163 -40.258 1.00 93.94 313 ALA A C 1
ATOM 2380 O O . ALA A 1 313 ? 14.636 -7.076 -41.226 1.00 93.94 313 ALA A O 1
ATOM 2381 N N . ALA A 1 314 ? 13.170 -6.126 -39.804 1.00 95.06 314 ALA A N 1
ATOM 2382 C CA . ALA A 1 314 ? 13.114 -4.826 -40.479 1.00 95.06 314 ALA A CA 1
ATOM 2383 C C . ALA A 1 314 ? 14.500 -4.163 -40.620 1.00 95.06 314 ALA A C 1
ATOM 2385 O O . ALA A 1 314 ? 14.826 -3.617 -41.672 1.00 95.06 314 ALA A O 1
ATOM 2386 N N . LEU A 1 315 ? 15.356 -4.262 -39.594 1.00 94.44 315 LEU A N 1
ATOM 2387 C CA . LEU A 1 315 ? 16.741 -3.783 -39.665 1.00 94.44 315 LEU A CA 1
ATOM 2388 C C . LEU A 1 315 ? 17.578 -4.573 -40.683 1.00 94.44 315 LEU A C 1
ATOM 2390 O O . LEU A 1 315 ? 18.413 -3.988 -41.368 1.00 94.44 315 LEU A O 1
ATOM 2394 N N . THR A 1 316 ? 17.365 -5.888 -40.795 1.00 95.06 316 THR A N 1
ATOM 2395 C CA . THR A 1 316 ? 18.075 -6.732 -41.771 1.00 95.06 316 THR A CA 1
ATOM 2396 C C . THR A 1 316 ? 17.664 -6.382 -43.204 1.00 95.06 316 THR A C 1
ATOM 2398 O O . THR A 1 316 ? 18.520 -6.306 -44.082 1.00 95.06 316 THR A O 1
ATOM 2401 N N . GLU A 1 317 ? 16.375 -6.123 -43.431 1.00 95.31 317 GLU A N 1
ATOM 2402 C CA . GLU A 1 317 ? 15.825 -5.727 -44.731 1.00 95.31 317 GLU A CA 1
ATOM 2403 C C . GLU A 1 317 ? 16.321 -4.336 -45.161 1.00 95.31 317 GLU A C 1
ATOM 2405 O O . GLU A 1 317 ? 16.900 -4.205 -46.238 1.00 95.31 317 GLU A O 1
ATOM 2410 N N . ALA A 1 318 ? 16.238 -3.332 -44.281 1.00 94.00 318 ALA A N 1
ATOM 2411 C CA . ALA A 1 318 ? 16.755 -1.986 -44.551 1.00 94.00 318 ALA A CA 1
ATOM 2412 C C . ALA A 1 318 ? 18.279 -1.963 -44.798 1.00 94.00 318 ALA A C 1
ATOM 2414 O O . ALA A 1 318 ? 18.774 -1.190 -45.621 1.00 94.00 318 ALA A O 1
ATOM 2415 N N . LEU A 1 319 ? 19.044 -2.826 -44.116 1.00 93.31 319 LEU A N 1
ATOM 2416 C CA . LEU A 1 319 ? 20.486 -2.956 -44.345 1.00 93.31 319 LEU A CA 1
ATOM 2417 C C . LEU A 1 319 ? 20.796 -3.639 -45.690 1.00 93.31 319 LEU A C 1
ATOM 2419 O O . LEU A 1 319 ? 21.770 -3.273 -46.347 1.00 93.31 319 LEU A O 1
ATOM 2423 N N . ALA A 1 320 ? 19.966 -4.593 -46.124 1.00 94.62 320 ALA A N 1
ATOM 2424 C CA . ALA A 1 320 ? 20.087 -5.228 -47.435 1.00 94.62 320 ALA A CA 1
ATOM 2425 C C . ALA A 1 320 ? 19.740 -4.255 -48.578 1.00 94.62 320 ALA A C 1
ATOM 2427 O O . ALA A 1 320 ? 20.496 -4.171 -49.545 1.00 94.62 320 ALA A O 1
ATOM 2428 N N . GLU A 1 321 ? 18.662 -3.475 -48.439 1.00 94.94 321 GLU A N 1
ATOM 2429 C CA . GLU A 1 321 ? 18.280 -2.415 -49.385 1.00 94.94 321 GLU A CA 1
ATOM 2430 C C . GLU A 1 321 ? 19.384 -1.353 -49.506 1.00 94.94 321 GLU A C 1
ATOM 2432 O O . GLU A 1 321 ? 19.859 -1.068 -50.607 1.00 94.94 321 GLU A O 1
ATOM 2437 N N . SER A 1 322 ? 19.880 -0.837 -48.375 1.00 94.31 322 SER A N 1
ATOM 2438 C CA . SER A 1 322 ? 20.982 0.132 -48.360 1.00 94.31 322 SER A CA 1
ATOM 2439 C C . SER A 1 322 ? 22.267 -0.440 -48.976 1.00 94.31 322 SER A C 1
ATOM 2441 O O . SER A 1 322 ? 22.951 0.248 -49.735 1.00 94.31 322 SER A O 1
ATOM 2443 N N . SER A 1 323 ? 22.580 -1.715 -48.721 1.00 93.50 323 SER A N 1
ATOM 2444 C CA . SER A 1 323 ? 23.743 -2.374 -49.324 1.00 93.50 323 SER A CA 1
ATOM 2445 C C . SER A 1 323 ? 23.600 -2.572 -50.837 1.00 93.50 323 SER A C 1
ATOM 2447 O O . SER A 1 323 ? 24.612 -2.503 -51.538 1.00 93.50 323 SER A O 1
ATOM 2449 N N . ALA A 1 324 ? 22.388 -2.812 -51.347 1.00 93.50 324 ALA A N 1
ATOM 2450 C CA . ALA A 1 324 ? 22.118 -2.861 -52.782 1.00 93.50 324 ALA A CA 1
ATOM 2451 C C . ALA A 1 324 ? 22.269 -1.471 -53.420 1.00 93.50 324 ALA A C 1
ATOM 2453 O O . ALA A 1 324 ? 23.014 -1.325 -54.387 1.00 93.50 324 ALA A O 1
ATOM 2454 N N . GLN A 1 325 ? 21.676 -0.434 -52.816 1.00 95.19 325 GLN A N 1
ATOM 2455 C CA . GLN A 1 325 ? 21.773 0.950 -53.291 1.00 95.19 325 GLN A CA 1
ATOM 2456 C C . GLN A 1 325 ? 23.231 1.435 -53.397 1.00 95.19 325 GLN A C 1
ATOM 2458 O O . GLN A 1 325 ? 23.608 2.057 -54.390 1.00 95.19 325 GLN A O 1
ATOM 2463 N N . VAL A 1 326 ? 24.072 1.120 -52.404 1.00 93.81 326 VAL A N 1
ATOM 2464 C CA . VAL A 1 326 ? 25.508 1.459 -52.421 1.00 93.81 326 VAL A CA 1
ATOM 2465 C C . VAL A 1 326 ? 26.261 0.711 -53.530 1.00 93.81 326 VAL A C 1
ATOM 2467 O O . VAL A 1 326 ? 27.178 1.273 -54.130 1.00 93.81 326 VAL A O 1
ATOM 2470 N N . ASN A 1 327 ? 25.880 -0.532 -53.838 1.00 95.31 327 ASN A N 1
ATOM 2471 C CA . ASN A 1 327 ? 26.482 -1.316 -54.920 1.00 95.31 327 ASN A CA 1
ATOM 2472 C C . ASN A 1 327 ? 26.112 -0.747 -56.304 1.00 95.31 327 ASN A C 1
ATOM 2474 O O . ASN A 1 327 ? 26.988 -0.558 -57.153 1.00 95.31 327 ASN A O 1
ATOM 2478 N N . ASP A 1 328 ? 24.844 -0.377 -56.498 1.00 95.00 328 ASP A N 1
ATOM 2479 C CA . ASP A 1 328 ? 24.373 0.277 -57.721 1.00 95.00 328 ASP A CA 1
ATOM 2480 C C . ASP A 1 328 ? 25.050 1.644 -57.924 1.00 95.00 328 ASP A C 1
ATOM 2482 O O . ASP A 1 328 ? 25.588 1.909 -59.001 1.00 95.00 328 ASP A O 1
ATOM 2486 N N . GLU A 1 329 ? 25.125 2.492 -56.889 1.00 95.12 329 GLU A N 1
ATOM 2487 C CA . GLU A 1 329 ? 25.817 3.787 -56.983 1.00 95.12 329 GLU A CA 1
ATOM 2488 C C . GLU A 1 329 ? 27.317 3.610 -57.277 1.00 95.12 329 GLU A C 1
ATOM 2490 O O . GLU A 1 329 ? 27.885 4.329 -58.104 1.00 95.12 329 GLU A O 1
ATOM 2495 N N . MET A 1 330 ? 27.973 2.622 -56.658 1.00 92.44 330 MET A N 1
ATOM 2496 C CA . MET A 1 330 ? 29.378 2.311 -56.931 1.00 92.44 330 MET A CA 1
ATOM 2497 C C . MET A 1 330 ? 29.588 1.793 -58.363 1.00 92.44 330 MET A C 1
ATOM 2499 O O . MET A 1 330 ? 30.586 2.145 -58.996 1.00 92.44 330 MET A O 1
ATOM 2503 N N . THR A 1 331 ? 28.636 1.032 -58.907 1.00 95.69 331 THR A N 1
ATOM 2504 C CA . THR A 1 331 ? 28.645 0.545 -60.297 1.00 95.69 331 THR A CA 1
ATOM 2505 C C . THR A 1 331 ? 28.442 1.687 -61.300 1.00 95.69 331 THR A C 1
ATOM 2507 O O . THR A 1 331 ? 29.150 1.758 -62.312 1.00 95.69 331 THR A O 1
ATOM 2510 N N . VAL A 1 332 ? 27.547 2.637 -61.002 1.00 95.50 332 VAL A N 1
ATOM 2511 C CA . VAL A 1 332 ? 27.374 3.869 -61.790 1.00 95.50 332 VAL A CA 1
ATOM 2512 C C . VAL A 1 332 ? 28.659 4.699 -61.765 1.00 95.50 332 VAL A C 1
ATOM 2514 O O . VAL A 1 332 ? 29.224 4.960 -62.827 1.00 95.50 332 VAL A O 1
ATOM 2517 N N . ARG A 1 333 ? 29.199 5.018 -60.581 1.00 93.56 333 ARG A N 1
ATOM 2518 C CA . ARG A 1 333 ? 30.445 5.795 -60.433 1.00 93.56 333 ARG A CA 1
ATOM 2519 C C . ARG A 1 333 ? 31.642 5.133 -61.123 1.00 93.56 333 ARG A C 1
ATOM 2521 O O . ARG A 1 333 ? 32.444 5.822 -61.749 1.00 93.56 333 ARG A O 1
ATOM 2528 N N . ALA A 1 334 ? 31.770 3.806 -61.058 1.00 93.25 334 ALA A N 1
ATOM 2529 C CA . ALA A 1 334 ? 32.815 3.076 -61.780 1.00 93.25 334 ALA A CA 1
ATOM 2530 C C . ALA A 1 334 ? 32.669 3.220 -63.307 1.00 93.25 334 ALA A C 1
ATOM 2532 O O . ALA A 1 334 ? 33.662 3.399 -64.017 1.00 93.25 334 ALA A O 1
ATOM 2533 N N . THR A 1 335 ? 31.431 3.210 -63.809 1.00 94.44 335 THR A N 1
ATOM 2534 C CA . THR A 1 335 ? 31.119 3.424 -65.230 1.00 94.44 335 THR A CA 1
ATOM 2535 C C . THR A 1 335 ? 31.412 4.864 -65.665 1.00 94.44 335 THR A C 1
ATOM 2537 O O . THR A 1 335 ? 32.009 5.078 -66.722 1.00 94.44 335 THR A O 1
ATOM 2540 N N . GLU A 1 336 ? 31.065 5.858 -64.844 1.00 94.50 336 GLU A N 1
ATOM 2541 C CA . GLU A 1 336 ? 31.395 7.275 -65.062 1.00 94.50 336 GLU A CA 1
ATOM 2542 C C . GLU A 1 336 ? 32.910 7.507 -65.111 1.00 94.50 336 GLU A C 1
ATOM 2544 O O . GLU A 1 336 ? 33.408 8.115 -66.059 1.00 94.50 336 GLU A O 1
ATOM 2549 N N . VAL A 1 337 ? 33.659 6.961 -64.145 1.00 93.81 337 VAL A N 1
ATOM 2550 C CA . VAL A 1 337 ? 35.129 7.035 -64.098 1.00 93.81 337 VAL A CA 1
ATOM 2551 C C . VAL A 1 337 ? 35.754 6.379 -65.332 1.00 93.81 337 VAL A C 1
ATOM 2553 O O . VAL A 1 337 ? 36.638 6.968 -65.952 1.00 93.81 337 VAL A O 1
ATOM 2556 N N . ASN A 1 338 ? 35.274 5.203 -65.747 1.00 94.81 338 ASN A N 1
ATOM 2557 C CA . ASN A 1 338 ? 35.750 4.539 -66.963 1.00 94.81 338 ASN A CA 1
ATOM 2558 C C . ASN A 1 338 ? 35.463 5.367 -68.234 1.00 94.81 338 ASN A C 1
ATOM 2560 O O . ASN A 1 338 ? 36.324 5.485 -69.106 1.00 94.81 338 ASN A O 1
ATOM 2564 N N . ASN A 1 339 ? 34.288 5.997 -68.326 1.00 94.19 339 ASN A N 1
ATOM 2565 C CA . ASN A 1 339 ? 33.946 6.890 -69.435 1.00 94.19 339 ASN A CA 1
ATOM 2566 C C . ASN A 1 339 ? 34.806 8.166 -69.444 1.00 94.19 339 ASN A C 1
ATOM 2568 O O . ASN A 1 339 ? 35.264 8.578 -70.511 1.00 94.19 339 ASN A O 1
ATOM 2572 N N . ALA A 1 340 ? 35.089 8.754 -68.278 1.00 93.75 340 ALA A N 1
ATOM 2573 C CA . ALA A 1 340 ? 35.985 9.903 -68.144 1.00 93.75 340 ALA A CA 1
ATOM 2574 C C . ALA A 1 340 ? 37.435 9.551 -68.525 1.00 93.75 340 ALA A C 1
ATOM 2576 O O . ALA A 1 340 ? 38.089 10.318 -69.237 1.00 93.75 340 ALA A O 1
ATOM 2577 N N . PHE A 1 341 ? 37.927 8.368 -68.139 1.00 92.81 341 PHE A N 1
ATOM 2578 C CA . PHE A 1 341 ? 39.221 7.860 -68.604 1.00 92.81 341 PHE A CA 1
ATOM 2579 C C . PHE A 1 341 ? 39.243 7.654 -70.122 1.00 92.81 341 PHE A C 1
ATOM 2581 O O . PHE A 1 341 ? 40.207 8.066 -70.765 1.00 92.81 341 PHE A O 1
ATOM 2588 N N . ARG A 1 342 ? 38.184 7.082 -70.714 1.00 94.06 342 ARG A N 1
ATOM 2589 C CA . ARG A 1 342 ? 38.100 6.886 -72.170 1.00 94.06 342 ARG A CA 1
ATOM 2590 C C . ARG A 1 342 ? 38.104 8.213 -72.932 1.00 94.06 342 ARG A C 1
ATOM 2592 O O . ARG A 1 342 ? 38.901 8.363 -73.851 1.00 94.06 342 ARG A O 1
ATOM 2599 N N . ALA A 1 343 ? 37.301 9.190 -72.509 1.00 93.56 343 ALA A N 1
ATOM 2600 C CA . ALA A 1 343 ? 37.292 10.530 -73.103 1.00 93.56 343 ALA A CA 1
ATOM 2601 C C . ALA A 1 343 ? 38.659 11.233 -72.971 1.00 93.56 343 ALA A C 1
ATOM 2603 O O . ALA A 1 343 ? 39.129 11.872 -73.911 1.00 93.56 343 ALA A O 1
ATOM 2604 N N . THR A 1 344 ? 39.336 11.061 -71.829 1.00 93.06 344 THR A N 1
ATOM 2605 C CA . THR A 1 344 ? 40.699 11.576 -71.610 1.00 93.06 344 THR A CA 1
ATOM 2606 C C . THR A 1 344 ? 41.703 10.919 -72.562 1.00 93.06 344 THR A C 1
ATOM 2608 O O . THR A 1 344 ? 42.501 11.613 -73.188 1.00 93.06 344 THR A O 1
ATOM 2611 N N . ALA A 1 345 ? 41.644 9.594 -72.724 1.00 91.62 345 ALA A N 1
ATOM 2612 C CA . ALA A 1 345 ? 42.507 8.852 -73.641 1.00 91.62 345 ALA A CA 1
ATOM 2613 C C . ALA A 1 345 ? 42.266 9.245 -75.111 1.00 91.62 345 ALA A C 1
ATOM 2615 O O . ALA A 1 345 ? 43.223 9.454 -75.853 1.00 91.62 345 ALA A O 1
ATOM 2616 N N . GLU A 1 346 ? 41.006 9.415 -75.517 1.00 93.62 346 GLU A N 1
ATOM 2617 C CA . GLU A 1 346 ? 40.627 9.901 -76.851 1.00 93.62 346 GLU A CA 1
ATOM 2618 C C . GLU A 1 346 ? 41.148 11.327 -77.102 1.00 93.62 346 GLU A C 1
ATOM 2620 O O . GLU A 1 346 ? 41.724 11.589 -78.160 1.00 93.62 346 GLU A O 1
ATOM 2625 N N . SER A 1 347 ? 41.060 12.221 -76.109 1.00 94.62 347 SER A N 1
ATOM 2626 C CA . SER A 1 347 ? 41.639 13.571 -76.178 1.00 94.62 347 SER A CA 1
ATOM 2627 C C . SER A 1 347 ? 43.167 13.548 -76.309 1.00 94.62 347 SER A C 1
ATOM 2629 O O . SER A 1 347 ? 43.723 14.262 -77.142 1.00 94.62 347 SER A O 1
ATOM 2631 N N . VAL A 1 348 ? 43.861 12.698 -75.543 1.00 91.81 348 VAL A N 1
ATOM 2632 C CA . VAL A 1 348 ? 45.324 12.539 -75.629 1.00 91.81 348 VAL A CA 1
ATOM 2633 C C . VAL A 1 348 ? 45.740 11.997 -77.001 1.00 91.81 348 VAL A C 1
ATOM 2635 O O . VAL A 1 348 ? 46.680 12.514 -77.604 1.00 91.81 348 VAL A O 1
ATOM 2638 N N . VAL A 1 349 ? 45.025 11.008 -77.548 1.00 92.81 349 VAL A N 1
ATOM 2639 C CA . VAL A 1 349 ? 45.276 10.486 -78.906 1.00 92.81 349 VAL A CA 1
ATOM 2640 C C . VAL A 1 349 ? 45.052 11.567 -79.971 1.00 92.81 349 VAL A C 1
ATOM 2642 O O . VAL A 1 349 ? 45.840 11.660 -80.917 1.00 92.81 349 VAL A O 1
ATOM 2645 N N . PHE A 1 350 ? 44.037 12.420 -79.815 1.00 92.88 350 PHE A N 1
ATOM 2646 C CA . PHE A 1 350 ? 43.789 13.555 -80.709 1.00 92.88 350 PHE A CA 1
ATOM 2647 C C . PHE A 1 350 ? 44.907 14.611 -80.643 1.00 92.88 350 PHE A C 1
ATOM 2649 O O . PHE A 1 350 ? 45.405 15.041 -81.687 1.00 92.88 350 PHE A O 1
ATOM 2656 N N . GLU A 1 351 ? 45.370 14.985 -79.445 1.00 92.94 351 GLU A N 1
ATOM 2657 C CA . GLU A 1 351 ? 46.504 15.906 -79.276 1.00 92.94 351 GLU A CA 1
ATOM 2658 C C . GLU A 1 351 ? 47.801 15.345 -79.873 1.00 92.94 351 GLU A C 1
ATOM 2660 O O . GLU A 1 351 ? 48.468 16.042 -80.643 1.00 92.94 351 GLU A O 1
ATOM 2665 N N . PHE A 1 352 ? 48.133 14.076 -79.605 1.00 89.56 352 PHE A N 1
ATOM 2666 C CA . PHE A 1 352 ? 49.293 13.415 -80.215 1.00 89.56 352 PHE A CA 1
ATOM 2667 C C . PHE A 1 352 ? 49.188 13.353 -81.744 1.00 89.56 352 PHE A C 1
ATOM 2669 O O . PHE A 1 352 ? 50.185 13.586 -82.428 1.00 89.56 352 PHE A O 1
ATOM 2676 N N . SER A 1 353 ? 47.995 13.103 -82.291 1.00 92.56 353 SER A N 1
ATOM 2677 C CA . SER A 1 353 ? 47.764 13.075 -83.743 1.00 92.56 353 SER A CA 1
ATOM 2678 C C . SER A 1 353 ? 47.973 14.454 -84.376 1.00 92.56 353 SER A C 1
ATOM 2680 O O . SER A 1 353 ? 48.700 14.580 -85.363 1.00 92.56 353 SER A O 1
ATOM 2682 N N . ASN A 1 354 ? 47.419 15.512 -83.773 1.00 91.75 354 ASN A N 1
ATOM 2683 C CA . ASN A 1 354 ? 47.623 16.891 -84.229 1.00 91.75 354 ASN A CA 1
ATOM 2684 C C . ASN A 1 354 ? 49.090 17.322 -84.124 1.00 91.75 354 ASN A C 1
ATOM 2686 O O . ASN A 1 354 ? 49.625 17.923 -85.059 1.00 91.75 354 ASN A O 1
ATOM 2690 N N . ARG A 1 355 ? 49.766 16.988 -83.018 1.00 91.19 355 ARG A N 1
ATOM 2691 C CA . ARG A 1 355 ? 51.179 17.323 -82.798 1.00 91.19 355 ARG A CA 1
ATOM 2692 C C . ARG A 1 355 ? 52.108 16.536 -83.724 1.00 91.19 355 ARG A C 1
ATOM 2694 O O . ARG A 1 355 ? 53.088 17.096 -84.207 1.00 91.19 355 ARG A O 1
ATOM 2701 N N . GLY A 1 356 ? 51.767 15.287 -84.043 1.00 90.69 356 GLY A N 1
ATOM 2702 C CA . GLY A 1 356 ? 52.415 14.498 -85.091 1.00 90.69 356 GLY A CA 1
ATOM 2703 C C . GLY A 1 356 ? 52.238 15.128 -86.475 1.00 90.69 356 GLY A C 1
ATOM 2704 O O . GLY A 1 356 ? 53.218 15.322 -87.188 1.00 90.69 356 GLY A O 1
ATOM 2705 N N . GLY A 1 357 ? 51.020 15.550 -86.829 1.00 91.00 357 GLY A N 1
ATOM 2706 C CA . GLY A 1 357 ? 50.745 16.263 -88.082 1.00 91.00 357 GLY A CA 1
ATOM 2707 C C . GLY A 1 357 ? 51.388 17.656 -88.171 1.00 91.00 357 GLY A C 1
ATOM 2708 O O . GLY A 1 357 ? 51.679 18.138 -89.263 1.00 91.00 357 GLY A O 1
ATOM 2709 N N . GLU A 1 358 ? 51.633 18.329 -87.045 1.00 91.81 358 GLU A N 1
ATOM 2710 C CA . GLU A 1 358 ? 52.450 19.550 -86.968 1.00 91.81 358 GLU A CA 1
ATOM 2711 C C . GLU A 1 358 ? 53.944 19.252 -87.160 1.00 91.81 358 GLU A C 1
ATOM 2713 O O . GLU A 1 358 ? 54.620 19.971 -87.894 1.00 91.81 358 GLU A O 1
ATOM 2718 N N . LEU A 1 359 ? 54.452 18.179 -86.545 1.00 92.00 359 LEU A N 1
ATOM 2719 C CA . LEU A 1 359 ? 55.838 17.738 -86.690 1.00 92.00 359 LEU A CA 1
ATOM 2720 C C . LEU A 1 359 ? 56.149 17.331 -88.136 1.00 92.00 359 LEU A C 1
ATOM 2722 O O . LEU A 1 359 ? 57.151 17.782 -88.680 1.00 92.00 359 LEU A O 1
ATOM 2726 N N . VAL A 1 360 ? 55.277 16.541 -88.773 1.00 91.69 360 VAL A N 1
ATOM 2727 C CA . VAL A 1 360 ? 55.424 16.125 -90.180 1.00 91.69 360 VAL A CA 1
ATOM 2728 C C . VAL A 1 360 ? 55.476 17.339 -91.106 1.00 91.69 360 VAL A C 1
ATOM 2730 O O . VAL A 1 360 ? 56.386 17.413 -91.926 1.00 91.69 360 VAL A O 1
ATOM 2733 N N . ARG A 1 361 ? 54.586 18.327 -90.928 1.00 91.50 361 ARG A N 1
ATOM 2734 C CA . ARG A 1 361 ? 54.639 19.583 -91.697 1.00 91.50 361 ARG A CA 1
ATOM 2735 C C . ARG A 1 361 ? 55.945 20.337 -91.468 1.00 91.50 361 ARG A C 1
ATOM 2737 O O . ARG A 1 361 ? 56.634 20.622 -92.429 1.00 91.50 361 ARG A O 1
ATOM 2744 N N . LYS A 1 362 ? 56.375 20.544 -90.219 1.00 92.31 362 LYS A N 1
ATOM 2745 C CA . LYS A 1 362 ? 57.660 21.214 -89.930 1.00 92.31 362 LYS A CA 1
ATOM 2746 C C . LYS A 1 362 ? 58.874 20.489 -90.517 1.00 92.31 362 LYS A C 1
ATOM 2748 O O . LYS A 1 362 ? 59.840 21.144 -90.908 1.00 92.31 362 LYS A O 1
ATOM 2753 N N . VAL A 1 363 ? 58.844 19.156 -90.581 1.00 90.94 363 VAL A N 1
ATOM 2754 C CA . VAL A 1 363 ? 59.875 18.348 -91.251 1.00 90.94 363 VAL A CA 1
ATOM 2755 C C . VAL A 1 363 ? 59.798 18.513 -92.771 1.00 90.94 363 VAL A C 1
ATOM 2757 O O . VAL A 1 363 ? 60.845 18.674 -93.392 1.00 90.94 363 VAL A O 1
ATOM 2760 N N . GLN A 1 364 ? 58.598 18.549 -93.358 1.00 91.94 364 GLN A N 1
ATOM 2761 C CA . GLN A 1 364 ? 58.394 18.830 -94.781 1.00 91.94 364 GLN A CA 1
ATOM 2762 C C . GLN A 1 364 ? 58.854 20.249 -95.150 1.00 91.94 364 GLN A C 1
ATOM 2764 O O . GLN A 1 364 ? 59.740 20.368 -95.987 1.00 91.94 364 GLN A O 1
ATOM 2769 N N . ASP A 1 365 ? 58.377 21.295 -94.467 1.00 91.94 365 ASP A N 1
ATOM 2770 C CA . ASP A 1 365 ? 58.792 22.695 -94.662 1.00 91.94 365 ASP A CA 1
ATOM 2771 C C . ASP A 1 365 ? 60.326 22.839 -94.580 1.00 91.94 365 ASP A C 1
ATOM 2773 O O . ASP A 1 365 ? 60.957 23.576 -95.338 1.00 91.94 365 ASP A O 1
ATOM 2777 N N . THR A 1 366 ? 60.958 22.114 -93.646 1.00 91.06 366 THR A N 1
ATOM 2778 C CA . THR A 1 366 ? 62.421 22.092 -93.492 1.00 91.06 366 THR A CA 1
ATOM 2779 C C . THR A 1 366 ? 63.104 21.332 -94.630 1.00 91.06 366 THR A C 1
ATOM 2781 O O . THR A 1 366 ? 64.152 21.772 -95.096 1.00 91.06 366 THR A O 1
ATOM 2784 N N . GLY A 1 367 ? 62.528 20.222 -95.095 1.00 89.94 367 GLY A N 1
ATOM 2785 C CA . GLY A 1 367 ? 63.015 19.458 -96.243 1.00 89.94 367 GLY A CA 1
ATOM 2786 C C . GLY A 1 367 ? 62.913 20.234 -97.556 1.00 89.94 367 GLY A C 1
ATOM 2787 O O . GLY A 1 367 ? 63.871 20.242 -98.323 1.00 89.94 367 GLY A O 1
ATOM 2788 N N . GLU A 1 368 ? 61.809 20.947 -97.775 1.00 91.25 368 GLU A N 1
ATOM 2789 C CA . GLU A 1 368 ? 61.593 21.832 -98.925 1.00 91.25 368 GLU A CA 1
ATOM 2790 C C . GLU A 1 368 ? 62.594 22.993 -98.911 1.00 91.25 368 GLU A C 1
ATOM 2792 O O . GLU A 1 368 ? 63.318 23.175 -99.885 1.00 91.25 368 GLU A O 1
ATOM 2797 N N . ARG A 1 369 ? 62.768 23.679 -97.772 1.00 90.38 369 ARG A N 1
ATOM 2798 C CA . ARG A 1 369 ? 63.824 24.696 -97.580 1.00 90.38 369 ARG A CA 1
ATOM 2799 C C . ARG A 1 369 ? 65.241 24.163 -97.815 1.00 90.38 369 ARG A C 1
ATOM 2801 O O . ARG A 1 369 ? 66.100 24.888 -98.314 1.00 90.38 369 ARG A O 1
ATOM 2808 N N . VAL A 1 370 ? 65.526 22.917 -97.428 1.00 89.50 370 VAL A N 1
ATOM 2809 C CA . VAL A 1 370 ? 66.829 22.276 -97.679 1.00 89.50 370 VAL A CA 1
ATOM 2810 C C . VAL A 1 370 ? 66.995 21.945 -99.162 1.00 89.50 370 VAL A C 1
ATOM 2812 O O . VAL A 1 370 ? 68.068 22.194 -99.706 1.00 89.50 370 VAL A O 1
ATOM 2815 N N . ALA A 1 371 ? 65.952 21.453 -99.833 1.00 88.81 371 ALA A N 1
ATOM 2816 C CA . ALA A 1 371 ? 65.961 21.207 -101.273 1.00 88.81 371 ALA A CA 1
ATOM 2817 C C . ALA A 1 371 ? 66.125 22.511 -102.074 1.00 88.81 371 ALA A C 1
ATOM 2819 O O . ALA A 1 371 ? 66.933 22.550 -102.995 1.00 88.81 371 ALA A O 1
ATOM 2820 N N . GLU A 1 372 ? 65.444 23.586 -101.674 1.00 90.81 372 GLU A N 1
ATOM 2821 C CA . GLU A 1 372 ? 65.595 24.946 -102.205 1.00 90.81 372 GLU A CA 1
ATOM 2822 C C . GLU A 1 372 ? 67.032 25.459 -102.021 1.00 90.81 372 GLU A C 1
ATOM 2824 O O . GLU A 1 372 ? 67.680 25.821 -102.998 1.00 90.81 372 GLU A O 1
ATOM 2829 N N . THR A 1 373 ? 67.590 25.369 -100.807 1.00 91.69 373 THR A N 1
ATOM 2830 C CA . THR A 1 373 ? 68.989 25.760 -100.524 1.00 91.69 373 THR A CA 1
ATOM 2831 C C . THR A 1 373 ? 70.001 24.938 -101.340 1.00 91.69 373 THR A C 1
ATOM 2833 O O . THR A 1 373 ? 71.062 25.439 -101.712 1.00 91.69 373 THR A O 1
ATOM 2836 N N . ILE A 1 374 ? 69.708 23.661 -101.612 1.00 88.62 374 ILE A N 1
ATOM 2837 C CA . ILE A 1 374 ? 70.541 22.788 -102.455 1.00 88.62 374 ILE A CA 1
ATOM 2838 C C . ILE A 1 374 ? 70.382 23.136 -103.940 1.00 88.62 374 ILE A C 1
ATOM 2840 O O . ILE A 1 374 ? 71.373 23.096 -104.664 1.00 88.62 374 ILE A O 1
ATOM 2844 N N . ALA A 1 375 ? 69.183 23.501 -104.396 1.00 89.44 375 ALA A N 1
ATOM 2845 C CA . ALA A 1 375 ? 68.923 23.918 -105.771 1.00 89.44 375 ALA A CA 1
ATOM 2846 C C . ALA A 1 375 ? 69.563 25.281 -106.081 1.00 89.44 375 ALA A C 1
ATOM 2848 O O . ALA A 1 375 ? 70.250 25.400 -107.090 1.00 89.44 375 ALA A O 1
ATOM 2849 N N . GLU A 1 376 ? 69.425 26.262 -105.185 1.00 90.56 376 GLU A N 1
ATOM 2850 C CA . GLU A 1 376 ? 70.082 27.575 -105.257 1.00 90.56 376 GLU A CA 1
ATOM 2851 C C . GLU A 1 376 ? 71.608 27.415 -105.320 1.00 90.56 376 GLU A C 1
ATOM 2853 O O . GLU A 1 376 ? 72.246 27.855 -106.274 1.00 90.56 376 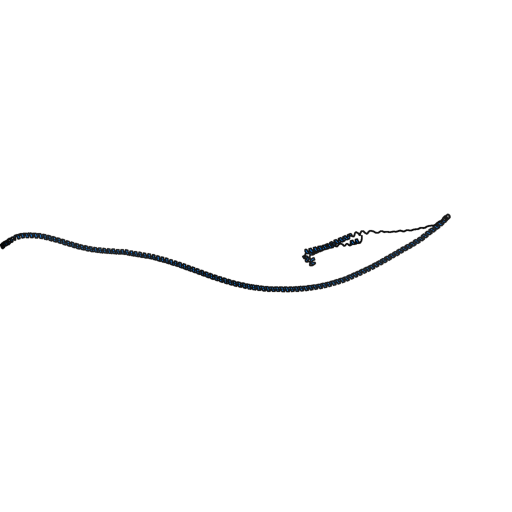GLU A O 1
ATOM 2858 N N . ARG A 1 377 ? 72.199 26.670 -104.373 1.00 88.75 377 ARG A N 1
ATOM 2859 C CA . ARG A 1 377 ? 73.645 26.378 -104.376 1.00 88.75 377 ARG A CA 1
ATOM 2860 C C . ARG A 1 377 ? 74.087 25.517 -105.559 1.00 88.75 377 ARG A C 1
ATOM 2862 O O . ARG A 1 377 ? 75.244 25.593 -105.963 1.00 88.75 377 ARG A O 1
ATOM 2869 N N . GLY A 1 378 ? 73.198 24.682 -106.091 1.00 87.81 378 GLY A N 1
ATOM 2870 C CA . GLY A 1 378 ? 73.415 23.909 -107.310 1.00 87.81 378 GLY A CA 1
ATOM 2871 C C . GLY A 1 378 ? 73.486 24.808 -108.543 1.00 87.81 378 GLY A C 1
ATOM 2872 O O . GLY A 1 378 ? 74.384 24.619 -109.359 1.00 87.81 378 GL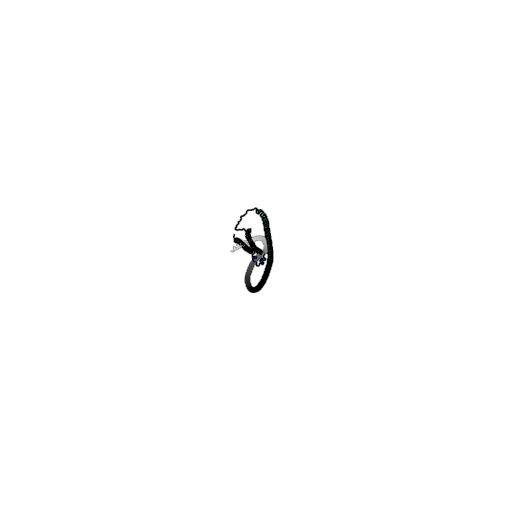Y A O 1
ATOM 2873 N N . GLY A 1 379 ? 72.610 25.815 -108.619 1.00 88.56 379 GLY A N 1
ATOM 2874 C CA . GLY A 1 379 ? 72.650 26.905 -109.595 1.00 88.56 379 GLY A CA 1
ATOM 2875 C C . GLY A 1 379 ? 73.941 27.712 -109.485 1.00 88.56 379 GLY A C 1
ATOM 2876 O O . GLY A 1 379 ? 74.719 27.714 -110.427 1.00 88.56 379 GLY A O 1
ATOM 2877 N N . ASP A 1 380 ? 74.263 28.255 -108.306 1.00 89.94 380 ASP A N 1
ATOM 2878 C CA . ASP A 1 380 ? 75.538 28.950 -108.035 1.00 89.94 380 ASP A CA 1
ATOM 2879 C C . ASP A 1 380 ? 76.769 28.145 -108.494 1.00 89.94 380 ASP A C 1
ATOM 2881 O O . ASP A 1 380 ? 77.760 28.703 -108.968 1.00 89.94 380 ASP A O 1
ATOM 2885 N N . ILE A 1 381 ? 76.753 26.820 -108.312 1.00 88.75 381 ILE A N 1
ATOM 2886 C CA . ILE A 1 381 ? 77.839 25.932 -108.746 1.00 88.75 381 ILE A CA 1
ATOM 2887 C C . ILE A 1 381 ? 77.812 25.727 -110.265 1.00 88.75 381 ILE A C 1
ATOM 2889 O O . ILE A 1 381 ? 78.879 25.764 -110.878 1.00 88.75 381 ILE A O 1
ATOM 2893 N N . ALA A 1 382 ? 76.639 25.543 -110.875 1.00 86.38 382 ALA A N 1
ATOM 2894 C CA . ALA A 1 382 ? 76.477 25.422 -112.322 1.00 86.38 382 ALA A CA 1
ATOM 2895 C C . ALA A 1 382 ? 76.907 26.708 -113.044 1.00 86.38 382 ALA A C 1
ATOM 2897 O O . ALA A 1 382 ? 77.792 26.641 -113.891 1.00 86.38 382 ALA A O 1
ATOM 2898 N N . ASP A 1 383 ? 76.405 27.871 -112.631 1.00 89.19 383 ASP A N 1
ATOM 2899 C CA . ASP A 1 383 ? 76.749 29.193 -113.165 1.00 89.19 383 ASP A CA 1
ATOM 2900 C C . ASP A 1 383 ? 78.251 29.478 -113.026 1.00 89.19 383 ASP A C 1
ATOM 2902 O O . ASP A 1 383 ? 78.895 29.997 -113.939 1.00 89.19 383 ASP A O 1
ATOM 2906 N N . ARG A 1 384 ? 78.866 29.090 -111.899 1.00 88.44 384 ARG A N 1
ATOM 2907 C CA . ARG A 1 384 ? 80.323 29.204 -111.718 1.00 88.44 384 ARG A CA 1
ATOM 2908 C C . ARG A 1 384 ? 81.108 28.228 -112.589 1.00 88.44 384 ARG A C 1
ATOM 2910 O O . ARG A 1 384 ? 82.214 28.581 -113.001 1.00 88.44 384 ARG A O 1
ATOM 2917 N N . ILE A 1 385 ? 80.584 27.036 -112.875 1.00 87.44 385 ILE A N 1
ATOM 2918 C CA . ILE A 1 385 ? 81.183 26.092 -113.828 1.00 87.44 385 ILE A CA 1
ATOM 2919 C C . ILE A 1 385 ? 81.040 26.625 -115.257 1.00 87.44 385 ILE A C 1
ATOM 2921 O O . ILE A 1 385 ? 82.033 26.625 -115.978 1.00 87.44 385 ILE A O 1
ATOM 2925 N N . GLU A 1 386 ? 79.876 27.147 -115.646 1.00 89.00 386 GLU A N 1
ATOM 2926 C CA . GLU A 1 386 ? 79.632 27.738 -116.965 1.00 89.00 386 GLU A CA 1
ATOM 2927 C C . GLU A 1 386 ? 80.501 28.978 -117.183 1.00 89.00 386 GLU A C 1
ATOM 2929 O O . GLU A 1 386 ? 81.251 29.023 -118.152 1.00 89.00 386 GLU A O 1
ATOM 2934 N N . MET A 1 387 ? 80.533 29.924 -116.240 1.00 88.19 387 MET A N 1
ATOM 2935 C CA . MET A 1 387 ? 81.435 31.082 -116.282 1.00 88.19 387 MET A CA 1
ATOM 2936 C C . MET A 1 387 ? 82.916 30.668 -116.331 1.00 88.19 387 MET A C 1
ATOM 2938 O O . MET A 1 387 ? 83.716 31.309 -117.012 1.00 88.19 387 MET A O 1
ATOM 2942 N N . THR A 1 388 ? 83.311 29.596 -115.635 1.00 86.56 388 THR A N 1
ATOM 2943 C CA . THR A 1 388 ? 84.689 29.075 -115.714 1.00 86.56 388 THR A CA 1
ATOM 2944 C C . THR A 1 388 ? 84.958 28.421 -117.072 1.00 86.56 388 THR A C 1
ATOM 2946 O O . THR A 1 388 ? 86.026 28.629 -117.638 1.00 86.56 388 THR A O 1
ATOM 2949 N N . GLY A 1 389 ? 83.994 27.687 -117.630 1.00 85.75 389 GLY A N 1
ATOM 2950 C CA . GLY A 1 389 ? 84.066 27.083 -118.961 1.00 85.75 389 GLY A CA 1
ATOM 2951 C C . GLY A 1 389 ? 84.108 28.124 -120.079 1.00 85.75 389 GLY A C 1
ATOM 2952 O O . GLY A 1 389 ? 84.940 28.015 -120.973 1.00 85.75 389 GLY A O 1
ATOM 2953 N N . ALA A 1 390 ? 83.295 29.176 -119.980 1.00 83.81 390 ALA A N 1
ATOM 2954 C CA . ALA A 1 390 ? 83.298 30.329 -120.871 1.00 83.81 390 ALA A CA 1
ATOM 2955 C C . ALA A 1 390 ? 84.644 31.061 -120.815 1.00 83.81 390 ALA A C 1
ATOM 2957 O O . ALA A 1 390 ? 85.238 31.310 -121.858 1.00 83.81 390 ALA A O 1
ATOM 2958 N N . ARG A 1 391 ? 85.192 31.302 -119.614 1.00 86.69 391 ARG A N 1
ATOM 2959 C CA . ARG A 1 391 ? 86.544 31.862 -119.464 1.00 86.69 391 ARG A CA 1
ATOM 2960 C C . ARG A 1 391 ? 87.635 30.949 -120.015 1.00 86.69 391 ARG A C 1
ATOM 2962 O O . ARG A 1 391 ? 88.577 31.455 -120.600 1.00 86.69 391 ARG A O 1
ATOM 2969 N N . ILE A 1 392 ? 87.531 29.626 -119.866 1.00 82.94 392 ILE A N 1
ATOM 2970 C CA . ILE A 1 392 ? 88.471 28.678 -120.491 1.00 82.94 392 ILE A CA 1
ATOM 2971 C C . ILE A 1 392 ? 88.342 28.723 -122.019 1.00 82.94 392 ILE A C 1
ATOM 2973 O O . ILE A 1 392 ? 89.355 28.704 -122.710 1.00 82.94 392 ILE A O 1
ATOM 2977 N N . HIS A 1 393 ? 87.125 28.815 -122.557 1.00 86.25 393 HIS A N 1
ATOM 2978 C CA . HIS A 1 393 ? 86.879 28.942 -123.992 1.00 86.25 393 HIS A CA 1
ATOM 2979 C C . HIS A 1 393 ? 87.397 30.274 -124.554 1.00 86.25 393 HIS A C 1
ATOM 2981 O O . HIS A 1 393 ? 87.994 30.275 -125.628 1.00 86.25 393 HIS A O 1
ATOM 2987 N N . GLU A 1 394 ? 87.252 31.374 -123.816 1.00 85.06 394 GLU A N 1
ATOM 2988 C CA . GLU A 1 394 ? 87.831 32.684 -124.126 1.00 85.06 394 GLU A CA 1
ATOM 2989 C C . GLU A 1 394 ? 89.366 32.625 -124.100 1.00 85.06 394 GLU A C 1
ATOM 2991 O O . GLU A 1 394 ? 89.999 32.961 -125.095 1.00 85.06 394 GLU A O 1
ATOM 2996 N N . ASP A 1 395 ? 89.976 32.097 -123.031 1.00 83.56 395 ASP A N 1
ATOM 2997 C CA . ASP A 1 395 ? 91.436 31.949 -122.921 1.00 83.56 395 ASP A CA 1
ATOM 2998 C C . ASP A 1 395 ? 91.998 31.043 -124.037 1.00 83.56 395 ASP A C 1
ATOM 3000 O O . ASP A 1 395 ? 93.060 31.325 -124.587 1.00 83.56 395 ASP A O 1
ATOM 3004 N N . VAL A 1 396 ? 91.281 29.976 -124.416 1.00 79.81 396 VAL A N 1
ATOM 3005 C CA . VAL A 1 396 ? 91.633 29.093 -125.544 1.00 79.81 396 VAL A CA 1
ATOM 3006 C C . VAL A 1 396 ? 91.446 29.787 -126.893 1.00 79.81 396 VAL A C 1
ATOM 3008 O O . VAL A 1 396 ? 92.286 29.605 -127.770 1.00 79.81 396 VAL A O 1
ATOM 3011 N N . THR A 1 397 ? 90.398 30.594 -127.067 1.00 83.69 397 THR A N 1
ATOM 3012 C CA . THR A 1 397 ? 90.150 31.340 -128.312 1.00 83.69 397 THR A CA 1
ATOM 3013 C C . THR A 1 397 ? 91.193 32.436 -128.493 1.00 83.69 397 THR A C 1
ATOM 3015 O O . THR A 1 397 ? 91.887 32.433 -129.499 1.00 83.69 397 THR A O 1
ATOM 3018 N N . VAL A 1 398 ? 91.418 33.286 -127.488 1.00 83.00 398 VAL A N 1
ATOM 3019 C CA . VAL A 1 398 ? 92.400 34.383 -127.537 1.00 83.00 398 VAL A CA 1
ATOM 3020 C C . VAL A 1 398 ? 93.834 33.856 -127.672 1.00 83.00 398 VAL A C 1
ATOM 3022 O O . VAL A 1 398 ? 94.614 34.379 -128.468 1.00 83.00 398 VAL A O 1
ATOM 3025 N N . ARG A 1 399 ? 94.211 32.783 -126.954 1.00 80.12 399 ARG A N 1
ATOM 3026 C CA . ARG A 1 399 ? 95.525 32.136 -127.155 1.00 80.12 399 ARG A CA 1
ATOM 3027 C C . ARG A 1 399 ? 95.608 31.396 -128.491 1.00 80.12 399 ARG A C 1
ATOM 3029 O O . ARG A 1 399 ? 96.699 31.299 -129.043 1.00 80.12 399 ARG A O 1
ATOM 3036 N N . GLY A 1 400 ? 94.492 30.877 -128.999 1.00 79.69 400 GLY A N 1
ATOM 3037 C CA . GLY A 1 400 ? 94.387 30.226 -130.304 1.00 79.69 400 GLY A CA 1
ATOM 3038 C C . GLY A 1 400 ? 94.573 31.213 -131.452 1.00 79.69 400 GLY A C 1
ATOM 3039 O O . GLY A 1 400 ? 95.384 30.959 -132.335 1.00 79.69 400 GLY A O 1
ATOM 3040 N N . GLU A 1 401 ? 93.916 32.370 -131.390 1.00 78.81 401 GLU A N 1
ATOM 3041 C CA . GLU A 1 401 ? 94.102 33.498 -132.306 1.00 78.81 401 GLU A CA 1
ATOM 3042 C C . GLU A 1 401 ? 95.529 34.046 -132.222 1.00 78.81 401 GLU A C 1
ATOM 3044 O O . GLU A 1 401 ? 96.171 34.214 -133.254 1.00 78.81 401 GLU A O 1
ATOM 3049 N N . ALA A 1 402 ? 96.086 34.231 -131.019 1.00 80.31 402 ALA A N 1
ATOM 3050 C CA . ALA A 1 402 ? 97.478 34.656 -130.854 1.00 80.31 402 ALA A CA 1
ATOM 3051 C C . ALA A 1 402 ? 98.485 33.631 -131.416 1.00 80.31 402 ALA A C 1
ATOM 3053 O O . ALA A 1 402 ? 99.478 34.016 -132.034 1.00 80.31 402 ALA A O 1
ATOM 3054 N N . LEU A 1 403 ? 98.231 32.327 -131.251 1.00 80.94 403 LEU A N 1
ATOM 3055 C CA . LEU A 1 403 ? 99.042 31.256 -131.840 1.00 80.94 403 LEU A CA 1
ATOM 3056 C C . LEU A 1 403 ? 98.894 31.212 -133.367 1.00 80.94 403 LEU A C 1
ATOM 3058 O O . LEU A 1 403 ? 99.891 31.072 -134.073 1.00 80.94 403 LEU A O 1
ATOM 3062 N N . GLN A 1 404 ? 97.675 31.368 -133.885 1.00 81.56 404 GLN A N 1
ATOM 3063 C CA . GLN A 1 404 ? 97.398 31.455 -135.317 1.00 81.56 404 GLN A CA 1
ATOM 3064 C C . GLN A 1 404 ? 98.072 32.686 -135.932 1.00 81.56 404 GLN A C 1
ATOM 3066 O O . GLN A 1 404 ? 98.678 32.568 -136.991 1.00 81.56 404 GLN A O 1
ATOM 3071 N N . GLN A 1 405 ? 98.052 33.834 -135.253 1.00 82.12 405 GLN A N 1
ATOM 3072 C CA . GLN A 1 405 ? 98.742 35.044 -135.689 1.00 82.12 405 GLN A CA 1
ATOM 3073 C C . GLN A 1 405 ? 100.265 34.865 -135.649 1.00 82.12 405 GLN A C 1
ATOM 3075 O O . GLN A 1 405 ? 100.927 35.192 -136.628 1.00 82.12 405 GLN A O 1
ATOM 3080 N N . GLN A 1 406 ? 100.834 34.260 -134.599 1.00 81.69 406 GLN A N 1
ATOM 3081 C CA . GLN A 1 406 ? 102.264 33.916 -134.574 1.00 81.69 406 GLN A CA 1
ATOM 3082 C C . GLN A 1 406 ? 102.658 32.940 -135.692 1.00 81.69 406 GLN A C 1
ATOM 3084 O O . GLN A 1 406 ? 103.752 33.062 -136.250 1.00 81.69 406 GLN A O 1
ATOM 3089 N N . LEU A 1 407 ? 101.787 31.990 -136.045 1.00 79.19 407 LEU A N 1
ATOM 3090 C CA . LEU A 1 407 ? 101.985 31.086 -137.179 1.00 79.19 407 LEU A CA 1
ATOM 3091 C C . LEU A 1 407 ? 101.883 31.827 -138.520 1.00 79.19 407 LEU A C 1
ATOM 3093 O O . LEU A 1 407 ? 102.755 31.628 -139.361 1.00 79.19 407 LEU A O 1
ATOM 3097 N N . SER A 1 408 ? 100.903 32.719 -138.699 1.00 81.12 408 SER A N 1
ATOM 3098 C CA . SER A 1 408 ? 100.779 33.584 -139.880 1.00 81.12 408 SER A CA 1
ATOM 3099 C C . SER A 1 408 ? 101.991 34.495 -140.046 1.00 81.12 408 SER A C 1
ATOM 3101 O O . SER A 1 408 ? 102.611 34.454 -141.099 1.00 81.12 408 SER A O 1
ATOM 3103 N N . GLU A 1 409 ? 102.417 35.226 -139.014 1.00 81.19 409 GLU A N 1
ATOM 3104 C CA . GLU A 1 409 ? 103.630 36.053 -139.079 1.00 81.19 409 GLU A CA 1
ATOM 3105 C C . GLU A 1 409 ? 104.889 35.220 -139.364 1.00 81.19 409 GLU A C 1
ATOM 3107 O O . GLU A 1 409 ? 105.824 35.693 -140.005 1.00 81.19 409 GLU A O 1
ATOM 3112 N N . THR A 1 410 ? 104.957 33.982 -138.864 1.00 80.62 410 THR A N 1
ATOM 3113 C CA . THR A 1 410 ? 106.093 33.085 -139.129 1.00 80.62 410 THR A CA 1
ATOM 3114 C C . THR A 1 410 ? 106.054 32.550 -140.562 1.00 80.62 410 THR A C 1
ATOM 3116 O O . THR A 1 410 ? 107.106 32.419 -141.184 1.00 80.62 410 THR A O 1
ATOM 3119 N N . ALA A 1 411 ? 104.863 32.303 -141.115 1.00 76.56 411 ALA A N 1
ATOM 3120 C CA . ALA A 1 411 ? 104.666 31.958 -142.518 1.00 76.56 411 ALA A CA 1
ATOM 3121 C C . ALA A 1 411 ? 104.964 33.151 -143.442 1.00 76.56 411 ALA A C 1
ATOM 3123 O O . ALA A 1 411 ? 105.671 32.976 -144.427 1.00 76.56 411 ALA A O 1
ATOM 3124 N N . GLU A 1 412 ? 104.531 34.366 -143.101 1.00 79.19 412 GLU A N 1
ATOM 3125 C CA . GLU A 1 412 ? 104.873 35.601 -143.818 1.00 79.19 412 GLU A CA 1
ATOM 3126 C C . GLU A 1 412 ? 106.380 35.863 -143.783 1.00 79.19 412 GLU A C 1
ATOM 3128 O O . GLU A 1 412 ? 106.981 36.070 -144.832 1.00 79.19 412 GLU A O 1
ATOM 3133 N N . ARG A 1 413 ? 107.032 35.745 -142.617 1.00 80.81 413 ARG A N 1
ATOM 3134 C CA . ARG A 1 413 ? 108.499 35.836 -142.500 1.00 80.81 413 ARG A CA 1
ATOM 3135 C C . ARG A 1 413 ? 109.225 34.741 -143.293 1.00 80.81 413 ARG A C 1
ATOM 3137 O O . ARG A 1 413 ? 110.328 34.982 -143.779 1.00 80.81 413 ARG A O 1
ATOM 3144 N N . MET A 1 414 ? 108.627 33.558 -143.457 1.00 77.19 414 MET A N 1
ATOM 3145 C CA . MET A 1 414 ? 109.164 32.490 -144.309 1.00 77.19 414 MET A CA 1
ATOM 3146 C C . MET A 1 414 ? 108.984 32.804 -145.801 1.00 77.19 414 MET A C 1
ATOM 3148 O O . MET A 1 414 ? 109.937 32.648 -146.562 1.00 77.19 414 MET A O 1
ATOM 3152 N N . VAL A 1 415 ? 107.811 33.295 -146.213 1.00 80.81 415 VAL A N 1
ATOM 3153 C CA . VAL A 1 415 ? 107.541 33.754 -147.584 1.00 80.81 415 VAL A CA 1
ATOM 3154 C C . VAL A 1 415 ? 108.466 34.912 -147.946 1.00 80.81 415 VAL A C 1
ATOM 3156 O O . VAL A 1 415 ? 109.121 34.844 -148.975 1.00 80.81 415 VAL A O 1
ATOM 3159 N N . GLU A 1 416 ? 108.617 35.916 -147.083 1.00 79.19 416 GLU A N 1
ATOM 3160 C CA . GLU A 1 416 ? 109.506 37.060 -147.307 1.00 79.19 416 GLU A CA 1
ATOM 3161 C C . GLU A 1 416 ? 110.987 36.638 -147.368 1.00 79.19 416 GLU A C 1
ATOM 3163 O O . GLU A 1 416 ? 111.759 37.161 -148.171 1.00 79.19 416 GLU A O 1
ATOM 3168 N N . ALA A 1 417 ? 111.405 35.645 -146.572 1.00 78.12 417 ALA A N 1
ATOM 3169 C CA . ALA A 1 417 ? 112.746 35.069 -146.678 1.00 78.12 417 ALA A CA 1
ATOM 3170 C C . ALA A 1 417 ? 112.949 34.294 -147.994 1.00 78.12 417 ALA A C 1
ATOM 3172 O O . ALA A 1 417 ? 114.020 34.391 -148.600 1.00 78.12 417 ALA A O 1
ATOM 3173 N N . MET A 1 418 ? 111.937 33.556 -148.464 1.00 73.25 418 MET A N 1
ATOM 3174 C CA . MET A 1 418 ? 111.979 32.885 -149.767 1.00 73.25 418 MET A CA 1
ATOM 3175 C C . MET A 1 418 ? 111.958 33.883 -150.928 1.00 73.25 418 MET A C 1
ATOM 3177 O O . MET A 1 418 ? 112.709 33.693 -151.878 1.00 73.25 418 MET A O 1
ATOM 3181 N N . ASP A 1 419 ? 111.180 34.959 -150.832 1.00 79.62 419 ASP A N 1
ATOM 3182 C CA . ASP A 1 419 ? 111.065 36.000 -151.856 1.00 79.62 419 ASP A CA 1
ATOM 3183 C C . ASP A 1 419 ? 112.359 36.819 -151.967 1.00 79.62 419 ASP A C 1
ATOM 3185 O O . ASP A 1 419 ? 112.902 36.969 -153.057 1.00 79.62 419 ASP A O 1
ATOM 3189 N N . ARG A 1 420 ? 112.976 37.204 -150.838 1.00 78.62 420 ARG A N 1
ATOM 3190 C CA . ARG A 1 420 ? 114.334 37.789 -150.823 1.00 78.62 420 ARG A CA 1
ATOM 3191 C C . ARG A 1 420 ? 115.393 36.842 -151.397 1.00 78.62 420 ARG A C 1
ATOM 3193 O O . ARG A 1 420 ? 116.328 37.299 -152.049 1.00 78.62 420 ARG A O 1
ATOM 3200 N N . THR A 1 421 ? 115.260 35.532 -151.176 1.00 77.06 421 THR A N 1
ATOM 3201 C CA . THR A 1 421 ? 116.175 34.525 -151.749 1.00 77.06 421 THR A CA 1
ATOM 3202 C C . THR A 1 421 ? 115.953 34.370 -153.257 1.00 77.06 421 THR A C 1
ATOM 3204 O O . THR A 1 421 ? 116.919 34.308 -154.014 1.00 77.06 421 THR A O 1
ATOM 3207 N N . GLY A 1 422 ? 114.696 34.358 -153.709 1.00 75.44 422 GLY A N 1
ATOM 3208 C CA . GLY A 1 422 ? 114.319 34.330 -155.122 1.00 75.44 422 GLY A CA 1
ATOM 3209 C C . GLY A 1 422 ? 114.773 35.586 -155.865 1.00 75.44 422 GLY A C 1
ATOM 3210 O O . GLY A 1 422 ? 115.372 35.470 -156.930 1.00 75.44 422 GLY A O 1
ATOM 3211 N N . GLY A 1 423 ? 114.584 36.760 -155.259 1.00 77.88 423 GLY A N 1
ATOM 3212 C CA . GLY A 1 423 ? 115.095 38.046 -155.730 1.00 77.88 423 GLY A CA 1
ATOM 3213 C C . GLY A 1 423 ? 116.615 38.040 -155.871 1.00 77.88 423 GLY A C 1
ATOM 3214 O O . GLY A 1 423 ? 117.115 38.278 -156.960 1.00 77.88 423 GLY A O 1
ATOM 3215 N N . ALA A 1 424 ? 117.358 37.634 -154.835 1.00 76.94 424 ALA A N 1
ATOM 3216 C CA . ALA A 1 424 ? 118.820 37.536 -154.913 1.00 76.94 424 ALA A CA 1
ATOM 3217 C C . ALA A 1 424 ? 119.312 36.560 -156.007 1.00 76.94 424 ALA A C 1
ATOM 3219 O O . ALA A 1 424 ? 120.333 36.807 -156.647 1.00 76.94 424 ALA A O 1
ATOM 3220 N N . VAL A 1 425 ? 118.588 35.462 -156.259 1.00 75.38 425 VAL A N 1
ATOM 3221 C CA . VAL A 1 425 ? 118.880 34.540 -157.373 1.00 75.38 425 VAL A CA 1
ATOM 3222 C C . VAL A 1 425 ? 118.552 35.174 -158.732 1.00 75.38 425 VAL A C 1
ATOM 3224 O O . VAL A 1 425 ? 119.327 35.014 -159.677 1.00 75.38 425 VAL A O 1
ATOM 3227 N N . ALA A 1 426 ? 117.447 35.916 -158.838 1.00 75.38 426 ALA A N 1
ATOM 3228 C CA . ALA A 1 426 ? 117.055 36.637 -160.047 1.00 75.38 426 ALA A CA 1
ATOM 3229 C C . ALA A 1 426 ? 118.013 37.796 -160.375 1.00 75.38 426 ALA A C 1
ATOM 3231 O O . ALA A 1 426 ? 118.384 37.959 -161.537 1.00 75.38 426 ALA A O 1
ATOM 3232 N N . ASP A 1 427 ? 118.482 38.539 -159.372 1.00 79.12 427 ASP A N 1
ATOM 3233 C CA . ASP A 1 427 ? 119.478 39.605 -159.515 1.00 79.12 427 ASP A CA 1
ATOM 3234 C C . ASP A 1 427 ? 120.816 39.042 -160.010 1.00 79.12 427 ASP A C 1
ATOM 3236 O O . ASP A 1 427 ? 121.385 39.563 -160.966 1.00 79.12 427 ASP A O 1
ATOM 3240 N N . VAL A 1 428 ? 121.293 37.927 -159.440 1.00 80.56 428 VAL A N 1
ATOM 3241 C CA . VAL A 1 428 ? 122.524 37.255 -159.901 1.00 80.56 428 VAL A CA 1
ATOM 3242 C C . VAL A 1 428 ? 122.378 36.723 -161.332 1.00 80.56 428 VAL A C 1
ATOM 3244 O O . VAL A 1 428 ? 123.309 36.851 -162.130 1.00 80.56 428 VAL A O 1
ATOM 3247 N N . LEU A 1 429 ? 121.219 36.159 -161.692 1.00 73.12 429 LEU A N 1
ATOM 3248 C CA . LEU A 1 429 ? 120.932 35.734 -163.068 1.00 73.12 429 LEU A CA 1
ATOM 3249 C C . LEU A 1 429 ? 120.888 36.920 -164.041 1.00 73.12 429 LEU A C 1
ATOM 3251 O O . LEU A 1 429 ? 121.448 36.826 -165.132 1.00 73.12 429 LEU A O 1
ATOM 3255 N N . THR A 1 430 ? 120.279 38.036 -163.638 1.00 78.81 430 THR A N 1
ATOM 3256 C CA . THR A 1 430 ? 120.184 39.260 -164.448 1.00 78.81 430 THR A CA 1
ATOM 3257 C C . THR A 1 430 ? 121.562 39.889 -164.634 1.00 78.81 430 THR A C 1
ATOM 3259 O O . THR A 1 430 ? 121.973 40.119 -165.766 1.00 78.81 430 THR A O 1
ATOM 3262 N N . GLN A 1 431 ? 122.345 40.031 -163.559 1.00 80.00 431 GLN A N 1
ATOM 3263 C CA . GLN A 1 431 ? 123.721 40.530 -163.600 1.00 80.00 431 GLN A CA 1
ATOM 3264 C C . GLN A 1 431 ? 124.621 39.682 -164.513 1.00 80.00 431 GLN A C 1
ATOM 3266 O O . GLN A 1 431 ? 125.440 40.230 -165.249 1.00 80.00 431 GLN A O 1
ATOM 3271 N N . LYS A 1 432 ? 124.473 38.349 -164.511 1.00 74.75 432 LYS A N 1
ATOM 3272 C CA . LYS A 1 432 ? 125.210 37.482 -165.447 1.00 74.75 432 LYS A CA 1
ATOM 3273 C C . LYS A 1 432 ? 124.669 37.531 -166.876 1.00 74.75 432 LYS A C 1
ATOM 3275 O O . LYS A 1 432 ? 125.463 37.394 -167.804 1.00 74.75 432 LYS A O 1
ATOM 3280 N N . GLY A 1 433 ? 123.380 37.801 -167.072 1.00 73.31 433 GLY A N 1
ATOM 3281 C CA . GLY A 1 433 ? 122.827 38.166 -168.378 1.00 73.31 433 GLY A CA 1
ATOM 3282 C C . GLY A 1 433 ? 123.448 39.455 -168.927 1.00 73.31 433 GLY A C 1
ATOM 3283 O O . GLY A 1 433 ? 123.899 39.476 -170.072 1.00 73.31 433 GLY A O 1
ATOM 3284 N N . ASP A 1 434 ? 123.554 40.492 -168.096 1.00 76.50 434 ASP A N 1
ATOM 3285 C CA . ASP A 1 434 ? 124.125 41.790 -168.467 1.00 76.50 434 ASP A CA 1
ATOM 3286 C C . ASP A 1 434 ? 125.640 41.727 -168.712 1.00 76.50 434 ASP A C 1
ATOM 3288 O O . ASP A 1 434 ? 126.112 42.310 -169.686 1.00 76.50 434 ASP A O 1
ATOM 3292 N N . GLU A 1 435 ? 126.411 40.971 -167.918 1.00 74.62 435 GLU A N 1
ATOM 3293 C CA . GLU A 1 435 ? 127.834 40.710 -168.207 1.00 74.62 435 GLU A CA 1
ATOM 3294 C C . GLU A 1 435 ? 128.023 40.028 -169.574 1.00 74.62 435 GLU A C 1
ATOM 3296 O O . GLU A 1 435 ? 128.879 40.436 -170.361 1.00 74.62 435 GLU A O 1
ATOM 3301 N N . ILE A 1 436 ? 127.208 39.013 -169.890 1.00 73.00 436 ILE A N 1
ATOM 3302 C CA . ILE A 1 436 ? 127.249 38.318 -171.188 1.00 73.00 436 ILE A CA 1
ATOM 3303 C C . ILE A 1 436 ? 126.841 39.267 -172.327 1.00 73.00 436 ILE A C 1
ATOM 3305 O O . ILE A 1 436 ? 127.471 39.263 -173.387 1.00 73.00 436 ILE A O 1
ATOM 3309 N N . SER A 1 437 ? 125.830 40.108 -172.102 1.00 72.44 437 SER A N 1
ATOM 3310 C CA . SER A 1 437 ? 125.373 41.129 -173.049 1.00 72.44 437 SER A CA 1
ATOM 3311 C C . SER A 1 437 ? 126.462 42.172 -173.331 1.00 72.44 437 SER A C 1
ATOM 3313 O O . SER A 1 437 ? 126.775 42.443 -174.491 1.00 72.44 437 SER A O 1
ATOM 3315 N N . GLN A 1 438 ? 127.125 42.694 -172.293 1.00 74.69 438 GLN A N 1
ATOM 3316 C CA . GLN A 1 438 ? 128.233 43.644 -172.436 1.00 74.69 438 GLN A CA 1
ATOM 3317 C C . GLN A 1 438 ? 129.439 43.031 -173.156 1.00 74.69 438 GLN A C 1
ATOM 3319 O O . GLN A 1 438 ? 130.007 43.685 -174.029 1.00 74.69 438 GLN A O 1
ATOM 3324 N N . LEU A 1 439 ? 129.797 41.775 -172.866 1.00 75.44 439 LEU A N 1
ATOM 3325 C CA . LEU A 1 439 ? 130.865 41.066 -173.582 1.00 75.44 439 LEU A CA 1
ATOM 3326 C C . LEU A 1 439 ? 130.532 40.867 -175.071 1.00 75.44 439 LEU A C 1
ATOM 3328 O O . LEU A 1 439 ? 131.406 41.045 -175.922 1.00 75.44 439 LEU A O 1
ATOM 3332 N N . LEU A 1 440 ? 129.273 40.561 -175.406 1.00 71.00 440 LEU A N 1
ATOM 3333 C CA . LEU A 1 440 ? 128.802 40.481 -176.794 1.00 71.00 440 LEU A CA 1
ATOM 3334 C C . LEU A 1 440 ? 128.856 41.841 -177.504 1.00 71.00 440 LEU A C 1
ATOM 3336 O O . LEU A 1 440 ? 129.363 41.920 -178.623 1.00 71.00 440 LEU A O 1
ATOM 3340 N N . VAL A 1 441 ? 128.394 42.913 -176.854 1.00 75.75 441 VAL A N 1
ATOM 3341 C CA . VAL A 1 441 ? 128.466 44.281 -177.394 1.00 75.75 441 VAL A CA 1
ATOM 3342 C C . VAL A 1 441 ? 129.920 44.701 -177.613 1.00 75.75 441 VAL A C 1
ATOM 3344 O O . VAL A 1 441 ? 130.263 45.143 -178.706 1.00 75.75 441 VAL A O 1
ATOM 3347 N N . GLN A 1 442 ? 130.802 44.502 -176.630 1.00 77.06 442 GLN A N 1
ATOM 3348 C CA . GLN A 1 442 ? 132.216 44.865 -176.741 1.00 77.06 442 GLN A CA 1
ATOM 3349 C C . GLN A 1 442 ? 132.928 44.075 -177.850 1.00 77.06 442 GLN A C 1
ATOM 3351 O O . GLN A 1 442 ? 133.681 44.659 -178.630 1.00 77.06 442 GLN A O 1
ATOM 3356 N N . SER A 1 443 ? 132.640 42.774 -177.982 1.00 70.81 443 SER A N 1
ATOM 3357 C CA . SER A 1 443 ? 133.155 41.952 -179.083 1.00 70.81 443 SER A CA 1
ATOM 3358 C C . SER A 1 443 ? 132.614 42.390 -180.451 1.00 70.81 443 SER A C 1
ATOM 3360 O O . SER A 1 443 ? 133.327 42.271 -181.447 1.00 70.81 443 SER A O 1
ATOM 3362 N N . SER A 1 444 ? 131.378 42.896 -180.519 1.00 63.44 444 SER A N 1
ATOM 3363 C CA . SER A 1 444 ? 130.809 43.463 -181.747 1.00 63.44 444 SER A CA 1
ATOM 3364 C C . SER A 1 444 ? 131.475 44.788 -182.129 1.00 63.44 444 SER A C 1
ATOM 3366 O O . SER A 1 444 ? 131.687 45.035 -183.315 1.00 63.44 444 SER A O 1
ATOM 3368 N N . THR A 1 445 ? 131.830 45.628 -181.151 1.00 73.69 445 THR A N 1
ATOM 3369 C CA . THR A 1 445 ? 132.528 46.901 -181.390 1.00 73.69 445 THR A CA 1
ATOM 3370 C C . THR A 1 445 ? 133.956 46.673 -181.890 1.00 73.69 445 THR A C 1
ATOM 3372 O O . THR A 1 445 ? 134.313 47.223 -182.928 1.00 73.69 445 THR A O 1
ATOM 3375 N N . ASP A 1 446 ? 134.737 45.805 -181.234 1.00 76.31 446 ASP A N 1
ATOM 3376 C CA . ASP A 1 446 ? 136.116 45.471 -181.648 1.00 76.31 446 ASP A CA 1
ATOM 3377 C C . ASP A 1 446 ? 136.151 44.845 -183.059 1.00 76.31 446 ASP A C 1
ATOM 3379 O O . ASP A 1 446 ? 137.025 45.151 -183.870 1.00 76.31 446 ASP A O 1
ATOM 3383 N N . LEU A 1 447 ? 135.145 44.032 -183.409 1.00 71.62 447 LEU A N 1
ATOM 3384 C CA . LEU A 1 447 ? 134.975 43.514 -184.770 1.00 71.62 447 LEU A CA 1
ATOM 3385 C C . LEU A 1 447 ? 134.648 44.624 -185.784 1.00 71.62 447 LEU A C 1
ATOM 3387 O O . LEU A 1 447 ? 135.193 44.618 -186.889 1.00 71.62 447 LEU A O 1
ATOM 3391 N N . SER A 1 448 ? 133.781 45.574 -185.426 1.00 71.00 448 SER A N 1
ATOM 3392 C CA . SER A 1 448 ? 133.394 46.679 -186.311 1.00 71.00 448 SER A CA 1
ATOM 3393 C C . SER A 1 448 ? 134.551 47.652 -186.562 1.00 71.00 448 SER A C 1
ATOM 3395 O O . SER A 1 448 ? 134.758 48.061 -187.700 1.00 71.00 448 SER A O 1
ATOM 3397 N N . GLU A 1 449 ? 135.340 47.981 -185.538 1.00 72.50 449 GLU A N 1
ATOM 3398 C CA . GLU A 1 449 ? 136.494 48.889 -185.638 1.00 72.50 449 GLU A CA 1
ATOM 3399 C C . GLU A 1 449 ? 137.635 48.279 -186.479 1.00 72.50 449 GLU A C 1
ATOM 3401 O O . GLU A 1 449 ? 138.248 48.955 -187.313 1.00 72.50 449 GLU A O 1
ATOM 3406 N N . ARG A 1 450 ? 137.851 46.958 -186.372 1.00 71.38 450 ARG A N 1
ATOM 3407 C CA . ARG A 1 450 ? 138.737 46.211 -187.288 1.00 71.38 450 ARG A CA 1
ATOM 3408 C C . ARG A 1 450 ? 138.251 46.253 -188.736 1.00 71.38 450 ARG A C 1
ATOM 3410 O O . ARG A 1 450 ? 139.072 46.408 -189.638 1.00 71.38 450 ARG A O 1
ATOM 3417 N N . LEU A 1 451 ? 136.947 46.096 -188.973 1.00 71.56 451 LEU A N 1
ATOM 3418 C CA . LEU A 1 451 ? 136.378 46.137 -190.324 1.00 71.56 451 LEU A CA 1
ATOM 3419 C C . LEU A 1 451 ? 136.499 47.531 -190.954 1.00 71.56 451 LEU A C 1
ATOM 3421 O O . LEU A 1 451 ? 136.848 47.621 -192.129 1.00 71.56 451 LEU A O 1
ATOM 3425 N N . ASP A 1 452 ? 136.292 48.598 -190.181 1.00 74.06 452 ASP A N 1
ATOM 3426 C CA . ASP A 1 452 ? 136.421 49.986 -190.652 1.00 74.06 452 ASP A CA 1
ATOM 3427 C C . ASP A 1 452 ? 137.887 50.345 -190.978 1.00 74.06 452 ASP A C 1
ATOM 3429 O O . ASP A 1 452 ? 138.188 50.969 -192.002 1.00 74.06 452 ASP A O 1
ATOM 3433 N N . THR A 1 453 ? 138.829 49.827 -190.178 1.00 75.69 453 THR A N 1
ATOM 3434 C CA . THR A 1 453 ? 140.274 49.901 -190.463 1.00 75.69 453 THR A CA 1
ATOM 3435 C C . THR A 1 453 ? 140.618 49.194 -191.782 1.00 75.69 453 THR A C 1
ATOM 3437 O O . THR A 1 453 ? 141.254 49.781 -192.658 1.00 75.69 453 THR A O 1
ATOM 3440 N N . VAL A 1 454 ? 140.141 47.957 -191.978 1.00 72.31 454 VAL A N 1
ATOM 3441 C CA . VAL A 1 454 ? 140.370 47.183 -193.214 1.00 72.31 454 VAL A CA 1
ATOM 3442 C C . VAL A 1 454 ? 139.728 47.852 -194.435 1.00 72.31 454 VAL A C 1
ATOM 3444 O O . VAL A 1 454 ? 140.340 47.886 -195.503 1.00 72.31 454 VAL A O 1
ATOM 3447 N N . ALA A 1 455 ? 138.529 48.424 -194.298 1.00 66.25 455 ALA A N 1
ATOM 3448 C CA . ALA A 1 455 ? 137.878 49.181 -195.367 1.00 66.25 455 ALA A CA 1
ATOM 3449 C C . ALA A 1 455 ? 138.700 50.420 -195.771 1.00 66.25 455 ALA A C 1
ATOM 3451 O O . ALA A 1 455 ? 138.850 50.705 -196.962 1.00 66.25 455 ALA A O 1
ATOM 3452 N N . THR A 1 456 ? 139.288 51.109 -194.791 1.00 73.50 456 THR A N 1
ATOM 3453 C CA . THR A 1 456 ? 140.152 52.278 -195.006 1.00 73.50 456 THR A CA 1
ATOM 3454 C C . THR A 1 456 ? 141.445 51.907 -195.743 1.00 73.50 456 THR A C 1
ATOM 3456 O O . THR A 1 456 ? 141.793 52.554 -196.735 1.00 73.50 456 THR A O 1
ATOM 3459 N N . ASP A 1 457 ? 142.123 50.829 -195.338 1.00 76.19 457 ASP A N 1
ATOM 3460 C CA . ASP A 1 457 ? 143.334 50.341 -196.017 1.00 76.19 457 ASP A CA 1
ATOM 3461 C C . ASP A 1 457 ? 143.056 49.876 -197.456 1.00 76.19 457 ASP A C 1
ATOM 3463 O O . ASP A 1 457 ? 143.810 50.208 -198.376 1.00 76.19 457 ASP A O 1
ATOM 3467 N N . VAL A 1 458 ? 141.939 49.174 -197.688 1.00 68.88 458 VAL A N 1
ATOM 3468 C CA . VAL A 1 458 ? 141.502 48.772 -199.037 1.00 68.88 458 VAL A CA 1
ATOM 3469 C C . VAL A 1 458 ? 141.231 49.993 -199.922 1.00 68.88 458 VAL A C 1
ATOM 3471 O O . VAL A 1 458 ? 141.642 50.009 -201.084 1.00 68.88 458 VAL A O 1
ATOM 3474 N N . ASN A 1 459 ? 140.598 51.040 -199.386 1.00 70.56 459 ASN A N 1
ATOM 3475 C CA . ASN A 1 459 ? 140.331 52.276 -200.122 1.00 70.56 459 ASN A CA 1
ATOM 3476 C C . ASN A 1 459 ? 141.633 53.011 -200.512 1.00 70.56 459 ASN A C 1
ATOM 3478 O O . ASN A 1 459 ? 141.800 53.421 -201.664 1.00 70.56 459 ASN A O 1
ATOM 3482 N N . ASN A 1 460 ? 142.603 53.097 -199.594 1.00 70.00 460 ASN A N 1
ATOM 3483 C CA . ASN A 1 460 ? 143.924 53.687 -199.854 1.00 70.00 460 ASN A CA 1
ATOM 3484 C C . ASN A 1 460 ? 144.736 52.889 -200.898 1.00 70.00 460 ASN A C 1
ATOM 3486 O O . ASN A 1 460 ? 145.397 53.467 -201.772 1.00 70.00 460 ASN A O 1
ATOM 3490 N N . ALA A 1 461 ? 144.659 51.555 -200.851 1.00 67.56 461 ALA A N 1
ATOM 3491 C CA . ALA A 1 461 ? 145.290 50.675 -201.832 1.00 67.56 461 ALA A CA 1
ATOM 3492 C C . ALA A 1 461 ? 144.654 50.805 -203.230 1.00 67.56 461 ALA A C 1
ATOM 3494 O O . ALA A 1 461 ? 145.368 50.837 -204.233 1.00 67.56 461 ALA A O 1
ATOM 3495 N N . LEU A 1 462 ? 143.324 50.936 -203.316 1.00 61.75 462 LEU A N 1
ATOM 3496 C CA . LEU A 1 462 ? 142.620 51.149 -204.584 1.00 61.75 462 LEU A CA 1
ATOM 3497 C C . LEU A 1 462 ? 142.953 52.509 -205.212 1.00 61.75 462 LEU A C 1
ATOM 3499 O O . LEU A 1 462 ? 143.205 52.562 -206.416 1.00 61.75 462 LEU A O 1
ATOM 3503 N N . GLY A 1 463 ? 143.036 53.583 -204.418 1.00 67.94 463 GLY A N 1
ATOM 3504 C CA . GLY A 1 463 ? 143.438 54.909 -204.906 1.00 67.94 463 GLY A CA 1
ATOM 3505 C C . GLY A 1 463 ? 144.830 54.901 -205.550 1.00 67.94 463 GLY A C 1
ATOM 3506 O O . GLY A 1 463 ? 144.983 55.246 -206.722 1.00 67.94 463 GLY A O 1
ATOM 3507 N N . THR A 1 464 ? 145.835 54.393 -204.829 1.00 69.69 464 THR A N 1
ATOM 3508 C CA . THR A 1 464 ? 147.221 54.310 -205.337 1.00 69.69 464 THR A CA 1
ATOM 3509 C C . THR A 1 464 ? 147.404 53.331 -206.506 1.00 69.69 464 THR A C 1
ATOM 3511 O O . THR A 1 464 ? 148.355 53.464 -207.283 1.00 69.69 464 THR A O 1
ATOM 3514 N N . GLN A 1 465 ? 146.495 52.366 -206.682 1.00 63.38 465 GLN A N 1
ATOM 3515 C CA . GLN A 1 465 ? 146.450 51.515 -207.873 1.00 63.38 465 GLN A CA 1
ATOM 3516 C C . GLN A 1 465 ? 145.759 52.214 -209.062 1.00 63.38 465 GLN A C 1
ATOM 3518 O O . GLN A 1 465 ? 146.162 52.005 -210.208 1.00 63.38 465 GLN A O 1
ATOM 3523 N N . GLY A 1 466 ? 144.779 53.087 -208.805 1.00 64.56 466 GLY A N 1
ATOM 3524 C CA . GLY A 1 466 ? 144.120 53.930 -209.808 1.00 64.56 466 GLY A CA 1
ATOM 3525 C C . GLY A 1 466 ? 145.079 54.906 -210.497 1.00 64.56 466 GLY A C 1
ATOM 3526 O O . GLY A 1 466 ? 145.088 54.989 -211.727 1.00 64.56 466 GLY A O 1
ATOM 3527 N N . ASP A 1 467 ? 145.961 55.560 -209.737 1.00 64.88 467 ASP A N 1
ATOM 3528 C CA . ASP A 1 467 ? 146.995 56.452 -210.290 1.00 64.88 467 ASP A CA 1
ATOM 3529 C C . ASP A 1 467 ? 147.962 55.711 -211.231 1.00 64.88 467 ASP A C 1
ATOM 3531 O O . ASP A 1 467 ? 148.316 56.206 -212.308 1.00 64.88 467 ASP A O 1
ATOM 3535 N N . LYS A 1 468 ? 148.346 54.477 -210.872 1.00 64.38 468 LYS A N 1
ATOM 3536 C CA . LYS A 1 468 ? 149.159 53.599 -211.731 1.00 64.38 468 LYS A CA 1
ATOM 3537 C C . LYS A 1 468 ? 148.400 53.158 -212.980 1.00 64.38 468 LYS A C 1
ATOM 3539 O O . LYS A 1 468 ? 148.977 53.169 -214.067 1.00 64.38 468 LYS A O 1
ATOM 3544 N N . PHE A 1 469 ? 147.122 52.799 -212.848 1.00 71.12 469 PHE A N 1
ATOM 3545 C CA . PHE A 1 469 ? 146.282 52.421 -213.985 1.00 71.12 469 PHE A CA 1
ATOM 3546 C C . PHE A 1 469 ? 146.149 53.574 -214.985 1.00 71.12 469 PHE A C 1
ATOM 3548 O O . PHE A 1 469 ? 146.410 53.377 -216.167 1.00 71.12 469 PHE A O 1
ATOM 3555 N N . ASN A 1 470 ? 145.839 54.788 -214.521 1.00 66.75 470 ASN A N 1
ATOM 3556 C CA . ASN A 1 470 ? 145.702 55.970 -215.375 1.00 66.75 470 ASN A CA 1
ATOM 3557 C C . ASN A 1 470 ? 147.036 56.343 -216.058 1.00 66.75 470 ASN A C 1
ATOM 3559 O O . ASN A 1 470 ? 147.079 56.619 -217.258 1.00 66.75 470 ASN A O 1
ATOM 3563 N N . SER A 1 471 ? 148.153 56.243 -215.326 1.00 63.25 471 SER A N 1
ATOM 3564 C CA . SER A 1 471 ? 149.503 56.418 -215.885 1.00 63.25 471 SER A CA 1
ATOM 3565 C C . SER A 1 471 ? 149.806 55.411 -217.005 1.00 63.25 471 SER A C 1
ATOM 3567 O O . SER A 1 471 ? 150.317 55.791 -218.059 1.00 63.25 471 SER A O 1
ATOM 3569 N N . SER A 1 472 ? 149.444 54.139 -216.809 1.00 64.25 472 SER A N 1
ATOM 3570 C CA . SER A 1 472 ? 149.602 53.080 -217.815 1.00 64.25 472 SER A CA 1
ATOM 3571 C C . SER A 1 472 ? 148.634 53.243 -218.995 1.00 64.25 472 SER A C 1
ATOM 3573 O O . SER A 1 472 ? 149.000 52.983 -220.141 1.00 64.25 472 SER A O 1
ATOM 3575 N N . PHE A 1 473 ? 147.416 53.734 -218.749 1.00 67.81 473 PHE A N 1
ATOM 3576 C CA . PHE A 1 473 ? 146.421 54.005 -219.785 1.00 67.81 473 PHE A CA 1
ATOM 3577 C C . PHE A 1 473 ? 146.868 55.138 -220.713 1.00 67.81 473 PHE A C 1
ATOM 3579 O O . PHE A 1 473 ? 146.772 54.983 -221.926 1.00 67.81 473 PHE A O 1
ATOM 3586 N N . ARG A 1 474 ? 147.454 56.223 -220.179 1.00 63.47 474 ARG A N 1
ATOM 3587 C CA . ARG A 1 474 ? 148.125 57.258 -220.993 1.00 63.47 474 ARG A CA 1
ATOM 3588 C C . ARG A 1 474 ? 149.198 56.657 -221.902 1.00 63.47 474 ARG A C 1
ATOM 3590 O O . ARG A 1 474 ? 149.181 56.890 -223.104 1.00 63.47 474 ARG A O 1
ATOM 3597 N N . LEU A 1 475 ? 150.083 55.839 -221.334 1.00 66.31 475 LEU A N 1
ATOM 3598 C CA . LEU A 1 475 ? 151.199 55.222 -222.058 1.00 66.31 475 LEU A CA 1
ATOM 3599 C C . LEU A 1 475 ? 150.710 54.234 -223.140 1.00 66.31 475 LEU A C 1
ATOM 3601 O O . LEU A 1 475 ? 151.281 54.160 -224.226 1.00 66.31 475 LEU A O 1
ATOM 3605 N N . THR A 1 476 ? 149.601 53.537 -222.879 1.00 62.88 476 THR A N 1
ATOM 3606 C CA . THR A 1 476 ? 148.929 52.649 -223.844 1.00 62.88 476 THR A CA 1
ATOM 3607 C C . THR A 1 476 ? 148.189 53.440 -224.930 1.00 62.88 476 THR A C 1
ATOM 3609 O O . THR A 1 476 ? 148.194 53.036 -226.089 1.00 62.88 476 THR A O 1
ATOM 3612 N N . ALA A 1 477 ? 147.581 54.582 -224.596 1.00 60.66 477 ALA A N 1
ATOM 3613 C CA . ALA A 1 477 ? 146.914 55.458 -225.558 1.00 60.66 477 ALA A CA 1
ATOM 3614 C C . ALA A 1 477 ? 147.916 56.094 -226.535 1.00 60.66 477 ALA A C 1
ATOM 3616 O O . ALA A 1 477 ? 147.669 56.079 -227.740 1.00 60.66 477 ALA A O 1
ATOM 3617 N N . ASP A 1 478 ? 149.076 56.548 -226.049 1.00 61.28 478 ASP A N 1
ATOM 3618 C CA . ASP A 1 478 ? 150.171 57.045 -226.896 1.00 61.28 478 ASP A CA 1
ATOM 3619 C C . ASP A 1 478 ? 150.685 55.945 -227.861 1.00 61.28 478 ASP A C 1
ATOM 3621 O O . ASP A 1 478 ? 150.986 56.215 -229.026 1.00 61.28 478 ASP A O 1
ATOM 3625 N N . GLN A 1 479 ? 150.702 54.675 -227.431 1.00 64.06 479 GLN A N 1
ATOM 3626 C CA . GLN A 1 479 ? 150.996 53.527 -228.306 1.00 64.06 479 GLN A CA 1
ATOM 3627 C C . GLN A 1 479 ? 149.855 53.195 -229.286 1.00 64.06 479 GLN A C 1
ATOM 3629 O O . GLN A 1 479 ? 150.120 52.793 -230.421 1.00 64.06 479 GLN A O 1
ATOM 3634 N N . LEU A 1 480 ? 148.591 53.381 -228.895 1.00 59.09 480 LEU A N 1
ATOM 3635 C CA . LEU A 1 480 ? 147.431 53.167 -229.767 1.00 59.09 480 LEU A CA 1
ATOM 3636 C C . LEU A 1 480 ? 147.376 54.213 -230.894 1.00 59.09 480 LEU A C 1
ATOM 3638 O O . LEU A 1 480 ? 147.075 53.867 -232.037 1.00 59.09 480 LEU A O 1
ATOM 3642 N N . VAL A 1 481 ? 147.738 55.465 -230.587 1.00 60.12 481 VAL A N 1
ATOM 3643 C CA . VAL A 1 481 ? 147.932 56.553 -231.561 1.00 60.12 481 VAL A CA 1
ATOM 3644 C C . VAL A 1 481 ? 148.982 56.166 -232.609 1.00 60.12 481 VAL A C 1
ATOM 3646 O O . VAL A 1 481 ? 148.747 56.360 -233.800 1.00 60.12 481 VAL A O 1
ATOM 3649 N N . ALA A 1 482 ? 150.092 55.541 -232.201 1.00 61.12 482 ALA A N 1
ATOM 3650 C CA . ALA A 1 482 ? 151.094 55.026 -233.136 1.00 61.12 482 ALA A CA 1
ATOM 3651 C C . ALA A 1 482 ? 150.594 53.810 -233.949 1.00 61.12 482 ALA A C 1
ATOM 3653 O O . ALA A 1 482 ? 150.817 53.734 -235.158 1.00 61.12 482 ALA A O 1
ATOM 3654 N N . SER A 1 483 ? 149.895 52.860 -233.319 1.00 58.34 483 SER A N 1
ATOM 3655 C CA . SER A 1 483 ? 149.451 51.623 -233.981 1.00 58.34 483 SER A CA 1
ATOM 3656 C C . SER A 1 483 ? 148.339 51.851 -235.013 1.00 58.34 483 SER A C 1
ATOM 3658 O O . SER A 1 483 ? 148.387 51.268 -236.097 1.00 58.34 483 SER A O 1
ATOM 3660 N N . LEU A 1 484 ? 147.374 52.739 -234.746 1.00 57.38 484 LEU A N 1
ATOM 3661 C CA . LEU A 1 484 ? 146.359 53.121 -235.740 1.00 57.38 484 LEU A CA 1
ATOM 3662 C C . LEU A 1 484 ? 146.985 53.841 -236.942 1.00 57.38 484 LEU A C 1
ATOM 3664 O O . LEU A 1 484 ? 146.663 53.503 -238.080 1.00 57.38 484 LEU A O 1
ATOM 3668 N N . ALA A 1 485 ? 147.963 54.719 -236.697 1.00 57.00 485 ALA A N 1
ATOM 3669 C CA . ALA A 1 485 ? 148.786 55.348 -237.733 1.00 57.00 485 ALA A CA 1
ATOM 3670 C C . ALA A 1 485 ? 149.763 54.382 -238.446 1.00 57.00 485 ALA A C 1
ATOM 3672 O O . ALA A 1 485 ? 150.488 54.809 -239.337 1.00 57.00 485 ALA A O 1
ATOM 3673 N N . THR A 1 486 ? 149.782 53.093 -238.079 1.00 60.38 486 THR A N 1
ATOM 3674 C CA . THR A 1 486 ? 150.526 52.031 -238.786 1.00 60.38 486 THR A CA 1
ATOM 3675 C C . THR A 1 486 ? 149.588 51.050 -239.506 1.00 60.38 486 THR A C 1
ATOM 3677 O O . THR A 1 486 ? 149.932 50.535 -240.565 1.00 60.38 486 THR A O 1
ATOM 3680 N N . ASN A 1 487 ? 148.380 50.804 -238.979 1.00 57.34 487 ASN A N 1
ATOM 3681 C CA . ASN A 1 487 ? 147.360 50.001 -239.669 1.00 57.34 487 ASN A CA 1
ATOM 3682 C C . ASN A 1 487 ? 146.796 50.714 -240.914 1.00 57.34 487 ASN A C 1
ATOM 3684 O O . ASN A 1 487 ? 146.476 50.037 -241.886 1.00 57.34 487 ASN A O 1
ATOM 3688 N N . SER A 1 488 ? 146.739 52.050 -240.884 1.00 53.31 488 SER A N 1
ATOM 3689 C CA . SER A 1 488 ? 146.927 52.970 -242.020 1.00 53.31 488 SER A CA 1
ATOM 3690 C C . SER A 1 488 ? 146.409 52.506 -243.414 1.00 53.31 488 SER A C 1
ATOM 3692 O O . SER A 1 488 ? 145.222 52.215 -243.547 1.00 53.31 488 SER A O 1
ATOM 3694 N N . ASP A 1 489 ? 147.170 52.478 -244.513 1.00 53.66 489 ASP A N 1
ATOM 3695 C CA . ASP A 1 489 ? 148.352 51.629 -244.719 1.00 53.66 489 ASP A CA 1
ATOM 3696 C C . ASP A 1 489 ? 147.886 50.266 -245.266 1.00 53.66 489 ASP A C 1
ATOM 3698 O O . ASP A 1 489 ? 147.767 50.059 -246.474 1.00 53.66 489 ASP A O 1
ATOM 3702 N N . ALA A 1 490 ? 147.556 49.328 -244.380 1.00 56.97 490 ALA A N 1
ATOM 3703 C CA . ALA A 1 490 ? 147.119 47.986 -244.761 1.00 56.97 490 ALA A CA 1
ATOM 3704 C C . ALA A 1 490 ? 145.668 47.935 -245.278 1.00 56.97 490 ALA A C 1
ATOM 3706 O O . ALA A 1 490 ? 145.366 47.172 -246.197 1.00 56.97 490 ALA A O 1
ATOM 3707 N N . LEU A 1 491 ? 144.752 48.721 -244.698 1.00 52.06 491 LEU A N 1
ATOM 3708 C CA . LEU A 1 491 ? 143.323 48.629 -245.035 1.00 52.06 491 LEU A CA 1
ATOM 3709 C C . LEU A 1 491 ? 143.001 49.307 -246.378 1.00 52.06 491 LEU A C 1
ATOM 3711 O O . LEU A 1 491 ? 142.240 48.756 -247.179 1.00 52.06 491 LEU A O 1
ATOM 3715 N N . ASP A 1 492 ? 143.646 50.445 -246.640 1.00 60.22 492 ASP A N 1
ATOM 3716 C CA . ASP A 1 492 ? 143.539 51.198 -247.897 1.00 60.22 492 ASP A CA 1
ATOM 3717 C C . ASP A 1 492 ? 144.071 50.381 -249.094 1.00 60.22 492 ASP A C 1
ATOM 3719 O O . ASP A 1 492 ? 143.458 50.337 -250.163 1.00 60.22 492 ASP A O 1
ATOM 3723 N N . GLN A 1 493 ? 145.141 49.602 -248.882 1.00 56.12 493 GLN A N 1
ATOM 3724 C CA . GLN A 1 493 ? 145.630 48.627 -249.862 1.00 56.12 493 GLN A CA 1
ATOM 3725 C C . GLN A 1 493 ? 144.637 47.469 -250.076 1.00 56.12 493 GLN A C 1
ATOM 3727 O O . GLN A 1 493 ? 144.323 47.129 -251.218 1.00 56.12 493 GLN A O 1
ATOM 3732 N N . MET A 1 494 ? 144.102 46.867 -249.005 1.00 53.69 494 MET A N 1
ATOM 3733 C CA . MET A 1 494 ? 143.381 45.589 -249.108 1.00 53.69 494 MET A CA 1
ATOM 3734 C C . MET A 1 494 ? 142.001 45.680 -249.788 1.00 53.69 494 MET A C 1
ATOM 3736 O O . MET A 1 494 ? 141.611 44.746 -250.494 1.00 53.69 494 MET A O 1
ATOM 3740 N N . LEU A 1 495 ? 141.246 46.774 -249.611 1.00 51.75 495 LEU A N 1
ATOM 3741 C CA . LEU A 1 495 ? 139.959 46.946 -250.312 1.00 51.75 495 LEU A CA 1
ATOM 3742 C C . LEU A 1 495 ? 140.108 47.546 -251.717 1.00 51.75 495 LEU A C 1
ATOM 3744 O O . LEU A 1 495 ? 139.303 47.221 -252.591 1.00 51.75 495 LEU A O 1
ATOM 3748 N N . THR A 1 496 ? 141.184 48.282 -251.996 1.00 61.66 496 THR A N 1
ATOM 3749 C CA . THR A 1 496 ? 141.550 48.670 -253.370 1.00 61.66 496 THR A CA 1
ATOM 3750 C C . THR A 1 496 ? 141.863 47.437 -254.237 1.00 61.66 496 THR A C 1
ATOM 3752 O O . THR A 1 496 ? 141.485 47.384 -255.408 1.00 61.66 496 THR A O 1
ATOM 3755 N N . THR A 1 497 ? 142.425 46.371 -253.649 1.00 57.75 497 THR A N 1
ATOM 3756 C CA . THR A 1 497 ? 142.567 45.049 -254.301 1.00 57.75 497 THR A CA 1
ATOM 3757 C C . THR A 1 497 ? 141.225 44.324 -254.527 1.00 57.75 497 THR A C 1
ATOM 3759 O O . THR A 1 497 ? 141.092 43.526 -255.453 1.00 57.75 497 THR A O 1
ATOM 3762 N N . ARG A 1 498 ? 140.192 44.593 -253.715 1.00 51.53 498 ARG A N 1
ATOM 3763 C CA . ARG A 1 498 ? 138.829 44.051 -253.918 1.00 51.53 498 ARG A CA 1
ATOM 3764 C C . ARG A 1 498 ? 138.041 44.811 -254.985 1.00 51.53 498 ARG A C 1
ATOM 3766 O O . ARG A 1 498 ? 137.228 44.191 -255.660 1.00 51.53 498 ARG A O 1
ATOM 3773 N N . LEU A 1 499 ? 138.298 46.111 -255.142 1.00 49.12 499 LEU A N 1
ATOM 3774 C CA . LEU A 1 499 ? 137.753 46.934 -256.227 1.00 49.12 499 LEU A CA 1
ATOM 3775 C C . LEU A 1 499 ? 138.219 46.455 -257.610 1.00 49.12 499 LEU A C 1
ATOM 3777 O O . LEU A 1 499 ? 137.453 46.540 -258.557 1.00 49.12 499 LEU A O 1
ATOM 3781 N N . THR A 1 500 ? 139.428 45.897 -257.721 1.00 58.56 500 THR A N 1
ATOM 3782 C CA . THR A 1 500 ? 139.940 45.305 -258.972 1.00 58.56 500 THR A CA 1
ATOM 3783 C C . THR A 1 500 ? 139.426 43.880 -259.205 1.00 58.56 500 THR A C 1
ATOM 3785 O O . THR A 1 500 ? 138.952 43.568 -260.291 1.00 58.56 500 THR A O 1
ATOM 3788 N N . ALA A 1 501 ? 139.425 43.019 -258.182 1.00 51.84 501 ALA A N 1
ATOM 3789 C CA . ALA A 1 501 ? 139.085 41.594 -258.324 1.00 51.84 501 ALA A CA 1
ATOM 3790 C C . ALA A 1 501 ? 137.587 41.257 -258.549 1.00 51.84 501 ALA A C 1
ATOM 3792 O O . ALA A 1 501 ? 137.229 40.080 -258.545 1.00 51.84 501 ALA A O 1
ATOM 3793 N N . ILE A 1 502 ? 136.707 42.256 -258.686 1.00 43.56 502 ILE A N 1
ATOM 3794 C CA . ILE A 1 502 ? 135.289 42.083 -259.073 1.00 43.56 502 ILE A CA 1
ATOM 3795 C C . ILE A 1 502 ? 134.956 42.855 -260.365 1.00 43.56 502 ILE A C 1
ATOM 3797 O O . ILE A 1 502 ? 134.024 42.473 -261.066 1.00 43.56 502 ILE A O 1
ATOM 3801 N N . ASP A 1 503 ? 135.744 43.873 -260.722 1.00 53.19 503 ASP A N 1
ATOM 3802 C CA . ASP A 1 503 ? 135.714 44.496 -262.055 1.00 53.19 503 ASP A CA 1
ATOM 3803 C C . ASP A 1 503 ? 136.324 43.540 -263.110 1.00 53.19 503 ASP A C 1
ATOM 3805 O O . ASP A 1 503 ? 135.861 43.470 -264.246 1.00 53.19 503 ASP A O 1
ATOM 3809 N N . GLU A 1 504 ? 137.295 42.704 -262.706 1.00 40.50 504 GLU A N 1
ATOM 3810 C CA . GLU A 1 504 ? 137.882 41.627 -263.518 1.00 40.50 504 GLU A CA 1
ATOM 3811 C C . GLU A 1 504 ? 137.489 40.208 -263.031 1.00 40.50 504 GLU A C 1
ATOM 3813 O O . GLU A 1 504 ? 138.329 39.484 -262.498 1.00 40.50 504 GLU A O 1
ATOM 3818 N N . THR A 1 505 ? 136.226 39.781 -263.205 1.00 41.94 505 THR A N 1
ATOM 3819 C CA . THR A 1 505 ? 135.827 38.422 -263.691 1.00 41.94 505 THR A CA 1
ATOM 3820 C C . THR A 1 505 ? 134.305 38.182 -263.623 1.00 41.94 505 THR A C 1
ATOM 3822 O O . THR A 1 505 ? 133.758 37.997 -262.538 1.00 41.94 505 THR A O 1
ATOM 3825 N N . ILE A 1 506 ? 133.567 38.050 -264.734 1.00 34.56 506 ILE A N 1
ATOM 3826 C CA . ILE A 1 506 ? 133.844 38.333 -266.162 1.00 34.56 506 ILE A CA 1
ATOM 3827 C C . ILE A 1 506 ? 132.504 38.676 -266.843 1.00 34.56 506 ILE A C 1
ATOM 3829 O O . ILE A 1 506 ? 131.477 38.109 -266.397 1.00 34.56 506 ILE A O 1
#

Radius of gyration: 148.23 Å; chains: 1; bounding box: 271×80×443 Å